Protein AF-0000000068148811 (afdb_homodimer)

Secondary structure (DSSP, 8-state):
-------HHHHHHHHTS-HHHHHHHTSTT----HHHHHHHHHHHHHHT----HHHHHTTSSS-SEEEEEES-TTSHHHHHHHHHHHHHHHHTT-EEEEEE-TTTTT--HHHHHHHHHTT-SEEEEPSS---HHHHHHHHHTT-EEEEES---S-SSSEEEEE-HHHHHHHHHHHHHHTT-SEEEEEE-TT--HHHHHHHHHHHHHHHHTT-EEEEEE-SSSSHHHHHHHHHHHTTSTT--EEEESSHHHHHHHHHIIIIIS---TTTT-EEEEEE--GGGGSTTT--EEEEE-HHHHHHHHHHHHH---GGGTEEEE-EEEE--SS--/-------HHHHHHHHTS-HHHHHHHTSTT----HHHHHHHHHHHHHHT----HHHHHTTSSS-SEEEEEES-TTSHHHHHHHHHHHHHHHHTT-EEEEEE-TTTTT--HHHHHHHHHTT-SEEEEPSS---HHHHHHHHHTT-EEEEES---S-SSSEEEEE-HHHHHHHHHHHHHHTT-SEEEEEE-TT--HHHHHHHHHHHHHHHHTT-EEEEEE-SSSSHHHHHHHHHHHTTSTT--EEEESSHHHHHHHHHIIIIIS---TTTT-EEEEEE--GGGGSTTT--EEEEE-HHHHHHHHHHHHH---GGGTEEEE-EEEE--SS--

Organism: Rhizobium meliloti (strain 1021) (NCBI:txid266834)

Sequence (656 aa):
MARTFVTAEEVAKRAGVSRSAVSRTFTPGASVSKTVRRKVLKAARELGYRVNRLAQVLNNDRSNLIGVVGANLSSPFISKQLDLLSIGLLRQGKQCLLLNAADARQDIAPLIELLFEFRAQAIVVLSGEPPASIVDECIANGVRLILINQRLDRTDTNMVLSDDSHGADLAALRLIESRCKKVAVVTSGSQTPAQLRRAKAFTQRMQAEGVDVVAWSGGPTSYESGVQAGRELLVDKAIDGAFCVTDLLALGFLDAARLEMNRRVPQDVSIVGFDDIPQAGWKSYGLTTVAQSFQALTEKVLSALDSDEPETRMQVVPVTLVERQTARMARTFVTAEEVAKRAGVSRSAVSRTFTPGASVSKTVRRKVLKAARELGYRVNRLAQVLNNDRSNLIGVVGANLSSPFISKQLDLLSIGLLRQGKQCLLLNAADARQDIAPLIELLFEFRAQAIVVLSGEPPASIVDECIANGVRLILINQRLDRTDTNMVLSDDSHGADLAALRLIESRCKKVAVVTSGSQTPAQLRRAKAFTQRMQAEGVDVVAWSGGPTSYESGVQAGRELLVDKAIDGAFCVTDLLALGFLDAARLEMNRRVPQDVSIVGFDDIPQAGWKSYGLTTVAQSFQALTEKVLSALDSDEPETRMQVVPVTLVERQTAR

InterPro domains:
  IPR000843 LacI-type HTH domain [PF00356] (9-52)
  IPR000843 LacI-type HTH domain [PS50932] (6-60)
  IPR000843 LacI-type HTH domain [SM00354] (5-75)
  IPR000843 LacI-type HTH domain [cd01392] (10-58)
  IPR010982 Lambda repressor-like, DNA-binding domain superfamily [G3DSA:1.10.260.40] (5-62)
  IPR010982 Lambda repressor-like, DNA-binding domain superfamily [SSF47413] (5-64)
  IPR028082 Periplasmic binding protein-like I [SSF53822] (65-327)
  IPR046335 Transcriptional regulator LacI/GalR-like, sensor domain [PF13377] (174-326)

Solvent-accessible surface area (backbone atoms only — not comparable to full-atom values): 33026 Å² total; per-residue (Å²): 129,83,82,68,77,44,40,58,59,51,28,9,62,67,39,72,45,52,49,64,54,40,50,26,54,73,34,91,87,44,84,58,56,71,69,56,40,50,36,37,51,49,27,16,60,74,58,58,34,57,70,49,40,44,60,50,35,66,70,44,94,54,36,57,31,30,33,36,35,37,46,64,38,44,40,62,62,48,12,40,49,49,36,53,37,42,45,51,34,45,76,71,68,29,39,38,35,48,41,61,41,71,61,31,87,75,56,52,60,65,60,53,49,48,44,52,31,60,36,35,53,28,35,38,35,47,59,67,82,66,58,70,63,56,58,54,52,33,54,74,67,69,41,45,44,36,28,32,47,46,88,65,100,53,84,89,40,28,24,42,27,63,40,39,46,61,38,20,40,54,50,38,50,51,42,50,73,44,64,41,56,24,29,36,38,41,46,34,55,66,61,36,68,48,45,47,45,21,47,50,36,23,49,52,54,32,48,74,72,72,29,46,75,44,81,46,71,38,53,58,87,31,40,66,33,12,25,51,48,25,59,65,55,58,71,44,76,71,48,26,25,34,42,18,59,31,37,46,28,28,53,18,21,50,38,22,30,48,73,68,64,70,37,50,68,21,84,52,31,21,40,31,25,23,46,58,41,77,69,35,66,36,80,88,56,23,43,15,21,24,29,51,48,62,65,58,52,39,50,52,51,55,50,34,73,76,37,90,51,73,80,42,22,65,39,74,38,74,52,47,80,43,85,54,52,17,50,92,129,81,82,69,77,42,40,59,58,52,29,8,60,68,38,71,47,52,49,65,54,40,50,26,54,74,34,90,88,44,86,58,56,72,70,55,39,51,37,34,53,49,28,16,61,76,58,60,35,56,71,48,40,44,60,48,36,66,71,44,94,55,35,58,30,31,33,36,36,38,48,64,38,45,40,61,62,48,13,40,50,49,35,54,38,42,45,54,35,46,76,71,69,30,41,37,35,49,41,61,40,70,62,30,86,77,57,51,60,66,59,53,50,47,46,53,30,58,38,36,52,29,36,38,34,46,58,68,81,67,57,69,63,57,56,53,52,33,53,74,67,67,40,44,45,36,29,32,48,48,88,65,101,53,85,89,38,30,24,43,27,62,40,40,47,60,37,20,40,53,51,38,52,51,43,50,74,45,65,41,57,23,29,35,38,40,42,36,55,67,60,35,70,49,46,46,43,21,49,49,36,24,49,52,54,33,47,73,71,71,30,47,75,45,80,45,69,38,54,57,87,30,40,66,33,11,26,51,48,25,58,66,56,57,72,44,76,71,47,26,26,35,41,17,59,31,36,46,28,29,52,18,21,51,38,22,28,50,74,70,63,71,37,52,66,21,83,52,29,21,40,30,25,23,46,57,41,75,69,35,65,37,79,87,56,23,43,14,21,26,30,52,50,63,64,58,49,38,50,50,52,54,50,37,74,75,38,90,50,73,80,42,23,64,38,74,38,75,53,46,79,43,85,55,53,17,50,92

Radius of gyration: 27.22 Å; Cα contacts (8 Å, |Δi|>4): 1423; chains: 2; bounding box: 84×70×64 Å

pLDDT: mean 85.52, std 15.94, range [26.05, 98.94]

Foldseek 3Di:
DPLDACDLCNLCVQLVHDSVQLVQLPDPPRDHDPSSNVSSVVSCVVSVHDPPVLVVVVVVQADLEEEEEEEPCVPLLNVLLCVLLQVLSVVVVHHYDYDYCNVVVPPCVVVLVVCVVSRHQAYEYTDADDPPVNVVSCVVVVHAYEYEQADDPDLQHAYEHAPLLVQLLVQLVLQVVLVQAEEEEEEEQRPGVSSVNSSVSNVVNCVVVVHHYDYYYYHDQALCSLLVCLQVPVVPQSHLEYEYAAVRSQNSNVCNCVPPVPHDFNVSHAYEYEAPRVVCCPPVHFHWYKHDPSVVSSVLSSVVSVDSDSVSRYHYGYIDIDHTGRGD/DPQDACDLCNLCVQLVHDSVLLVQLVDPPRDHDPSSNVSSVVSCVVSVHDPPVLVVVVVVQADLEEEEEEEPCVPLLNVLLCVLLQVLSVVVVHHYDYDYCNCVVPPCVVVLVVCVVRRHQAYEYTDADDPPVNVVSCVVVPHAYEYEQADDPDLQHAYEHAPLLVQLLVQLVLQVVLVQAEEEEEEEQRPGVSSVNSSVSNVVNCVVVNHHYHYYYYHDQALCSLLVCLQVPCVPQSHLEYEYAAVRSQNSNQCNCVPPVPHDFNVSHAYEYEAPRVVCCPPVHFHWYKHDPSNVSSVLRSVVSVDSDSVSRYHYGYIDIDHTGRGD

Structure (mmCIF, N/CA/C/O backbone):
data_AF-0000000068148811-model_v1
#
loop_
_entity.id
_entity.type
_entity.pdbx_description
1 polymer 'Probable transcriptional regulator'
#
loop_
_atom_site.group_PDB
_atom_site.id
_atom_site.type_symbol
_atom_site.label_atom_id
_atom_site.label_alt_id
_atom_site.label_comp_id
_atom_site.label_asym_id
_atom_site.label_entity_id
_atom_site.label_seq_id
_atom_site.pdbx_PDB_ins_code
_atom_site.Cartn_x
_atom_site.Cartn_y
_atom_site.Cartn_z
_atom_site.occupancy
_atom_site.B_iso_or_equiv
_atom_site.auth_seq_id
_atom_site.auth_comp_id
_atom_site.auth_asym_id
_atom_site.auth_atom_id
_atom_site.pdbx_PDB_model_num
ATOM 1 N N . MET A 1 1 ? 44.031 7.016 -17.328 1 26.05 1 MET A N 1
ATOM 2 C CA . MET A 1 1 ? 43.969 5.559 -17.25 1 26.05 1 MET A CA 1
ATOM 3 C C . MET A 1 1 ? 42.719 5.113 -16.469 1 26.05 1 MET A C 1
ATOM 5 O O . MET A 1 1 ? 42.469 5.609 -15.375 1 26.05 1 MET A O 1
ATOM 9 N N . ALA A 1 2 ? 41.688 4.699 -17.094 1 33.38 2 ALA A N 1
ATOM 10 C CA . ALA A 1 2 ? 40.375 4.375 -16.547 1 33.38 2 ALA A CA 1
ATOM 11 C C . ALA A 1 2 ? 40.5 3.438 -15.352 1 33.38 2 ALA A C 1
ATOM 13 O O . ALA A 1 2 ? 41.219 2.439 -15.398 1 33.38 2 ALA A O 1
ATOM 14 N N . ARG A 1 3 ? 40.344 3.807 -14.156 1 38.91 3 ARG A N 1
ATOM 15 C CA . ARG A 1 3 ? 40.688 3.1 -12.922 1 38.91 3 ARG A CA 1
ATOM 16 C C . ARG A 1 3 ? 40.031 1.71 -12.906 1 38.91 3 ARG A C 1
ATOM 18 O O . ARG A 1 3 ? 38.844 1.568 -13.086 1 38.91 3 ARG A O 1
ATOM 25 N N . THR A 1 4 ? 40.75 0.743 -13.312 1 41.41 4 THR A N 1
ATOM 26 C CA . THR A 1 4 ? 40.531 -0.7 -13.297 1 41.41 4 THR A CA 1
ATOM 27 C C . THR A 1 4 ? 40 -1.149 -11.938 1 41.41 4 THR A C 1
ATOM 29 O O . THR A 1 4 ? 40.312 -0.561 -10.906 1 41.41 4 THR A O 1
ATOM 32 N N . PHE A 1 5 ? 38.812 -1.744 -11.859 1 47.91 5 PHE A N 1
ATOM 33 C CA . PHE A 1 5 ? 38.281 -2.318 -10.625 1 47.91 5 PHE A CA 1
ATOM 34 C C . PHE A 1 5 ? 39.375 -3.102 -9.898 1 47.91 5 PHE A C 1
ATOM 36 O O . PHE A 1 5 ? 40.188 -3.758 -10.523 1 47.91 5 PHE A O 1
ATOM 43 N N . VAL A 1 6 ? 39.562 -2.723 -8.695 1 62.66 6 VAL A N 1
ATOM 44 C CA . VAL A 1 6 ? 40.5 -3.441 -7.824 1 62.66 6 VAL A CA 1
ATOM 45 C C . VAL A 1 6 ? 40.125 -4.922 -7.785 1 62.66 6 VAL A C 1
ATOM 47 O O . VAL A 1 6 ? 38.969 -5.273 -7.598 1 62.66 6 VAL A O 1
ATOM 50 N N . THR A 1 7 ? 40.875 -5.766 -8.367 1 65.94 7 THR A N 1
ATOM 51 C CA . THR A 1 7 ? 40.656 -7.203 -8.414 1 65.94 7 THR A CA 1
ATOM 52 C C . THR A 1 7 ? 40.969 -7.844 -7.066 1 65.94 7 THR A C 1
ATOM 54 O O . THR A 1 7 ? 41.656 -7.242 -6.23 1 65.94 7 THR A O 1
ATOM 57 N N . ALA A 1 8 ? 40.281 -9.062 -7.012 1 75.5 8 ALA A N 1
ATOM 58 C CA . ALA A 1 8 ? 40.594 -9.82 -5.812 1 75.5 8 ALA A CA 1
ATOM 59 C C . ALA A 1 8 ? 42.094 -10.055 -5.707 1 75.5 8 ALA A C 1
ATOM 61 O O . ALA A 1 8 ? 42.656 -10.109 -4.605 1 75.5 8 ALA A O 1
ATOM 62 N N . GLU A 1 9 ? 42.75 -10.086 -6.863 1 79.94 9 GLU A N 1
ATOM 63 C CA . GLU A 1 9 ? 44.188 -10.281 -6.891 1 79.94 9 GLU A CA 1
ATOM 64 C C . GLU A 1 9 ? 44.906 -9.055 -6.344 1 79.94 9 GLU A C 1
ATOM 66 O O . GLU A 1 9 ? 45.906 -9.195 -5.609 1 79.94 9 GLU A O 1
ATOM 71 N N . GLU A 1 10 ? 44.375 -7.957 -6.652 1 79.62 10 GLU A N 1
ATOM 72 C CA . GLU A 1 10 ? 45 -6.727 -6.164 1 79.62 10 GLU A CA 1
ATOM 73 C C . GLU A 1 10 ? 44.812 -6.566 -4.66 1 79.62 10 GLU A C 1
ATOM 75 O O . GLU A 1 10 ? 45.688 -6.121 -3.949 1 79.62 10 GLU A O 1
ATOM 80 N N . VAL A 1 11 ? 43.656 -6.961 -4.281 1 81.94 11 VAL A N 1
ATOM 81 C CA . VAL A 1 11 ? 43.375 -6.941 -2.852 1 81.94 11 VAL A CA 1
ATOM 82 C C . VAL A 1 11 ? 44.281 -7.926 -2.129 1 81.94 11 VAL A C 1
ATOM 84 O O . VAL A 1 11 ? 44.844 -7.609 -1.074 1 81.94 11 VAL A O 1
ATOM 87 N N . ALA A 1 12 ? 44.438 -9.023 -2.715 1 86.81 12 ALA A N 1
ATOM 88 C CA . ALA A 1 12 ? 45.312 -10.047 -2.146 1 86.81 12 ALA A CA 1
ATOM 89 C C . ALA A 1 12 ? 46.75 -9.539 -2.02 1 86.81 12 ALA A C 1
ATOM 91 O O . ALA A 1 12 ? 47.375 -9.727 -0.98 1 86.81 12 ALA A O 1
ATOM 92 N N . LYS A 1 13 ? 47.156 -8.883 -3.01 1 88 13 LYS A N 1
ATOM 93 C CA . LYS A 1 13 ? 48.5 -8.336 -3.021 1 88 13 LYS A CA 1
ATOM 94 C C . LYS A 1 13 ? 48.656 -7.27 -1.942 1 88 13 LYS A C 1
ATOM 96 O O . LYS A 1 13 ? 49.656 -7.27 -1.213 1 88 13 LYS A O 1
ATOM 101 N N . ARG A 1 14 ? 47.688 -6.508 -1.868 1 86.69 14 ARG A N 1
ATOM 102 C CA . ARG A 1 14 ? 47.75 -5.418 -0.903 1 86.69 14 ARG A CA 1
ATOM 103 C C . ARG A 1 14 ? 47.656 -5.941 0.526 1 86.69 14 ARG A C 1
ATOM 105 O O . ARG A 1 14 ? 48.344 -5.422 1.428 1 86.69 14 ARG A O 1
ATOM 112 N N . ALA A 1 15 ? 46.844 -6.906 0.74 1 87.06 15 ALA A N 1
ATOM 113 C CA . ALA A 1 15 ? 46.594 -7.473 2.064 1 87.06 15 ALA A CA 1
ATOM 114 C C . ALA A 1 15 ? 47.688 -8.484 2.432 1 87.06 15 ALA A C 1
ATOM 116 O O . ALA A 1 15 ? 47.812 -8.867 3.596 1 87.06 15 ALA A O 1
ATOM 117 N N . GLY A 1 16 ? 48.438 -8.875 1.456 1 90.31 16 GLY A N 1
ATOM 118 C CA . GLY A 1 16 ? 49.469 -9.875 1.683 1 90.31 16 GLY A CA 1
ATOM 119 C C . GLY A 1 16 ? 48.906 -11.266 1.904 1 90.31 16 GLY A C 1
ATOM 120 O O . GLY A 1 16 ? 49.438 -12.023 2.74 1 90.31 16 GLY A O 1
ATOM 121 N N . VAL A 1 17 ? 47.812 -11.469 1.332 1 87.88 17 VAL A N 1
ATOM 122 C CA . VAL A 1 17 ? 47.156 -12.773 1.473 1 87.88 17 VAL A CA 1
ATOM 123 C C . VAL A 1 17 ? 46.938 -13.383 0.093 1 87.88 17 VAL A C 1
ATOM 125 O O . VAL A 1 17 ? 47.219 -12.758 -0.928 1 87.88 17 VAL A O 1
ATOM 128 N N . SER A 1 18 ? 46.594 -14.656 0.082 1 83.88 18 SER A N 1
ATOM 129 C CA . SER A 1 18 ? 46.281 -15.32 -1.178 1 83.88 18 SER A CA 1
ATOM 130 C C . SER A 1 18 ? 44.938 -14.82 -1.754 1 83.88 18 SER A C 1
ATOM 132 O O . SER A 1 18 ? 44.125 -14.273 -1.028 1 83.88 18 SER A O 1
ATOM 134 N N . ARG A 1 19 ? 44.719 -14.984 -3.047 1 81.06 19 ARG A N 1
ATOM 135 C CA . ARG A 1 19 ? 43.469 -14.664 -3.688 1 81.06 19 ARG A CA 1
ATOM 136 C C . ARG A 1 19 ? 42.312 -15.453 -3.066 1 81.06 19 ARG A C 1
ATOM 138 O O . ARG A 1 19 ? 41.219 -14.93 -2.902 1 81.06 19 ARG A O 1
ATOM 145 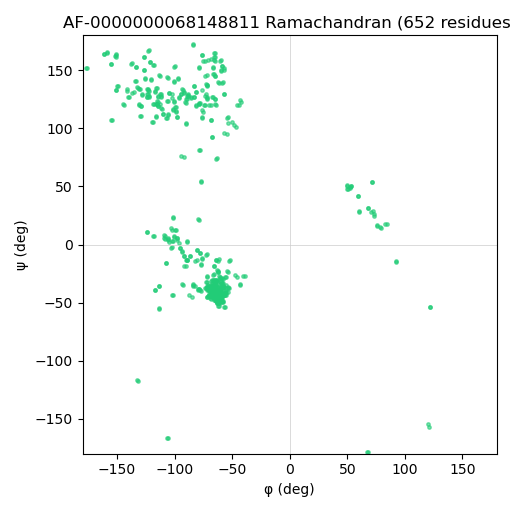N N . SER A 1 20 ? 42.656 -16.656 -2.646 1 78.75 20 SER A N 1
ATOM 146 C CA . SER A 1 20 ? 41.656 -17.531 -2.008 1 78.75 20 SER A CA 1
ATOM 147 C C . SER A 1 20 ? 41.219 -16.969 -0.658 1 78.75 20 SER A C 1
ATOM 149 O O . SER A 1 20 ? 40.062 -17.031 -0.301 1 78.75 20 SER A O 1
ATOM 151 N N . ALA A 1 21 ? 42.156 -16.406 -0.023 1 80.94 21 ALA A N 1
ATOM 152 C CA . ALA A 1 21 ? 41.844 -15.82 1.274 1 80.94 21 ALA A CA 1
ATOM 153 C C . ALA A 1 21 ? 40.938 -14.602 1.114 1 80.94 21 ALA A C 1
ATOM 155 O O . ALA A 1 21 ? 40.031 -14.383 1.922 1 80.94 21 ALA A O 1
ATOM 156 N N . VAL A 1 22 ? 41.188 -13.859 0.042 1 78.94 22 VAL A N 1
ATOM 157 C CA . VAL A 1 22 ? 40.312 -12.711 -0.248 1 78.94 22 VAL A CA 1
ATOM 158 C C . VAL A 1 22 ? 38.906 -13.18 -0.567 1 78.94 22 VAL A C 1
ATOM 160 O O . VAL A 1 22 ? 37.938 -12.656 -0.026 1 78.94 22 VAL A O 1
ATOM 163 N N . SER A 1 23 ? 38.844 -14.211 -1.311 1 72.88 23 SER A N 1
ATOM 164 C CA . SER A 1 23 ? 37.562 -14.758 -1.672 1 72.88 23 SER A CA 1
ATOM 165 C C . SER A 1 23 ? 36.812 -15.273 -0.443 1 72.88 23 SER A C 1
ATOM 167 O O . SER A 1 23 ? 35.625 -14.977 -0.253 1 72.88 23 SER A O 1
ATOM 169 N N . ARG A 1 24 ? 37.562 -15.93 0.355 1 73.12 24 ARG A N 1
ATOM 170 C CA . ARG A 1 24 ? 36.938 -16.516 1.549 1 73.12 24 ARG A CA 1
ATOM 171 C C . ARG A 1 24 ? 36.5 -15.422 2.516 1 73.12 24 ARG A C 1
ATOM 173 O O . ARG A 1 24 ? 35.469 -15.594 3.213 1 73.12 24 ARG A O 1
ATOM 180 N N . THR A 1 25 ? 37.188 -14.367 2.535 1 72.75 25 THR A N 1
ATOM 181 C CA . THR A 1 25 ? 36.844 -13.258 3.42 1 72.75 25 THR A CA 1
ATOM 182 C C . THR A 1 25 ? 35.469 -12.68 3.035 1 72.75 25 THR A C 1
ATOM 184 O O . THR A 1 25 ? 34.719 -12.266 3.902 1 72.75 25 THR A O 1
ATOM 187 N N . PHE A 1 26 ? 35.219 -12.773 1.808 1 66.19 26 PHE A N 1
ATOM 188 C CA . PHE A 1 26 ? 34 -12.133 1.334 1 66.19 26 PHE A CA 1
ATOM 189 C C . PHE A 1 26 ? 32.938 -13.172 1.023 1 66.19 26 PHE A C 1
ATOM 191 O O . PHE A 1 26 ? 31.875 -12.836 0.479 1 66.19 26 PHE A O 1
ATOM 198 N N . THR A 1 27 ? 33.219 -14.445 1.311 1 59.31 27 THR A N 1
ATOM 199 C CA . THR A 1 27 ? 32.25 -15.539 1.179 1 59.31 27 THR A CA 1
ATOM 200 C C . THR A 1 27 ? 31.625 -15.883 2.529 1 59.31 27 THR A C 1
ATOM 202 O O . THR A 1 27 ? 32.344 -16.266 3.463 1 59.31 27 THR A O 1
ATOM 205 N N . PRO A 1 28 ? 30.281 -15.641 2.641 1 51.56 28 PRO A N 1
ATOM 206 C CA . PRO A 1 28 ? 29.656 -15.977 3.926 1 51.56 28 PRO A CA 1
ATOM 207 C C . PRO A 1 28 ? 29.859 -17.438 4.316 1 51.56 28 PRO A C 1
ATOM 209 O O . PRO A 1 28 ? 29.656 -18.328 3.49 1 51.56 28 PRO A O 1
ATOM 212 N N . GLY A 1 29 ? 30.312 -17.594 5.531 1 53.81 29 GLY A N 1
ATOM 213 C CA . GLY A 1 29 ? 30.484 -18.938 6.047 1 53.81 29 GLY A CA 1
ATOM 214 C C . GLY A 1 29 ? 31.875 -19.5 5.816 1 53.81 29 GLY A C 1
ATOM 215 O O . GLY A 1 29 ? 32.188 -20.578 6.32 1 53.81 29 GLY A O 1
ATOM 216 N N . ALA A 1 30 ? 32.562 -18.844 4.961 1 62.31 30 ALA A N 1
ATOM 217 C CA . ALA A 1 30 ? 33.906 -19.359 4.688 1 62.31 30 ALA A CA 1
ATOM 218 C C . ALA A 1 30 ? 34.844 -19.109 5.863 1 62.31 30 ALA A C 1
ATOM 220 O O . ALA A 1 30 ? 34.719 -18.109 6.566 1 62.31 30 ALA A O 1
ATOM 221 N N . SER A 1 31 ? 35.594 -20.047 6.172 1 73.12 31 SER A N 1
ATOM 222 C CA . SER A 1 31 ? 36.531 -19.938 7.281 1 73.12 31 SER A CA 1
ATOM 223 C C . SER A 1 31 ? 37.75 -19.094 6.902 1 73.12 31 SER A C 1
ATOM 225 O O . SER A 1 31 ? 38.438 -19.406 5.938 1 73.12 31 SER A O 1
ATOM 227 N N . VAL A 1 32 ? 37.875 -17.922 7.621 1 75.44 32 VAL A N 1
ATOM 228 C CA . VAL A 1 32 ? 39.062 -17.062 7.516 1 75.44 32 VAL A CA 1
ATOM 229 C C . VAL A 1 32 ? 39.406 -16.516 8.891 1 75.44 32 VAL A C 1
ATOM 231 O O . VAL A 1 32 ? 38.531 -16.234 9.703 1 75.44 32 VAL A O 1
ATOM 234 N N . SER A 1 33 ? 40.719 -16.594 9.234 1 79.44 33 SER A N 1
ATOM 235 C CA . SER A 1 33 ? 41.125 -16.078 10.539 1 79.44 33 SER A CA 1
ATOM 236 C C . SER A 1 33 ? 40.75 -14.617 10.703 1 79.44 33 SER A C 1
ATOM 238 O O . SER A 1 33 ? 40.594 -13.891 9.719 1 79.44 33 SER A O 1
ATOM 240 N N . LYS A 1 34 ? 40.5 -14.219 11.898 1 76.62 34 LYS A N 1
ATOM 241 C CA . LYS A 1 34 ? 40.156 -12.836 12.211 1 76.62 34 LYS A CA 1
ATOM 242 C C . LYS A 1 34 ? 41.188 -11.859 11.664 1 76.62 34 LYS A C 1
ATOM 244 O O . LYS A 1 34 ? 40.844 -10.789 11.164 1 76.62 34 LYS A O 1
ATOM 249 N N . THR A 1 35 ? 42.438 -12.273 11.812 1 79.56 35 THR A N 1
ATOM 250 C CA . THR A 1 35 ? 43.531 -11.43 11.367 1 79.56 35 THR A CA 1
ATOM 251 C C . THR A 1 35 ? 43.5 -11.227 9.852 1 79.56 35 THR A C 1
ATOM 253 O O . THR A 1 35 ? 43.656 -10.109 9.367 1 79.56 35 THR A O 1
ATOM 256 N N . VAL A 1 36 ? 43.25 -12.258 9.133 1 82.12 36 VAL A N 1
ATOM 257 C CA . VAL A 1 36 ? 43.219 -12.211 7.676 1 82.12 36 VAL A CA 1
ATOM 258 C C . VAL A 1 36 ? 42 -11.406 7.223 1 82.12 36 VAL A C 1
ATOM 260 O O . VAL A 1 36 ? 42.094 -10.578 6.316 1 82.12 36 VAL A O 1
ATOM 263 N N . ARG A 1 37 ? 40.844 -11.602 7.789 1 79.88 37 ARG A N 1
ATOM 264 C CA . ARG A 1 37 ? 39.625 -10.875 7.465 1 79.88 37 ARG A CA 1
ATOM 265 C C . ARG A 1 37 ? 39.812 -9.367 7.602 1 79.88 37 ARG A C 1
ATOM 267 O O . ARG A 1 37 ? 39.438 -8.602 6.723 1 79.88 37 ARG A O 1
ATOM 274 N N . ARG A 1 38 ? 40.5 -9.008 8.672 1 79.19 38 ARG A N 1
ATOM 275 C CA . ARG A 1 38 ? 40.75 -7.598 8.914 1 79.19 38 ARG A CA 1
ATOM 276 C C . ARG A 1 38 ? 41.656 -7.016 7.844 1 79.19 38 ARG A C 1
ATOM 278 O O . ARG A 1 38 ? 41.469 -5.895 7.379 1 79.19 38 ARG A O 1
ATOM 285 N N . LYS A 1 39 ? 42.781 -7.703 7.527 1 81.56 39 LYS A N 1
ATOM 286 C CA . LYS A 1 39 ? 43.719 -7.246 6.516 1 81.56 39 LYS A CA 1
ATOM 287 C C . LYS A 1 39 ? 43.031 -7.07 5.164 1 81.56 39 LYS A C 1
ATOM 289 O O . LYS A 1 39 ? 43.25 -6.07 4.477 1 81.56 39 LYS A O 1
ATOM 294 N N . VAL A 1 40 ? 42.188 -8.07 4.895 1 81.12 40 VAL A N 1
ATOM 295 C CA . VAL A 1 40 ? 41.531 -8.07 3.598 1 81.12 40 VAL A CA 1
ATOM 296 C C . VAL A 1 40 ? 40.531 -6.93 3.539 1 81.12 40 VAL A C 1
ATOM 298 O O . VAL A 1 40 ? 40.469 -6.188 2.553 1 81.12 40 VAL A O 1
ATOM 301 N N . LEU A 1 41 ? 39.781 -6.785 4.523 1 75.75 41 LEU A N 1
ATOM 302 C CA . LEU A 1 41 ? 38.781 -5.73 4.555 1 75.75 41 LEU A CA 1
ATOM 303 C C . LEU A 1 41 ? 39.406 -4.352 4.492 1 75.75 41 LEU A C 1
ATOM 305 O O . LEU A 1 41 ? 38.906 -3.453 3.816 1 75.75 41 LEU A O 1
ATOM 309 N N . LYS A 1 42 ? 40.531 -4.199 5.215 1 76.38 42 LYS A N 1
ATOM 310 C CA . LYS A 1 42 ? 41.281 -2.949 5.172 1 76.38 42 LYS A CA 1
ATOM 311 C C . LYS A 1 42 ? 41.812 -2.672 3.766 1 76.38 42 LYS A C 1
ATOM 313 O O . LYS A 1 42 ? 41.656 -1.564 3.246 1 76.38 42 LYS A O 1
ATOM 318 N N . ALA A 1 43 ? 42.5 -3.645 3.213 1 80.12 43 ALA A N 1
ATOM 319 C CA . ALA A 1 43 ? 43.031 -3.498 1.859 1 80.12 43 ALA A CA 1
ATOM 320 C C . ALA A 1 43 ? 41.906 -3.207 0.861 1 80.12 43 ALA A C 1
ATOM 322 O O . ALA A 1 43 ? 42.062 -2.367 -0.028 1 80.12 43 ALA A O 1
ATOM 323 N N . ALA A 1 44 ? 40.812 -3.967 1.046 1 73.94 44 ALA A N 1
ATOM 324 C CA . ALA A 1 44 ? 39.656 -3.785 0.16 1 73.94 44 ALA A CA 1
ATOM 325 C C . ALA A 1 44 ? 39.125 -2.359 0.244 1 73.94 44 ALA A C 1
ATOM 327 O O . ALA A 1 44 ? 38.812 -1.741 -0.78 1 73.94 44 ALA A O 1
ATOM 328 N N . ARG A 1 45 ? 39.094 -1.929 1.408 1 69.81 45 ARG A N 1
ATOM 329 C CA . ARG A 1 45 ? 38.625 -0.56 1.645 1 69.81 45 ARG A CA 1
ATOM 330 C C . ARG A 1 45 ? 39.594 0.446 1.021 1 69.81 45 ARG A C 1
ATOM 332 O O . ARG A 1 45 ? 39.156 1.424 0.404 1 69.81 45 ARG A O 1
ATOM 339 N N . GLU A 1 46 ? 40.875 0.205 1.206 1 71.56 46 GLU A N 1
ATOM 340 C CA . GLU A 1 46 ? 41.906 1.117 0.72 1 71.56 46 GLU A CA 1
ATOM 341 C C . GLU A 1 46 ? 41.969 1.133 -0.806 1 71.56 46 GLU A C 1
ATOM 343 O O . GLU A 1 46 ? 42.219 2.174 -1.413 1 71.56 46 GLU A O 1
ATOM 348 N N . LEU A 1 47 ? 41.719 -0.047 -1.322 1 68.56 47 LEU A N 1
ATOM 349 C CA . LEU A 1 47 ? 41.812 -0.175 -2.771 1 68.56 47 LEU A CA 1
ATOM 350 C C . LEU A 1 47 ? 40.469 0.078 -3.441 1 68.56 47 LEU A C 1
ATOM 352 O O . LEU A 1 47 ? 40.375 0.193 -4.664 1 68.56 47 LEU A O 1
ATOM 356 N N . GLY A 1 48 ? 39.594 0.131 -2.537 1 61.41 48 GLY A N 1
ATOM 357 C CA . GLY A 1 48 ? 38.25 0.278 -3.057 1 61.41 48 GLY A CA 1
ATOM 358 C C . GLY A 1 48 ? 37.719 -0.992 -3.689 1 61.41 48 GLY A C 1
ATOM 359 O O . GLY A 1 48 ? 36.969 -0.937 -4.684 1 61.41 48 GLY A O 1
ATOM 360 N N . TYR A 1 49 ? 38.375 -2.115 -3.105 1 59.12 49 TYR A N 1
ATOM 361 C CA . TYR A 1 49 ? 37.969 -3.422 -3.609 1 59.12 49 TYR A CA 1
ATOM 362 C C . TYR A 1 49 ? 36.562 -3.764 -3.17 1 59.12 49 TYR A C 1
ATOM 364 O O . TYR A 1 49 ? 36.219 -3.602 -1.999 1 59.12 49 TYR A O 1
ATOM 372 N N . ARG A 1 50 ? 35.844 -3.928 -4.027 1 51.25 50 ARG A N 1
ATOM 373 C CA . ARG A 1 50 ? 34.469 -4.344 -3.717 1 51.25 50 ARG A CA 1
ATOM 374 C C . ARG A 1 50 ? 34.188 -5.727 -4.289 1 51.25 50 ARG A C 1
ATOM 376 O O . ARG A 1 50 ? 34.469 -5.996 -5.457 1 51.25 50 ARG A O 1
ATOM 383 N N . VAL A 1 51 ? 34.031 -6.762 -3.365 1 48.16 51 VAL A N 1
ATOM 384 C CA . VAL A 1 51 ? 33.719 -8.109 -3.832 1 48.16 51 VAL A CA 1
ATOM 385 C C . VAL A 1 51 ? 32.562 -8.039 -4.84 1 48.16 51 VAL A C 1
ATOM 387 O O . VAL A 1 51 ? 31.547 -7.398 -4.586 1 48.16 51 VAL A O 1
ATOM 390 N N . ASN A 1 52 ? 33 -8.148 -5.977 1 46.91 52 ASN A N 1
ATOM 391 C CA . ASN A 1 52 ? 31.922 -8.258 -6.945 1 46.91 52 ASN A CA 1
ATOM 392 C C . ASN A 1 52 ? 31.109 -9.531 -6.738 1 46.91 52 ASN A C 1
ATOM 394 O O . ASN A 1 52 ? 31.547 -10.617 -7.113 1 46.91 52 ASN A O 1
ATOM 398 N N . ARG A 1 53 ? 30.328 -9.578 -5.762 1 44.94 53 ARG A N 1
ATOM 399 C CA . ARG A 1 53 ? 29.516 -10.766 -5.492 1 44.94 53 ARG A CA 1
ATOM 400 C C . ARG A 1 53 ? 28.844 -11.281 -6.762 1 44.94 53 ARG A C 1
ATOM 402 O O . ARG A 1 53 ? 28.562 -12.469 -6.879 1 44.94 53 ARG A O 1
ATOM 409 N N . LEU A 1 54 ? 28.625 -10.336 -7.648 1 45.22 54 LEU A N 1
ATOM 410 C CA . LEU A 1 54 ? 28.125 -10.844 -8.922 1 45.22 54 LEU A CA 1
ATOM 411 C C . LEU A 1 54 ? 29.141 -11.797 -9.555 1 45.22 54 LEU A C 1
ATOM 413 O O . LEU A 1 54 ? 28.75 -12.812 -10.141 1 45.22 54 LEU A O 1
ATOM 417 N N . ALA A 1 55 ? 30.359 -11.539 -9.359 1 44.47 55 ALA A N 1
ATOM 418 C CA . ALA A 1 55 ? 31.422 -12.438 -9.805 1 44.47 55 ALA A CA 1
ATOM 419 C C . ALA A 1 55 ? 31.484 -13.695 -8.938 1 44.47 55 ALA A C 1
ATOM 421 O O . ALA A 1 55 ? 31.812 -14.773 -9.422 1 44.47 55 ALA A O 1
ATOM 422 N N . GLN A 1 56 ? 31.25 -13.5 -7.703 1 42.09 56 GLN A N 1
ATOM 423 C CA . GLN A 1 56 ? 31.188 -14.68 -6.852 1 42.09 56 GLN A CA 1
ATOM 424 C C . GLN A 1 56 ? 29.938 -15.5 -7.129 1 42.09 56 GLN A C 1
ATOM 426 O O . GLN A 1 56 ? 29.938 -16.719 -6.969 1 42.09 56 GLN A O 1
ATOM 431 N N . VAL A 1 57 ? 28.812 -14.82 -7.363 1 42.41 57 VAL A N 1
ATOM 432 C CA . VAL A 1 57 ? 27.625 -15.531 -7.816 1 42.41 57 VAL A CA 1
ATOM 433 C C . VAL A 1 57 ? 27.938 -16.344 -9.07 1 42.41 57 VAL A C 1
ATOM 435 O O . VAL A 1 57 ? 27.359 -17.391 -9.305 1 42.41 57 VAL A O 1
ATOM 438 N N . LEU A 1 58 ? 28.938 -15.938 -9.75 1 40 58 LEU A N 1
ATOM 439 C CA . LEU A 1 58 ? 29.344 -16.703 -10.922 1 40 58 LEU A CA 1
ATOM 440 C C . LEU A 1 58 ? 29.812 -18.094 -10.531 1 40 58 LEU A C 1
ATOM 442 O O . LEU A 1 58 ? 29.672 -19.047 -11.305 1 40 58 LEU A O 1
ATOM 446 N N . ASN A 1 59 ? 30.406 -18.125 -9.422 1 39.12 59 ASN A N 1
ATOM 447 C CA . ASN A 1 59 ? 30.828 -19.484 -9.086 1 39.12 59 ASN A CA 1
ATOM 448 C C . ASN A 1 59 ? 29.734 -20.25 -8.359 1 39.12 59 ASN A C 1
ATOM 450 O O . ASN A 1 59 ? 29.719 -21.484 -8.367 1 39.12 59 ASN A O 1
ATOM 454 N N . ASN A 1 60 ? 29.031 -19.641 -7.371 1 43.19 60 ASN A N 1
ATOM 455 C CA . ASN A 1 60 ? 27.906 -20.328 -6.746 1 43.19 60 ASN A CA 1
ATOM 456 C C . ASN A 1 60 ? 26.641 -20.219 -7.586 1 43.19 60 ASN A C 1
ATOM 458 O O . ASN A 1 60 ? 26.406 -19.188 -8.219 1 43.19 60 ASN A O 1
ATOM 462 N N . ASP A 1 61 ? 26.016 -21.328 -8.086 1 50.78 61 ASP A N 1
ATOM 463 C CA . ASP A 1 61 ? 24.984 -21.625 -9.07 1 50.78 61 ASP A CA 1
ATOM 464 C C . ASP A 1 61 ? 23.812 -20.656 -8.961 1 50.78 61 ASP A C 1
ATOM 466 O O . ASP A 1 61 ? 23.156 -20.375 -9.953 1 50.78 61 ASP A O 1
ATOM 470 N N . ARG A 1 62 ? 23.422 -20.156 -7.805 1 58.25 62 ARG A N 1
ATOM 471 C CA . ARG A 1 62 ? 22.25 -19.312 -7.746 1 58.25 62 ARG A CA 1
ATOM 472 C C . ARG A 1 62 ? 22.484 -18.094 -6.848 1 58.25 62 ARG A C 1
ATOM 474 O O . ARG A 1 62 ? 23.219 -18.188 -5.863 1 58.25 62 ARG A O 1
ATOM 481 N N . SER A 1 63 ? 22.156 -16.859 -7.332 1 70.62 63 SER A N 1
ATOM 482 C CA . SER A 1 63 ? 22.219 -15.633 -6.539 1 70.62 63 SER A CA 1
ATOM 483 C C . SER A 1 63 ? 21.203 -15.656 -5.398 1 70.62 63 SER A C 1
ATOM 485 O O . SER A 1 63 ? 20.344 -16.547 -5.348 1 70.62 63 SER A O 1
ATOM 487 N N . ASN A 1 64 ? 21.359 -14.914 -4.383 1 80.69 64 ASN A N 1
ATOM 488 C CA . ASN A 1 64 ? 20.391 -14.773 -3.293 1 80.69 64 ASN A CA 1
ATOM 489 C C . ASN A 1 64 ? 19.25 -13.828 -3.668 1 80.69 64 ASN A C 1
ATOM 491 O O . ASN A 1 64 ? 18.531 -13.344 -2.797 1 80.69 64 ASN A O 1
ATOM 495 N N . LEU A 1 65 ? 19.094 -13.688 -4.977 1 85.25 65 LEU A N 1
ATOM 496 C CA . LEU A 1 65 ? 18.047 -12.812 -5.484 1 85.25 65 LEU A CA 1
ATOM 497 C C . LEU A 1 65 ? 16.734 -13.586 -5.645 1 85.25 65 LEU A C 1
ATOM 499 O O . LEU A 1 65 ? 16.719 -14.703 -6.168 1 85.25 65 LEU A O 1
ATOM 503 N N . ILE A 1 66 ? 15.734 -13.008 -5.094 1 91.5 66 ILE A N 1
ATOM 504 C CA . ILE A 1 66 ? 14.383 -13.492 -5.309 1 91.5 66 ILE A CA 1
ATOM 505 C C . ILE A 1 66 ? 13.594 -12.477 -6.133 1 91.5 66 ILE A C 1
ATOM 507 O O . ILE A 1 66 ? 13.461 -11.32 -5.742 1 91.5 66 ILE A O 1
ATOM 511 N N . GLY A 1 67 ? 13.172 -12.898 -7.297 1 91.06 67 GLY A N 1
ATOM 512 C CA . GLY A 1 67 ? 12.258 -12.062 -8.062 1 91.06 67 GLY A CA 1
ATOM 513 C C . GLY A 1 67 ? 10.859 -12.008 -7.469 1 91.06 67 GLY A C 1
ATOM 514 O O . GLY A 1 67 ? 10.266 -13.047 -7.172 1 91.06 67 GLY A O 1
ATOM 515 N N . VAL A 1 68 ? 10.398 -10.805 -7.227 1 92.81 68 VAL A N 1
ATOM 516 C CA . VAL A 1 68 ? 9.023 -10.609 -6.773 1 92.81 68 VAL A CA 1
ATOM 517 C C . VAL A 1 68 ? 8.234 -9.852 -7.832 1 92.81 68 VAL A C 1
ATOM 519 O O . VAL A 1 68 ? 8.57 -8.711 -8.164 1 92.81 68 VAL A O 1
ATOM 522 N N . VAL A 1 69 ? 7.188 -10.523 -8.312 1 89.88 69 VAL A N 1
ATOM 523 C CA . VAL A 1 69 ? 6.41 -9.969 -9.414 1 89.88 69 VAL A CA 1
ATOM 524 C C . VAL A 1 69 ? 5.012 -9.594 -8.93 1 89.88 69 VAL A C 1
ATOM 526 O O . VAL A 1 69 ? 4.34 -10.398 -8.281 1 89.88 69 VAL A O 1
ATOM 529 N N . GLY A 1 70 ? 4.637 -8.398 -9.234 1 89.38 70 GLY A N 1
ATOM 530 C CA . GLY A 1 70 ? 3.295 -7.957 -8.891 1 89.38 70 GLY A CA 1
ATOM 531 C C . GLY A 1 70 ? 2.848 -6.742 -9.68 1 89.38 70 GLY A C 1
ATOM 532 O O . GLY A 1 70 ? 3.66 -6.086 -10.336 1 89.38 70 GLY A O 1
ATOM 533 N N . ALA A 1 71 ? 1.562 -6.547 -9.633 1 88.44 71 ALA A N 1
ATOM 534 C CA . ALA A 1 71 ? 0.956 -5.352 -10.219 1 88.44 71 ALA A CA 1
ATOM 535 C C . ALA A 1 71 ? 0.09 -4.625 -9.195 1 88.44 71 ALA A C 1
ATOM 537 O O . ALA A 1 71 ? -0.251 -5.184 -8.148 1 88.44 71 ALA A O 1
ATOM 538 N N . ASN A 1 72 ? -0.171 -3.352 -9.516 1 90.38 72 ASN A N 1
ATOM 539 C CA . ASN A 1 72 ? -0.969 -2.541 -8.594 1 90.38 72 ASN A CA 1
ATOM 540 C C . ASN A 1 72 ? -0.392 -2.559 -7.184 1 90.38 72 ASN A C 1
ATOM 542 O O . ASN A 1 72 ? -1.102 -2.859 -6.223 1 90.38 72 ASN A O 1
ATOM 546 N N . LEU A 1 73 ? 0.853 -2.291 -7.102 1 93.75 73 LEU A N 1
ATOM 547 C CA . LEU A 1 73 ? 1.592 -2.438 -5.852 1 93.75 73 LEU A CA 1
ATOM 548 C C . LEU A 1 73 ? 1.071 -1.467 -4.797 1 93.75 73 LEU A C 1
ATOM 550 O O . LEU A 1 73 ? 1.357 -1.625 -3.607 1 93.75 73 LEU A O 1
ATOM 554 N N . SER A 1 74 ? 0.277 -0.493 -5.23 1 94.5 74 SER A N 1
ATOM 555 C CA . SER A 1 74 ? -0.233 0.488 -4.277 1 94.5 74 SER A CA 1
ATOM 556 C C . SER A 1 74 ? -1.521 0.004 -3.623 1 94.5 74 SER A C 1
ATOM 558 O O . SER A 1 74 ? -2.006 0.615 -2.668 1 94.5 74 SER A O 1
ATOM 560 N N . SER A 1 75 ? -2.078 -1.095 -4.156 1 94.81 75 SER A N 1
ATOM 561 C CA . SER A 1 75 ? -3.252 -1.652 -3.494 1 94.81 75 SER A CA 1
ATOM 562 C C . SER A 1 75 ? -2.92 -2.117 -2.08 1 94.81 75 SER A C 1
ATOM 564 O O . SER A 1 75 ? -1.869 -2.719 -1.85 1 94.81 75 SER A O 1
ATOM 566 N N . PRO A 1 76 ? -3.848 -1.865 -1.159 1 96.69 76 PRO A N 1
ATOM 567 C CA . PRO A 1 76 ? -3.537 -2.146 0.245 1 96.69 76 PRO A CA 1
ATOM 568 C C . PRO A 1 76 ? -3.164 -3.607 0.485 1 96.69 76 PRO A C 1
ATOM 570 O O . PRO A 1 76 ? -2.268 -3.896 1.28 1 96.69 76 PRO A O 1
ATOM 573 N N . PHE A 1 77 ? -3.768 -4.527 -0.198 1 95.44 77 PHE A N 1
ATOM 574 C CA . PHE A 1 77 ? -3.479 -5.941 0.011 1 95.44 77 PHE A CA 1
ATOM 575 C C . PHE A 1 77 ? -2.1 -6.301 -0.529 1 95.44 77 PHE A C 1
ATOM 577 O O . PHE A 1 77 ? -1.307 -6.945 0.158 1 95.44 77 PHE A O 1
ATOM 584 N N . ILE A 1 78 ? -1.801 -5.84 -1.703 1 94.88 78 ILE A N 1
ATOM 585 C CA . ILE A 1 78 ? -0.548 -6.18 -2.369 1 94.88 78 ILE A CA 1
ATOM 586 C C . ILE A 1 78 ? 0.619 -5.512 -1.645 1 94.88 78 ILE A C 1
ATOM 588 O O . ILE A 1 78 ? 1.668 -6.129 -1.443 1 94.88 78 ILE A O 1
ATOM 592 N N . SER A 1 79 ? 0.43 -4.289 -1.285 1 96.69 79 SER A N 1
ATOM 593 C CA . SER A 1 79 ? 1.504 -3.566 -0.612 1 96.69 79 SER A CA 1
ATOM 594 C C . SER A 1 79 ? 1.832 -4.195 0.738 1 96.69 79 SER A C 1
ATOM 596 O O . SER A 1 79 ? 2.996 -4.246 1.138 1 96.69 79 SER A O 1
ATOM 598 N N . LYS A 1 80 ? 0.785 -4.594 1.461 1 96.62 80 LYS A N 1
ATOM 599 C CA . LYS A 1 80 ? 1.02 -5.266 2.736 1 96.62 80 LYS A CA 1
ATOM 600 C C . LYS A 1 80 ? 1.755 -6.586 2.537 1 96.62 80 LYS A C 1
ATOM 602 O O . LYS A 1 80 ? 2.686 -6.906 3.281 1 96.62 80 LYS A O 1
ATOM 607 N N . GLN A 1 81 ? 1.353 -7.34 1.554 1 95.75 81 GLN A N 1
ATOM 608 C CA . GLN A 1 81 ? 2.033 -8.586 1.213 1 95.75 81 GLN A CA 1
ATOM 609 C C . GLN A 1 81 ? 3.504 -8.336 0.889 1 95.75 81 GLN A C 1
ATOM 611 O O . GLN A 1 81 ? 4.383 -9.031 1.397 1 95.75 81 GLN A O 1
ATOM 616 N N . LEU A 1 82 ? 3.74 -7.355 0.037 1 96.62 82 LEU A N 1
ATOM 617 C CA . LEU A 1 82 ? 5.098 -7.023 -0.382 1 96.62 82 LEU A CA 1
ATOM 618 C C . LEU A 1 82 ? 5.938 -6.574 0.808 1 96.62 82 LEU A C 1
ATOM 620 O O . LEU A 1 82 ? 7.105 -6.957 0.927 1 96.62 82 LEU A O 1
ATOM 624 N N . ASP A 1 83 ? 5.371 -5.777 1.634 1 96.5 83 ASP A N 1
ATOM 625 C CA . ASP A 1 83 ? 6.059 -5.273 2.82 1 96.5 83 ASP A CA 1
ATOM 626 C C . ASP A 1 83 ? 6.555 -6.422 3.695 1 96.5 83 ASP A C 1
ATOM 628 O O . ASP A 1 83 ? 7.758 -6.551 3.938 1 96.5 83 ASP A O 1
ATOM 632 N N . LEU A 1 84 ? 5.695 -7.309 4.059 1 96.44 84 LEU A N 1
ATOM 633 C CA . LEU A 1 84 ? 6.039 -8.406 4.957 1 96.44 84 LEU A CA 1
ATOM 634 C C . LEU A 1 84 ? 6.977 -9.398 4.273 1 96.44 84 LEU A C 1
ATOM 636 O O . LEU A 1 84 ? 7.914 -9.898 4.895 1 96.44 84 LEU A O 1
ATOM 640 N N . LEU A 1 85 ? 6.703 -9.648 3.01 1 96.88 85 LEU A N 1
ATOM 641 C CA . LEU A 1 85 ? 7.559 -10.578 2.275 1 96.88 85 LEU A CA 1
ATOM 642 C C . LEU A 1 85 ? 8.984 -10.031 2.17 1 96.88 85 LEU A C 1
ATOM 644 O O . LEU A 1 85 ? 9.945 -10.773 2.375 1 96.88 85 LEU A O 1
ATOM 648 N N . SER A 1 86 ? 9.094 -8.758 1.813 1 95.56 86 SER A N 1
ATOM 649 C CA . SER A 1 86 ? 10.414 -8.164 1.647 1 95.56 86 SER A CA 1
ATOM 650 C C . SER A 1 86 ? 11.195 -8.164 2.961 1 95.56 86 SER A C 1
ATOM 652 O O . SER A 1 86 ? 12.414 -8.367 2.969 1 95.56 86 SER A O 1
ATOM 654 N N . ILE A 1 87 ? 10.531 -7.953 4.09 1 93.25 87 ILE A N 1
ATOM 655 C CA . ILE A 1 87 ? 11.156 -8.039 5.402 1 93.25 87 ILE A CA 1
ATOM 656 C C . ILE A 1 87 ? 11.633 -9.469 5.664 1 93.25 87 ILE A C 1
ATOM 658 O O . ILE A 1 87 ? 12.766 -9.688 6.094 1 93.25 87 ILE A O 1
ATOM 662 N N . GLY A 1 88 ? 10.758 -10.406 5.41 1 94.19 88 GLY A N 1
ATOM 663 C CA . GLY A 1 88 ? 11.094 -11.805 5.605 1 94.19 88 GLY A CA 1
ATOM 664 C C . GLY A 1 88 ? 12.273 -12.258 4.766 1 94.19 88 GLY A C 1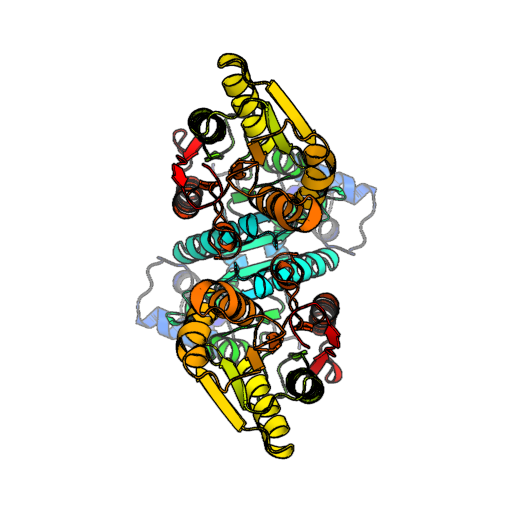
ATOM 665 O O . GLY A 1 88 ? 13.133 -12.992 5.242 1 94.19 88 GLY A O 1
ATOM 666 N N . LEU A 1 89 ? 12.273 -11.844 3.482 1 93.25 89 LEU A N 1
ATOM 667 C CA . LEU A 1 89 ? 13.391 -12.172 2.6 1 93.25 89 LEU A CA 1
ATOM 668 C C . LEU A 1 89 ? 14.695 -11.617 3.145 1 93.25 89 LEU A C 1
ATOM 670 O O . LEU A 1 89 ? 15.703 -12.336 3.215 1 93.25 89 LEU A O 1
ATOM 674 N N . LEU A 1 90 ? 14.656 -10.414 3.52 1 87.56 90 LEU A N 1
ATOM 675 C CA . LEU A 1 90 ? 15.859 -9.766 4.051 1 87.56 90 LEU A CA 1
ATOM 676 C C . LEU A 1 90 ? 16.359 -10.5 5.289 1 87.56 90 LEU A C 1
ATOM 678 O O . LEU A 1 90 ? 17.562 -10.719 5.434 1 87.56 90 LEU A O 1
ATOM 682 N N . ARG A 1 91 ? 15.492 -10.859 6.148 1 87.81 91 ARG A N 1
ATOM 683 C CA . ARG A 1 91 ? 15.836 -11.547 7.387 1 87.81 91 ARG A CA 1
ATOM 684 C C . ARG A 1 91 ? 16.484 -12.906 7.098 1 87.81 91 ARG A C 1
ATOM 686 O O . ARG A 1 91 ? 17.219 -13.438 7.926 1 87.81 91 ARG A O 1
ATOM 693 N N . GLN A 1 92 ? 16.219 -13.43 5.918 1 88.75 92 GLN A N 1
ATOM 694 C CA . GLN A 1 92 ? 16.797 -14.711 5.512 1 88.75 92 GLN A CA 1
ATOM 695 C C . GLN A 1 92 ? 18.031 -14.508 4.641 1 88.75 92 GLN A C 1
ATOM 697 O O . GLN A 1 92 ? 18.531 -15.461 4.043 1 88.75 92 GLN A O 1
ATOM 702 N N . GLY A 1 93 ? 18.406 -13.211 4.527 1 83.06 93 GLY A N 1
ATOM 703 C CA . GLY A 1 93 ? 19.594 -12.906 3.736 1 83.06 93 GLY A CA 1
ATOM 704 C C . GLY A 1 93 ? 19.328 -12.914 2.242 1 83.06 93 GLY A C 1
ATOM 705 O O . GLY A 1 93 ? 20.266 -13.039 1.445 1 83.06 93 GLY A O 1
ATOM 706 N N . LYS A 1 94 ? 18.109 -12.898 1.853 1 88.25 94 LYS A N 1
ATOM 707 C CA . LYS A 1 94 ? 17.719 -12.844 0.448 1 88.25 94 LYS A CA 1
ATOM 708 C C . LYS A 1 94 ? 17.344 -11.43 0.034 1 88.25 94 LYS A C 1
ATOM 710 O O . LYS A 1 94 ? 16.938 -10.617 0.873 1 88.25 94 LYS A O 1
ATOM 715 N N . GLN A 1 95 ? 17.516 -11.211 -1.252 1 87.25 95 GLN A N 1
ATOM 716 C CA . GLN A 1 95 ? 17.234 -9.875 -1.764 1 87.25 95 GLN A CA 1
ATOM 717 C C . GLN A 1 95 ? 16.031 -9.883 -2.701 1 87.25 95 GLN A C 1
ATOM 719 O O . GLN A 1 95 ? 15.867 -10.82 -3.486 1 87.25 95 GLN A O 1
ATOM 724 N N . CYS A 1 96 ? 15.32 -8.789 -2.617 1 92.62 96 CYS A N 1
ATOM 725 C CA . CYS A 1 96 ? 14.094 -8.688 -3.4 1 92.62 96 CYS A CA 1
ATOM 726 C C . CYS A 1 96 ? 14.336 -7.91 -4.691 1 92.62 96 CYS A C 1
ATOM 728 O O . CYS A 1 96 ? 14.641 -6.715 -4.652 1 92.62 96 CYS A O 1
ATOM 730 N N . LEU A 1 97 ? 14.305 -8.578 -5.734 1 91.25 97 LEU A N 1
ATOM 731 C CA . LEU A 1 97 ? 14.25 -7.953 -7.051 1 91.25 97 LEU A CA 1
ATOM 732 C C . LEU A 1 97 ? 12.805 -7.738 -7.488 1 91.25 97 LEU A C 1
ATOM 734 O O . LEU A 1 97 ? 12.125 -8.68 -7.902 1 91.25 97 LEU A O 1
ATOM 738 N N . LEU A 1 98 ? 12.359 -6.496 -7.402 1 93.38 98 LEU A N 1
ATOM 739 C CA . LEU A 1 98 ? 10.953 -6.188 -7.645 1 93.38 98 LEU A CA 1
ATOM 740 C C . LEU A 1 98 ? 10.688 -5.98 -9.133 1 93.38 98 LEU A C 1
ATOM 742 O O . LEU A 1 98 ? 11.359 -5.172 -9.781 1 93.38 98 LEU A O 1
ATOM 746 N N . LEU A 1 99 ? 9.758 -6.684 -9.617 1 88.25 99 LEU A N 1
ATOM 747 C CA . LEU A 1 99 ? 9.32 -6.566 -11 1 88.25 99 LEU A CA 1
ATOM 748 C C . LEU A 1 99 ? 7.855 -6.156 -11.086 1 88.25 99 LEU A C 1
ATOM 750 O O . LEU A 1 99 ? 6.965 -6.969 -10.828 1 88.25 99 LEU A O 1
ATOM 754 N N . ASN A 1 100 ? 7.66 -4.902 -11.445 1 89.94 100 ASN A N 1
ATOM 755 C CA . ASN A 1 100 ? 6.297 -4.406 -11.594 1 89.94 100 ASN A CA 1
ATOM 756 C C . ASN A 1 100 ? 5.68 -4.848 -12.914 1 89.94 100 ASN A C 1
ATOM 758 O O . ASN A 1 100 ? 6.176 -4.5 -13.984 1 89.94 100 ASN A O 1
ATOM 762 N N . ALA A 1 101 ? 4.57 -5.555 -12.836 1 83.25 101 ALA A N 1
ATOM 763 C CA . ALA A 1 101 ? 3.979 -6.176 -14.016 1 83.25 101 ALA A CA 1
ATOM 764 C C . ALA A 1 101 ? 2.84 -5.328 -14.578 1 83.25 101 ALA A C 1
ATOM 766 O O . ALA A 1 101 ? 2.025 -5.812 -15.367 1 83.25 101 ALA A O 1
ATOM 767 N N . ALA A 1 102 ? 2.711 -4.105 -14.125 1 79.5 102 ALA A N 1
ATOM 768 C CA . ALA A 1 102 ? 1.614 -3.248 -14.57 1 79.5 102 ALA A CA 1
ATOM 769 C C . ALA A 1 102 ? 1.564 -3.168 -16.094 1 79.5 102 ALA A C 1
ATOM 771 O O . ALA A 1 102 ? 0.483 -3.154 -16.688 1 79.5 102 ALA A O 1
ATOM 772 N N . ASP A 1 103 ? 2.691 -3.154 -16.719 1 66.12 103 ASP A N 1
ATOM 773 C CA . ASP A 1 103 ? 2.746 -3.027 -18.172 1 66.12 103 ASP A CA 1
ATOM 774 C C . ASP A 1 103 ? 2.852 -4.398 -18.844 1 66.12 103 ASP A C 1
ATOM 776 O O . ASP A 1 103 ? 3.02 -4.488 -20.062 1 66.12 103 ASP A O 1
ATOM 780 N N . ALA A 1 104 ? 2.932 -5.398 -18.062 1 60.53 104 ALA A N 1
ATOM 781 C CA . ALA A 1 104 ? 3.244 -6.73 -18.562 1 60.53 104 ALA A CA 1
ATOM 782 C C . ALA A 1 104 ? 2.121 -7.254 -19.453 1 60.53 104 ALA A C 1
ATOM 784 O O . ALA A 1 104 ? 2.352 -8.094 -20.328 1 60.53 104 ALA A O 1
ATOM 785 N N . ARG A 1 105 ? 0.967 -6.84 -19.172 1 57.78 105 ARG A N 1
ATOM 786 C CA . ARG A 1 105 ? -0.061 -7.293 -20.094 1 57.78 105 ARG A CA 1
ATOM 787 C C . ARG A 1 105 ? 0.329 -6.977 -21.531 1 57.78 105 ARG A C 1
ATOM 789 O O . ARG A 1 105 ? -0.13 -7.641 -22.469 1 57.78 105 ARG A O 1
ATOM 796 N N . GLN A 1 106 ? 1.305 -6.141 -21.625 1 53.91 106 GLN A N 1
ATOM 797 C CA . GLN A 1 106 ? 1.696 -5.73 -22.969 1 53.91 106 GLN A CA 1
ATOM 798 C C . GLN A 1 106 ? 2.949 -6.469 -23.422 1 53.91 106 GLN A C 1
ATOM 800 O O . GLN A 1 106 ? 3.025 -6.93 -24.562 1 53.91 106 GLN A O 1
ATOM 805 N N . ASP A 1 107 ? 3.996 -6.621 -22.531 1 57.03 107 ASP A N 1
ATOM 806 C CA . ASP A 1 107 ? 5.246 -7.285 -22.891 1 57.03 107 ASP A CA 1
ATOM 807 C C . ASP A 1 107 ? 5.941 -7.852 -21.656 1 57.03 107 ASP A C 1
ATOM 809 O O . ASP A 1 107 ? 6.367 -7.098 -20.781 1 57.03 107 ASP A O 1
ATOM 813 N N . ILE A 1 108 ? 5.926 -9.219 -21.484 1 61.03 108 ILE A N 1
ATOM 814 C CA . ILE A 1 108 ? 6.48 -9.898 -20.328 1 61.03 108 ILE A CA 1
ATOM 815 C C . ILE A 1 108 ? 7.957 -10.219 -20.562 1 61.03 108 ILE A C 1
ATOM 817 O O . ILE A 1 108 ? 8.695 -10.508 -19.625 1 61.03 108 ILE A O 1
ATOM 821 N N . ALA A 1 109 ? 8.328 -10.094 -21.734 1 61.59 109 ALA A N 1
ATOM 822 C CA . ALA A 1 109 ? 9.664 -10.523 -22.141 1 61.59 109 ALA A CA 1
ATOM 823 C C . ALA A 1 109 ? 10.75 -9.812 -21.344 1 61.59 109 ALA A C 1
ATOM 825 O O . ALA A 1 109 ? 11.672 -10.445 -20.844 1 61.59 109 ALA A O 1
ATOM 826 N N . PRO A 1 110 ? 10.516 -8.57 -21.172 1 63.28 110 PRO A N 1
ATOM 827 C CA . PRO A 1 110 ? 11.57 -7.891 -20.406 1 63.28 110 PRO A CA 1
ATOM 828 C C . PRO A 1 110 ? 11.688 -8.391 -18.969 1 63.28 110 PRO A C 1
ATOM 830 O O . PRO A 1 110 ? 12.797 -8.469 -18.438 1 63.28 110 PRO A O 1
ATOM 833 N N . LEU A 1 111 ? 10.602 -8.789 -18.422 1 65.81 111 LEU A N 1
ATOM 834 C CA . LEU A 1 111 ? 10.602 -9.25 -17.031 1 65.81 111 LEU A CA 1
ATOM 835 C C . LEU A 1 111 ? 11.297 -10.602 -16.906 1 65.81 111 LEU A C 1
ATOM 837 O O . LEU A 1 111 ? 12.07 -10.828 -15.977 1 65.81 111 LEU A O 1
ATOM 841 N N . ILE A 1 112 ? 11.07 -11.32 -17.875 1 61.75 112 ILE A N 1
ATOM 842 C CA . ILE A 1 112 ? 11.641 -12.664 -17.906 1 61.75 112 ILE A CA 1
ATOM 843 C C . ILE A 1 112 ? 13.148 -12.578 -18.125 1 61.75 112 ILE A C 1
ATOM 845 O O . ILE A 1 112 ? 13.914 -13.289 -17.469 1 61.75 112 ILE A O 1
ATOM 849 N N . GLU A 1 113 ? 13.43 -11.758 -19.016 1 64 113 GLU A N 1
ATOM 850 C CA . GLU A 1 113 ? 14.844 -11.578 -19.312 1 64 113 GLU A CA 1
ATOM 851 C C . GLU A 1 113 ? 15.625 -11.109 -18.094 1 64 113 GLU A C 1
ATOM 853 O O . GLU A 1 113 ? 16.734 -11.578 -17.844 1 64 113 GLU A O 1
ATOM 858 N N . LEU A 1 114 ? 15.008 -10.32 -17.391 1 64.94 114 LEU A N 1
ATOM 859 C CA . LEU A 1 114 ? 15.648 -9.75 -16.219 1 64.94 114 LEU A CA 1
ATOM 860 C C . LEU A 1 114 ? 15.867 -10.82 -15.148 1 64.94 114 LEU A C 1
ATOM 862 O O . LEU A 1 114 ? 16.906 -10.844 -14.484 1 64.94 114 LEU A O 1
ATOM 866 N N . LEU A 1 115 ? 14.914 -11.625 -15.062 1 63.88 115 LEU A N 1
ATOM 867 C CA . LEU A 1 115 ? 14.992 -12.688 -14.07 1 63.88 115 LEU A CA 1
ATOM 868 C C . LEU A 1 115 ? 16.141 -13.633 -14.375 1 63.88 115 LEU A C 1
ATOM 870 O O . LEU A 1 115 ? 16.844 -14.086 -13.461 1 63.88 115 LEU A O 1
ATOM 874 N N . PHE A 1 116 ? 16.375 -13.734 -15.602 1 61.34 116 PHE A N 1
ATOM 875 C CA . PHE A 1 116 ? 17.438 -14.633 -16.031 1 61.34 116 PHE A CA 1
ATOM 876 C C . PHE A 1 116 ? 18.797 -13.938 -15.953 1 61.34 116 PHE A C 1
ATOM 878 O O . PHE A 1 116 ? 19.781 -14.547 -15.555 1 61.34 116 PHE A O 1
ATOM 885 N N . GLU A 1 117 ? 18.641 -12.719 -16.234 1 65.31 117 GLU A N 1
ATOM 886 C CA . GLU A 1 117 ? 19.859 -11.922 -16.234 1 65.31 117 GLU A CA 1
ATOM 887 C C . GLU A 1 117 ? 20.469 -11.875 -14.828 1 65.31 117 GLU A C 1
ATOM 889 O O . GLU A 1 117 ? 21.688 -11.953 -14.68 1 65.31 117 GLU A O 1
ATOM 894 N N . PHE A 1 118 ? 19.656 -11.945 -13.883 1 70.62 118 PHE A N 1
ATOM 895 C CA . PHE A 1 118 ? 20.172 -11.781 -12.523 1 70.62 118 PHE A CA 1
ATOM 896 C C . PHE A 1 118 ? 20.219 -13.125 -11.805 1 70.62 118 PHE A C 1
ATOM 898 O O . PHE A 1 118 ? 20.594 -13.188 -10.625 1 70.62 118 PHE A O 1
ATOM 905 N N . ARG A 1 119 ? 19.891 -14.164 -12.477 1 72.38 119 ARG A N 1
ATOM 906 C CA . ARG A 1 119 ? 19.938 -15.531 -11.961 1 72.38 119 ARG A CA 1
ATOM 907 C C . ARG A 1 119 ? 19.188 -15.641 -10.633 1 72.38 119 ARG A C 1
ATOM 909 O O . ARG A 1 119 ? 19.734 -16.172 -9.656 1 72.38 119 ARG A O 1
ATOM 916 N N . ALA A 1 120 ? 18.016 -15.141 -10.633 1 80.31 120 ALA A N 1
ATOM 917 C CA . ALA A 1 120 ? 17.203 -15.219 -9.414 1 80.31 120 ALA A CA 1
ATOM 918 C C . ALA A 1 120 ? 16.984 -16.672 -8.992 1 80.31 120 ALA A C 1
ATOM 920 O O . ALA A 1 120 ? 16.781 -17.547 -9.836 1 80.31 120 ALA A O 1
ATOM 921 N N . GLN A 1 121 ? 17.062 -16.891 -7.699 1 81.06 121 GLN A N 1
ATOM 922 C CA . GLN A 1 121 ? 16.859 -18.219 -7.145 1 81.06 121 GLN A CA 1
ATOM 923 C C . GLN A 1 121 ? 15.43 -18.688 -7.367 1 81.06 121 GLN A C 1
ATOM 925 O O . GLN A 1 121 ? 15.18 -19.891 -7.559 1 81.06 121 GLN A O 1
ATOM 930 N N . ALA A 1 122 ? 14.594 -17.844 -7.25 1 87.75 122 ALA A N 1
ATOM 931 C CA . ALA A 1 122 ? 13.172 -18.141 -7.387 1 87.75 122 ALA A CA 1
ATOM 932 C C . ALA A 1 122 ? 12.383 -16.875 -7.723 1 87.75 122 ALA A C 1
ATOM 934 O O . ALA A 1 122 ? 12.914 -15.758 -7.629 1 87.75 122 ALA A O 1
ATOM 935 N N . ILE A 1 123 ? 11.188 -17.109 -8.148 1 87.88 123 ILE A N 1
ATOM 936 C CA . ILE A 1 123 ? 10.258 -16.016 -8.406 1 87.88 123 ILE A CA 1
ATOM 937 C C . ILE A 1 123 ? 9 -16.203 -7.57 1 87.88 123 ILE A C 1
ATOM 939 O O . ILE A 1 123 ? 8.422 -17.297 -7.535 1 87.88 123 ILE A O 1
ATOM 943 N N . VAL A 1 124 ? 8.688 -15.164 -6.875 1 91.56 124 VAL A N 1
ATOM 944 C CA . VAL A 1 124 ? 7.418 -15.117 -6.152 1 91.56 124 VAL A CA 1
ATOM 945 C C . VAL A 1 124 ? 6.445 -14.188 -6.871 1 91.56 124 VAL A C 1
ATOM 947 O O . VAL A 1 124 ? 6.762 -13.023 -7.125 1 91.56 124 VAL A O 1
ATOM 950 N N . VAL A 1 125 ? 5.336 -14.734 -7.195 1 89.5 125 VAL A N 1
ATOM 951 C CA . VAL A 1 125 ? 4.301 -13.922 -7.828 1 89.5 125 VAL A CA 1
ATOM 952 C C . VAL A 1 125 ? 3.236 -13.547 -6.797 1 89.5 125 VAL A C 1
ATOM 954 O O . VAL A 1 125 ? 2.564 -14.422 -6.246 1 89.5 125 VAL A O 1
ATOM 957 N N . LEU A 1 126 ? 3.152 -12.242 -6.566 1 91.12 126 LEU A N 1
ATOM 958 C CA . LEU A 1 126 ? 2.152 -11.75 -5.621 1 91.12 126 LEU A CA 1
ATOM 959 C C . LEU A 1 126 ? 0.743 -12.023 -6.137 1 91.12 126 LEU A C 1
ATOM 961 O O . LEU A 1 126 ? 0.556 -12.328 -7.316 1 91.12 126 LEU A O 1
ATOM 965 N N . SER A 1 127 ? -0.197 -11.891 -5.199 1 82.44 127 SER A N 1
ATOM 966 C CA . SER A 1 127 ? -1.594 -12.117 -5.555 1 82.44 127 SER A CA 1
ATOM 967 C C . SER A 1 127 ? -2.041 -11.172 -6.664 1 82.44 127 SER A C 1
ATOM 969 O O . SER A 1 127 ? -1.436 -10.125 -6.875 1 82.44 127 SER A O 1
ATOM 971 N N . GLY A 1 128 ? -2.979 -11.578 -7.371 1 76.06 128 GLY A N 1
ATOM 972 C CA . GLY A 1 128 ? -3.516 -10.75 -8.445 1 76.06 128 GLY A CA 1
ATOM 973 C C . GLY A 1 128 ? -3.402 -11.398 -9.812 1 76.06 128 GLY A C 1
ATOM 974 O O . GLY A 1 128 ? -3.504 -12.617 -9.938 1 76.06 128 GLY A O 1
ATOM 975 N N . GLU A 1 129 ? -3.357 -10.578 -10.836 1 63.88 129 GLU A N 1
ATOM 976 C CA . GLU A 1 129 ? -3.385 -11.078 -12.211 1 63.88 129 GLU A CA 1
ATOM 977 C C . GLU A 1 129 ? -1.974 -11.242 -12.766 1 63.88 129 GLU A C 1
ATOM 979 O O . GLU A 1 129 ? -1.387 -10.289 -13.273 1 63.88 129 GLU A O 1
ATOM 984 N N . PRO A 1 130 ? -1.298 -12.367 -12.297 1 62.84 130 PRO A N 1
ATOM 985 C CA . PRO A 1 130 ? -0.08 -12.43 -13.102 1 62.84 130 PRO A CA 1
ATOM 986 C C . PRO A 1 130 ? -0.365 -12.734 -14.57 1 62.84 130 PRO A C 1
ATOM 988 O O . PRO A 1 130 ? -1.344 -13.422 -14.883 1 62.84 130 PRO A O 1
ATOM 991 N N . PRO A 1 131 ? 0.437 -12.18 -15.406 1 61.44 131 PRO A N 1
ATOM 992 C CA . PRO A 1 131 ? 0.27 -12.648 -16.781 1 61.44 131 PRO A CA 1
ATOM 993 C C . PRO A 1 131 ? 0.617 -14.125 -16.953 1 61.44 131 PRO A C 1
ATOM 995 O O . PRO A 1 131 ? 1.607 -14.602 -16.391 1 61.44 131 PRO A O 1
ATOM 998 N N . ALA A 1 132 ? -0.294 -14.93 -17.391 1 62.81 132 ALA A N 1
ATOM 999 C CA . ALA A 1 132 ? -0.097 -16.359 -17.641 1 62.81 132 ALA A CA 1
ATOM 1000 C C . ALA A 1 132 ? 1.262 -16.625 -18.281 1 62.81 132 ALA A C 1
ATOM 1002 O O . ALA A 1 132 ? 1.905 -17.625 -17.984 1 62.81 132 ALA A O 1
ATOM 1003 N N . SER A 1 133 ? 1.701 -15.688 -18.922 1 66.88 133 SER A N 1
ATOM 1004 C CA . SER A 1 133 ? 2.932 -15.844 -19.688 1 66.88 133 SER A CA 1
ATOM 1005 C C . SER A 1 133 ? 4.148 -15.93 -18.781 1 66.88 133 SER A C 1
ATOM 1007 O O . SER A 1 133 ? 5.102 -16.656 -19.062 1 66.88 133 SER A O 1
ATOM 1009 N N . ILE A 1 134 ? 4.059 -15.336 -17.625 1 69.12 134 ILE A N 1
ATOM 1010 C CA . ILE A 1 134 ? 5.211 -15.352 -16.734 1 69.12 134 ILE A CA 1
ATOM 1011 C C . ILE A 1 134 ? 5.395 -16.75 -16.156 1 69.12 134 ILE A C 1
ATOM 1013 O O . ILE A 1 134 ? 6.52 -17.25 -16.062 1 69.12 134 ILE A O 1
ATOM 1017 N N . VAL A 1 135 ? 4.332 -17.391 -15.906 1 71.75 135 VAL A N 1
ATOM 1018 C CA . VAL A 1 135 ? 4.355 -18.719 -15.305 1 71.75 135 VAL A CA 1
ATOM 1019 C C . VAL A 1 135 ? 4.977 -19.703 -16.281 1 71.75 135 VAL A C 1
ATOM 1021 O O . VAL A 1 135 ? 5.883 -20.453 -15.914 1 71.75 135 VAL A O 1
ATOM 1024 N N . ASP A 1 136 ? 4.543 -19.609 -17.469 1 70.62 136 ASP A N 1
ATOM 1025 C CA . ASP A 1 136 ? 5.008 -20.547 -18.484 1 70.62 136 ASP A CA 1
ATOM 1026 C C . ASP A 1 136 ? 6.5 -20.359 -18.766 1 70.62 136 ASP A C 1
ATOM 1028 O O . ASP A 1 136 ? 7.238 -21.344 -18.891 1 70.62 136 ASP A O 1
ATOM 1032 N N . GLU A 1 137 ? 6.844 -19.203 -18.844 1 67.75 137 GLU A N 1
ATOM 1033 C CA . GLU A 1 137 ? 8.234 -18.891 -19.156 1 67.75 137 GLU A CA 1
ATOM 1034 C C . GLU A 1 137 ? 9.156 -19.297 -18 1 67.75 137 GLU A C 1
ATOM 1036 O O . GLU A 1 137 ? 10.258 -19.797 -18.234 1 67.75 137 GLU A O 1
ATOM 1041 N N . CYS A 1 138 ? 8.711 -19.062 -16.844 1 70.12 138 CYS A N 1
ATOM 1042 C CA . CYS A 1 138 ? 9.516 -19.438 -15.68 1 70.12 138 CYS A CA 1
ATOM 1043 C C . CYS A 1 138 ? 9.703 -20.938 -15.609 1 70.12 138 CYS A C 1
ATOM 1045 O O . CYS A 1 138 ? 10.805 -21.422 -15.367 1 70.12 138 CYS A O 1
ATOM 1047 N N . ILE A 1 139 ? 8.711 -21.609 -15.898 1 67.88 139 ILE A N 1
ATOM 1048 C CA . ILE A 1 139 ? 8.742 -23.062 -15.859 1 67.88 139 ILE A CA 1
ATOM 1049 C C . ILE A 1 139 ? 9.656 -23.594 -16.969 1 67.88 139 ILE A C 1
ATOM 1051 O O . ILE A 1 139 ? 10.484 -24.469 -16.734 1 67.88 139 ILE A O 1
ATOM 1055 N N . ALA A 1 140 ? 9.477 -23 -18.062 1 66.5 140 ALA A N 1
ATOM 1056 C CA . ALA A 1 140 ? 10.234 -23.422 -19.234 1 66.5 140 ALA A CA 1
ATOM 1057 C C . ALA A 1 140 ? 11.734 -23.234 -19.016 1 66.5 140 ALA A C 1
ATOM 1059 O O . ALA A 1 140 ? 12.547 -23.969 -19.562 1 66.5 140 ALA A O 1
ATOM 1060 N N . ASN A 1 141 ? 12.031 -22.359 -18.141 1 65 141 ASN A N 1
ATOM 1061 C CA . ASN A 1 141 ? 13.438 -22.031 -17.953 1 65 141 ASN A CA 1
ATOM 1062 C C . ASN A 1 141 ? 13.961 -22.547 -16.625 1 65 141 ASN A C 1
ATOM 1064 O O . ASN A 1 141 ? 15.062 -22.188 -16.203 1 65 141 ASN A O 1
ATOM 1068 N N . GLY A 1 142 ? 13.148 -23.312 -15.984 1 69 142 GLY A N 1
ATOM 1069 C CA . GLY A 1 142 ? 13.594 -24 -14.789 1 69 142 GLY A CA 1
ATOM 1070 C C . GLY A 1 142 ? 13.695 -23.094 -13.578 1 69 142 GLY A C 1
ATOM 1071 O O . GLY A 1 142 ? 14.43 -23.391 -12.633 1 69 142 GLY A O 1
ATOM 1072 N N . VAL A 1 143 ? 13.094 -22.031 -13.703 1 72.5 143 VAL A N 1
ATOM 1073 C CA . VAL A 1 143 ? 13.086 -21.125 -12.547 1 72.5 143 VAL A CA 1
ATOM 1074 C C . VAL A 1 143 ? 12.008 -21.562 -11.562 1 72.5 143 VAL A C 1
ATOM 1076 O O . VAL A 1 143 ? 10.883 -21.859 -11.961 1 72.5 143 VAL A O 1
ATOM 1079 N N . ARG A 1 144 ? 12.375 -21.656 -10.367 1 83.12 144 ARG A N 1
ATOM 1080 C CA . ARG A 1 144 ? 11.422 -22.016 -9.32 1 83.12 144 ARG A CA 1
ATOM 1081 C C . ARG A 1 144 ? 10.383 -20.922 -9.117 1 83.12 144 ARG A C 1
ATOM 1083 O O . ARG A 1 144 ? 10.742 -19.75 -8.914 1 83.12 144 ARG A O 1
ATOM 1090 N N . LEU A 1 145 ? 9.188 -21.344 -9.188 1 85.88 145 LEU A N 1
ATOM 1091 C CA . LEU A 1 145 ? 8.078 -20.391 -9.109 1 85.88 145 LEU A CA 1
ATOM 1092 C C . LEU A 1 145 ? 7.223 -20.656 -7.875 1 85.88 145 LEU A C 1
ATOM 1094 O O . LEU A 1 145 ? 6.898 -21.812 -7.574 1 85.88 145 LEU A O 1
ATOM 1098 N N . ILE A 1 146 ? 6.938 -19.609 -7.148 1 90 146 ILE A N 1
ATOM 1099 C CA . ILE A 1 146 ? 5.98 -19.656 -6.047 1 90 146 ILE A CA 1
ATOM 1100 C C . ILE A 1 146 ? 4.82 -18.703 -6.332 1 90 146 ILE A C 1
ATOM 1102 O O . ILE A 1 146 ? 5.023 -17.5 -6.508 1 90 146 ILE A O 1
ATOM 1106 N N . LEU A 1 147 ? 3.648 -19.219 -6.387 1 89.38 147 LEU A N 1
ATOM 1107 C CA . LEU A 1 147 ? 2.443 -18.453 -6.672 1 89.38 147 LEU A CA 1
ATOM 1108 C C . LEU A 1 147 ? 1.624 -18.234 -5.406 1 89.38 147 LEU A C 1
ATOM 1110 O O . LEU A 1 147 ? 1.349 -19.188 -4.668 1 89.38 147 LEU A O 1
ATOM 1114 N N . ILE A 1 148 ? 1.254 -16.969 -5.191 1 90.62 148 ILE A N 1
ATOM 1115 C CA . ILE A 1 148 ? 0.393 -16.656 -4.055 1 90.62 148 ILE A CA 1
ATOM 1116 C C . ILE A 1 148 ? -1.047 -16.484 -4.535 1 90.62 148 ILE A C 1
ATOM 1118 O O . ILE A 1 148 ? -1.324 -15.641 -5.395 1 90.62 148 ILE A O 1
ATOM 1122 N N . ASN A 1 149 ? -1.979 -17.203 -4.035 1 88.81 149 ASN A N 1
ATOM 1123 C CA . ASN A 1 149 ? -3.418 -17.156 -4.266 1 88.81 149 ASN A CA 1
ATOM 1124 C C . ASN A 1 149 ? -3.756 -17.406 -5.734 1 88.81 149 ASN A C 1
ATOM 1126 O O . ASN A 1 149 ? -4.719 -16.844 -6.262 1 88.81 149 ASN A O 1
ATOM 1130 N N . GLN A 1 150 ? -2.941 -18.109 -6.367 1 82.75 150 GLN A N 1
ATOM 1131 C CA . GLN A 1 150 ? -3.168 -18.547 -7.738 1 82.75 150 GLN A CA 1
ATOM 1132 C C . GLN A 1 150 ? -2.965 -20.062 -7.871 1 82.75 150 GLN A C 1
ATOM 1134 O O . GLN A 1 150 ? -1.875 -20.578 -7.605 1 82.75 150 GLN A O 1
ATOM 1139 N N . ARG A 1 151 ? -3.99 -20.609 -8.242 1 77 151 ARG A N 1
ATOM 1140 C CA . ARG A 1 151 ? -3.92 -22.062 -8.406 1 77 151 ARG A CA 1
ATOM 1141 C C . ARG A 1 151 ? -3.715 -22.438 -9.867 1 77 151 ARG A C 1
ATOM 1143 O O . ARG A 1 151 ? -4.41 -21.938 -10.75 1 77 151 ARG A O 1
ATOM 1150 N N . LEU A 1 152 ? -2.641 -23.062 -10.117 1 73.44 152 LEU A N 1
ATOM 1151 C CA . LEU A 1 152 ? -2.381 -23.641 -11.43 1 73.44 152 LEU A CA 1
ATOM 1152 C C . LEU A 1 152 ? -2.525 -25.156 -11.398 1 73.44 152 LEU A C 1
ATOM 1154 O O . LEU A 1 152 ? -2.34 -25.781 -10.344 1 73.44 152 LEU A O 1
ATOM 1158 N N . ASP A 1 153 ? -3.027 -25.609 -12.43 1 71.44 153 ASP A N 1
ATOM 1159 C CA . ASP A 1 153 ? -3.107 -27.062 -12.531 1 71.44 153 ASP A CA 1
ATOM 1160 C C . ASP A 1 153 ? -1.746 -27.672 -12.875 1 71.44 153 ASP A C 1
ATOM 1162 O O . ASP A 1 153 ? -1.565 -28.234 -13.953 1 71.44 153 ASP A O 1
ATOM 1166 N N . ARG A 1 154 ? -0.804 -27.328 -12.062 1 69.75 154 ARG A N 1
ATOM 1167 C CA . ARG A 1 154 ? 0.538 -27.875 -12.266 1 69.75 154 ARG A CA 1
ATOM 1168 C C . ARG A 1 154 ? 1.131 -28.375 -10.953 1 69.75 154 ARG A C 1
ATOM 1170 O O . ARG A 1 154 ? 0.894 -27.781 -9.898 1 69.75 154 ARG A O 1
ATOM 1177 N N . THR A 1 155 ? 1.814 -29.484 -11.055 1 63.88 155 THR A N 1
ATOM 1178 C CA . THR A 1 155 ? 2.363 -30.125 -9.867 1 63.88 155 THR A CA 1
ATOM 1179 C C . THR A 1 155 ? 3.768 -29.594 -9.57 1 63.88 155 THR A C 1
ATOM 1181 O O . THR A 1 155 ? 4.293 -29.797 -8.477 1 63.88 155 THR A O 1
ATOM 1184 N N . ASP A 1 156 ? 4.367 -28.922 -10.43 1 70.31 156 ASP A N 1
ATOM 1185 C CA . ASP A 1 156 ? 5.777 -28.578 -10.258 1 70.31 156 ASP A CA 1
ATOM 1186 C C . ASP A 1 156 ? 5.949 -27.141 -9.805 1 70.31 156 ASP A C 1
ATOM 1188 O O . ASP A 1 156 ? 7.062 -26.609 -9.797 1 70.31 156 ASP A O 1
ATOM 1192 N N . THR A 1 157 ? 4.859 -26.531 -9.391 1 79.69 157 THR A N 1
ATOM 1193 C CA . THR A 1 157 ? 4.914 -25.125 -8.961 1 79.69 157 THR A CA 1
ATOM 1194 C C . THR A 1 157 ? 4.422 -24.984 -7.523 1 79.69 157 THR A C 1
ATOM 1196 O O . THR A 1 157 ? 3.443 -25.625 -7.129 1 79.69 157 THR A O 1
ATOM 1199 N N . ASN A 1 158 ? 5.16 -24.297 -6.734 1 87.56 158 ASN A N 1
ATOM 1200 C CA . ASN A 1 158 ? 4.727 -24.031 -5.371 1 87.56 158 ASN A CA 1
ATOM 1201 C C . ASN A 1 158 ? 3.584 -23.016 -5.336 1 87.56 158 ASN A C 1
ATOM 1203 O O . ASN A 1 158 ? 3.643 -21.984 -6.008 1 87.56 158 ASN A O 1
ATOM 1207 N N . MET A 1 159 ? 2.594 -23.422 -4.688 1 89.19 159 MET A N 1
ATOM 1208 C CA . MET A 1 159 ? 1.429 -22.547 -4.551 1 89.19 159 MET A CA 1
ATOM 1209 C C . MET A 1 159 ? 1.079 -22.328 -3.082 1 89.19 159 MET A C 1
ATOM 1211 O O . MET A 1 159 ? 1.023 -23.281 -2.307 1 89.19 159 MET A O 1
ATOM 1215 N N . VAL A 1 160 ? 0.98 -21.125 -2.705 1 91.88 160 VAL A N 1
ATOM 1216 C CA . VAL A 1 160 ? 0.492 -20.734 -1.389 1 91.88 160 VAL A CA 1
ATOM 1217 C C . VAL A 1 160 ? -0.879 -20.062 -1.522 1 91.88 160 VAL A C 1
ATOM 1219 O O . VAL A 1 160 ? -0.996 -18.969 -2.072 1 91.88 160 VAL A O 1
ATOM 1222 N N . LEU A 1 161 ? -1.883 -20.734 -1.011 1 91.31 161 LEU A N 1
ATOM 1223 C CA . LEU A 1 161 ? -3.26 -20.312 -1.254 1 91.31 161 LEU A CA 1
ATOM 1224 C C . LEU A 1 161 ? -3.969 -20 0.057 1 91.31 161 LEU A C 1
ATOM 1226 O O . LEU A 1 161 ? -3.697 -20.609 1.086 1 91.31 161 LEU A O 1
ATOM 1230 N N . SER A 1 162 ? -4.781 -18.984 0.001 1 92.81 162 SER A N 1
ATOM 1231 C CA . SER A 1 162 ? -5.793 -18.859 1.043 1 92.81 162 SER A CA 1
ATOM 1232 C C . SER A 1 162 ? -6.973 -19.781 0.784 1 92.81 162 SER A C 1
ATOM 1234 O O . SER A 1 162 ? -7.238 -20.156 -0.361 1 92.81 162 SER A O 1
ATOM 1236 N N . ASP A 1 163 ? -7.621 -20.188 1.8 1 93.94 163 ASP A N 1
ATOM 1237 C CA . ASP A 1 163 ? -8.789 -21.047 1.629 1 93.94 163 ASP A CA 1
ATOM 1238 C C . ASP A 1 163 ? -10.008 -20.234 1.191 1 93.94 163 ASP A C 1
ATOM 1240 O O . ASP A 1 163 ? -10.906 -19.969 1.995 1 93.94 163 ASP A O 1
ATOM 1244 N N . ASP A 1 164 ? -10.07 -19.969 -0.045 1 94.19 164 ASP A N 1
ATOM 1245 C CA . ASP A 1 164 ? -11.094 -19.109 -0.631 1 94.19 164 ASP A CA 1
ATOM 1246 C C . ASP A 1 164 ? -12.484 -19.688 -0.427 1 94.19 164 ASP A C 1
ATOM 1248 O O . ASP A 1 164 ? -13.422 -18.969 -0.071 1 94.19 164 ASP A O 1
ATOM 1252 N N . SER A 1 165 ? -12.617 -20.953 -0.667 1 95.38 165 SER A N 1
ATOM 1253 C CA . SER A 1 165 ? -13.922 -21.594 -0.566 1 95.38 165 SER A CA 1
ATOM 1254 C C . SER A 1 165 ? -14.445 -21.578 0.867 1 95.38 165 SER A C 1
ATOM 1256 O O . SER A 1 165 ? -15.594 -21.203 1.106 1 95.38 165 SER A O 1
ATOM 1258 N N . HIS A 1 166 ? -13.555 -21.906 1.747 1 96.81 166 HIS A N 1
ATOM 1259 C CA . HIS A 1 166 ? -13.961 -21.859 3.148 1 96.81 166 HIS A CA 1
ATOM 1260 C C . HIS A 1 166 ? -14.281 -20.422 3.576 1 96.81 166 HIS A C 1
ATOM 1262 O O . HIS A 1 166 ? -15.25 -20.188 4.309 1 96.81 166 HIS A O 1
ATOM 1268 N N . GLY A 1 167 ? -13.438 -19.516 3.174 1 98.25 167 GLY A N 1
ATOM 1269 C CA . GLY A 1 167 ? -13.695 -18.109 3.486 1 98.25 167 GLY A CA 1
ATOM 1270 C C . GLY A 1 167 ? -15.031 -17.625 2.955 1 98.25 167 GLY A C 1
ATOM 1271 O O . GLY A 1 167 ? -15.758 -16.906 3.648 1 98.25 167 GLY A O 1
ATOM 1272 N N . ALA A 1 168 ? -15.32 -18 1.751 1 98.31 168 ALA A N 1
ATOM 1273 C CA . ALA A 1 168 ? -16.594 -17.625 1.155 1 98.31 168 ALA A CA 1
ATOM 1274 C C . ALA A 1 168 ? -17.766 -18.266 1.918 1 98.31 168 ALA A C 1
ATOM 1276 O O . ALA A 1 168 ? -18.812 -17.641 2.074 1 98.31 168 ALA A O 1
ATOM 1277 N N . ASP A 1 169 ? -17.547 -19.453 2.348 1 98.12 169 ASP A N 1
ATOM 1278 C CA . ASP A 1 169 ? -18.562 -20.125 3.16 1 98.12 169 ASP A CA 1
ATOM 1279 C C . ASP A 1 169 ? -18.812 -19.375 4.461 1 98.12 169 ASP A C 1
ATOM 1281 O O . ASP A 1 169 ? -19.953 -19.234 4.891 1 98.12 169 ASP A O 1
ATOM 1285 N N . LEU A 1 170 ? -17.734 -18.938 5.109 1 98.56 170 LEU A N 1
ATOM 1286 C CA . LEU A 1 170 ? -17.859 -18.141 6.328 1 98.56 170 LEU A CA 1
ATOM 1287 C C . LEU A 1 170 ? -18.688 -16.875 6.078 1 98.56 170 LEU A C 1
ATOM 1289 O O . LEU A 1 170 ? -19.531 -16.516 6.891 1 98.56 170 LEU A O 1
ATOM 1293 N N . ALA A 1 171 ? -18.406 -16.234 4.945 1 98.81 171 ALA A N 1
ATOM 1294 C CA . ALA A 1 171 ? -19.156 -15.031 4.582 1 98.81 171 ALA A CA 1
ATOM 1295 C C . ALA A 1 171 ? -20.625 -15.344 4.379 1 98.81 171 ALA A C 1
ATOM 1297 O O . ALA A 1 171 ? -21.5 -14.602 4.852 1 98.81 171 ALA A O 1
ATOM 1298 N N . ALA A 1 172 ? -20.891 -16.422 3.697 1 98.81 172 ALA A N 1
ATOM 1299 C CA . ALA A 1 172 ? -22.266 -16.859 3.447 1 98.81 172 ALA A CA 1
ATOM 1300 C C . ALA A 1 172 ? -23 -17.141 4.754 1 98.81 172 ALA A C 1
ATOM 1302 O O . ALA A 1 172 ? -24.109 -16.672 4.973 1 98.81 172 ALA A O 1
ATOM 1303 N N . LEU A 1 173 ? -22.359 -17.922 5.578 1 98.44 173 LEU A N 1
ATOM 1304 C CA . LEU A 1 173 ? -22.953 -18.281 6.855 1 98.44 173 LEU A CA 1
ATOM 1305 C C . LEU A 1 173 ? -23.266 -17.047 7.688 1 98.44 173 LEU A C 1
ATOM 1307 O O . LEU A 1 173 ? -24.312 -16.984 8.352 1 98.44 173 LEU A O 1
ATOM 1311 N N . ARG A 1 174 ? -22.375 -16.062 7.602 1 98.62 174 ARG A N 1
ATOM 1312 C CA . ARG A 1 174 ? -22.594 -14.836 8.367 1 98.62 174 ARG A CA 1
ATOM 1313 C C . ARG A 1 174 ? -23.828 -14.086 7.871 1 98.62 174 ARG A C 1
ATOM 1315 O O . ARG A 1 174 ? -24.578 -13.516 8.664 1 98.62 174 ARG A O 1
ATOM 1322 N N . LEU A 1 175 ? -24.016 -14.039 6.586 1 98.75 175 LEU A N 1
ATOM 1323 C CA . LEU A 1 175 ? -25.172 -13.352 6.016 1 98.75 175 LEU A CA 1
ATOM 1324 C C . LEU A 1 175 ? -26.453 -14.141 6.27 1 98.75 175 LEU A C 1
ATOM 1326 O O . LEU A 1 175 ? -27.516 -13.547 6.453 1 98.75 175 LEU A O 1
ATOM 1330 N N . ILE A 1 176 ? -26.375 -15.469 6.312 1 98.44 176 ILE A N 1
ATOM 1331 C CA . ILE A 1 176 ? -27.5 -16.312 6.652 1 98.44 176 ILE A CA 1
ATOM 1332 C C . ILE A 1 176 ? -27.922 -16.062 8.094 1 98.44 176 ILE A C 1
ATOM 1334 O O . ILE A 1 176 ? -29.125 -15.938 8.391 1 98.44 176 ILE A O 1
ATOM 1338 N N . GLU A 1 177 ? -26.859 -16.016 8.93 1 98.12 177 GLU A N 1
ATOM 1339 C CA . GLU A 1 177 ? -27.125 -15.695 10.328 1 98.12 177 GLU A CA 1
ATOM 1340 C C . GLU A 1 177 ? -27.828 -14.344 10.469 1 98.12 177 GLU A C 1
ATOM 1342 O O . GLU A 1 177 ? -28.609 -14.141 11.398 1 98.12 177 GLU A O 1
ATOM 1347 N N . SER A 1 178 ? -27.547 -13.453 9.523 1 98.19 178 SER A N 1
ATOM 1348 C CA . SER A 1 178 ? -28.172 -12.133 9.492 1 98.19 178 SER A CA 1
ATOM 1349 C C . SER A 1 178 ? -29.562 -12.195 8.883 1 98.19 178 SER A C 1
ATOM 1351 O O . SER A 1 178 ? -30.234 -11.164 8.75 1 98.19 178 SER A O 1
ATOM 1353 N N . ARG A 1 179 ? -30 -13.414 8.367 1 98 179 ARG A N 1
ATOM 1354 C CA . ARG A 1 179 ? -31.312 -13.688 7.82 1 98 179 ARG A CA 1
ATOM 1355 C C . ARG A 1 179 ? -31.531 -12.938 6.508 1 98 179 ARG A C 1
ATOM 1357 O O . ARG A 1 179 ? -32.625 -12.445 6.246 1 98 179 ARG A O 1
ATOM 1364 N N . CYS A 1 180 ? -30.469 -12.742 5.773 1 98.44 180 CYS A N 1
ATOM 1365 C CA . CYS A 1 180 ? -30.594 -12.141 4.453 1 98.44 180 CYS A CA 1
ATOM 1366 C C . CYS A 1 180 ? -31.375 -13.047 3.508 1 98.44 180 CYS A C 1
ATOM 1368 O O . CYS A 1 180 ? -31.234 -14.273 3.553 1 98.44 180 CYS A O 1
ATOM 1370 N N . LYS A 1 181 ? -32.125 -12.445 2.645 1 98.19 181 LYS A N 1
ATOM 1371 C CA . LYS A 1 181 ? -33 -13.211 1.755 1 98.19 181 LYS A CA 1
ATOM 1372 C C . LYS A 1 181 ? -32.562 -13.078 0.302 1 98.19 181 LYS A C 1
ATOM 1374 O O . LYS A 1 181 ? -32.75 -13.984 -0.505 1 98.19 181 LYS A O 1
ATOM 1379 N N . LYS A 1 182 ? -32.094 -11.93 -0.028 1 98.75 182 LYS A N 1
ATOM 1380 C CA . LYS A 1 182 ? -31.516 -11.633 -1.343 1 98.75 182 LYS A CA 1
ATOM 1381 C C . LYS A 1 182 ? -30.172 -10.945 -1.218 1 98.75 182 LYS A C 1
ATOM 1383 O O . LYS A 1 182 ? -30.078 -9.844 -0.674 1 98.75 182 LYS A O 1
ATOM 1388 N N . VAL A 1 183 ? -29.203 -11.586 -1.77 1 98.88 183 VAL A N 1
ATOM 1389 C CA . VAL A 1 183 ? -27.859 -11.086 -1.504 1 98.88 183 VAL A CA 1
ATOM 1390 C C . VAL A 1 183 ? -27.125 -10.844 -2.822 1 98.88 183 VAL A C 1
ATOM 1392 O O . VAL A 1 183 ? -27.406 -11.508 -3.822 1 98.88 183 VAL A O 1
ATOM 1395 N N . ALA A 1 184 ? -26.234 -9.883 -2.801 1 98.94 184 ALA A N 1
ATOM 1396 C CA . ALA A 1 184 ? -25.344 -9.609 -3.932 1 98.94 184 ALA A CA 1
ATOM 1397 C C . ALA A 1 184 ? -23.984 -10.266 -3.725 1 98.94 184 ALA A C 1
ATOM 1399 O O . ALA A 1 184 ? -23.5 -10.344 -2.598 1 98.94 184 ALA A O 1
ATOM 1400 N N . VAL A 1 185 ? -23.422 -10.758 -4.746 1 98.94 185 VAL A N 1
ATOM 1401 C CA . VAL A 1 185 ? -22.016 -11.117 -4.789 1 98.94 185 VAL A CA 1
ATOM 1402 C C . VAL A 1 185 ? -21.281 -10.227 -5.793 1 98.94 185 VAL A C 1
ATOM 1404 O O . VAL A 1 185 ? -21.672 -10.148 -6.961 1 98.94 185 VAL A O 1
ATOM 1407 N N . VAL A 1 186 ? -20.25 -9.523 -5.34 1 98.88 186 VAL A N 1
ATOM 1408 C CA . VAL A 1 186 ? -19.609 -8.477 -6.125 1 98.88 186 VAL A CA 1
ATOM 1409 C C . VAL A 1 186 ? -18.172 -8.875 -6.441 1 98.88 186 VAL A C 1
ATOM 1411 O O . VAL A 1 186 ? -17.359 -9.117 -5.531 1 98.88 186 VAL A O 1
ATOM 1414 N N . THR A 1 187 ? -17.812 -8.961 -7.672 1 98.38 187 THR A N 1
ATOM 1415 C CA . THR A 1 187 ? -16.453 -9.203 -8.164 1 98.38 187 THR A CA 1
ATOM 1416 C C . THR A 1 187 ? -15.992 -8.062 -9.07 1 98.38 187 THR A C 1
ATOM 1418 O O . THR A 1 187 ? -16.812 -7.293 -9.57 1 98.38 187 THR A O 1
ATOM 1421 N N . SER A 1 188 ? -14.672 -7.949 -9.172 1 96.31 188 SER A N 1
ATOM 1422 C CA . SER A 1 188 ? -14.164 -6.996 -10.156 1 96.31 188 SER A CA 1
ATOM 1423 C C . SER A 1 188 ? -14.102 -7.609 -11.547 1 96.31 188 SER A C 1
ATOM 1425 O O . SER A 1 188 ? -14.312 -8.812 -11.711 1 96.31 188 SER A O 1
ATOM 1427 N N . GLY A 1 189 ? -13.812 -6.738 -12.523 1 93.31 189 GLY A N 1
ATOM 1428 C CA . GLY A 1 189 ? -13.656 -7.195 -13.898 1 93.31 189 GLY A CA 1
ATOM 1429 C C . GLY A 1 189 ? -12.375 -7.977 -14.125 1 93.31 189 GLY A C 1
ATOM 1430 O O . GLY A 1 189 ? -12.219 -8.633 -15.156 1 93.31 189 GLY A O 1
ATOM 1431 N N . SER A 1 190 ? -11.516 -8.008 -13.156 1 84.69 190 SER A N 1
ATOM 1432 C CA . SER A 1 190 ? -10.273 -8.758 -13.297 1 84.69 190 SER A CA 1
ATOM 1433 C C . SER A 1 190 ? -10.531 -10.258 -13.273 1 84.69 190 SER A C 1
ATOM 1435 O O . SER A 1 190 ? -9.773 -11.031 -13.867 1 84.69 190 SER A O 1
ATOM 1437 N N . GLN A 1 191 ? -11.492 -10.609 -12.484 1 85.75 191 GLN A N 1
ATOM 1438 C CA . GLN A 1 191 ? -11.938 -12 -12.383 1 85.75 191 GLN A CA 1
ATOM 1439 C C . GLN A 1 191 ? -10.758 -12.938 -12.156 1 85.75 191 GLN A C 1
ATOM 1441 O O . GLN A 1 191 ? -10.617 -13.938 -12.867 1 85.75 191 GLN A O 1
ATOM 1446 N N . THR A 1 192 ? -9.961 -12.531 -11.227 1 85.12 192 THR A N 1
ATOM 1447 C CA . THR A 1 192 ? -8.859 -13.422 -10.883 1 85.12 192 THR A CA 1
ATOM 1448 C C . THR A 1 192 ? -9.383 -14.766 -10.391 1 85.12 192 THR A C 1
ATOM 1450 O O . THR A 1 192 ? -10.516 -14.859 -9.914 1 85.12 192 THR A O 1
ATOM 1453 N N . PRO A 1 193 ? -8.586 -15.797 -10.461 1 84.56 193 PRO A N 1
ATOM 1454 C CA . PRO A 1 193 ? -9.031 -17.109 -9.992 1 84.56 193 PRO A CA 1
ATOM 1455 C C . PRO A 1 193 ? -9.516 -17.078 -8.539 1 84.56 193 PRO A C 1
ATOM 1457 O O . PRO A 1 193 ? -10.516 -17.719 -8.211 1 84.56 193 PRO A O 1
ATOM 1460 N N . ALA A 1 194 ? -8.875 -16.375 -7.73 1 89.88 194 ALA A N 1
ATOM 1461 C CA . ALA A 1 194 ? -9.273 -16.281 -6.328 1 89.88 194 ALA A CA 1
ATOM 1462 C C . ALA A 1 194 ? -10.656 -15.656 -6.188 1 89.88 194 ALA A C 1
ATOM 1464 O O . ALA A 1 194 ? -11.508 -16.172 -5.457 1 89.88 194 ALA A O 1
ATOM 1465 N N . GLN A 1 195 ? -10.891 -14.555 -6.914 1 93.69 195 GLN A N 1
ATOM 1466 C CA . GLN A 1 195 ? -12.18 -13.883 -6.848 1 93.69 195 GLN A CA 1
ATOM 1467 C C . GLN A 1 195 ? -13.305 -14.797 -7.336 1 93.69 195 GLN A C 1
ATOM 1469 O O . GLN A 1 195 ? -14.375 -14.844 -6.734 1 93.69 195 GLN A O 1
ATOM 1474 N N . LEU A 1 196 ? -13.031 -15.523 -8.375 1 93.25 196 LEU A N 1
ATOM 1475 C CA . LEU A 1 196 ? -14.031 -16.406 -8.953 1 93.25 196 LEU A CA 1
ATOM 1476 C C . LEU A 1 196 ? -14.352 -17.562 -8.008 1 93.25 196 LEU A C 1
ATOM 1478 O O . LEU A 1 196 ? -15.516 -17.938 -7.852 1 93.25 196 LEU A O 1
ATOM 1482 N N . ARG A 1 197 ? -13.336 -18.109 -7.398 1 94.12 197 ARG A N 1
ATOM 1483 C CA . ARG A 1 197 ? -13.547 -19.188 -6.438 1 94.12 197 ARG A CA 1
ATOM 1484 C C . ARG A 1 197 ? -14.383 -18.703 -5.254 1 94.12 197 ARG A C 1
ATOM 1486 O O . ARG A 1 197 ? -15.297 -19.406 -4.812 1 94.12 197 ARG A O 1
ATOM 1493 N N . ARG A 1 198 ? -14.078 -17.547 -4.738 1 97.44 198 ARG A N 1
ATOM 1494 C CA . ARG A 1 198 ? -14.828 -16.984 -3.631 1 97.44 198 ARG A CA 1
ATOM 1495 C C . ARG A 1 198 ? -16.297 -16.766 -4.008 1 97.44 198 ARG A C 1
ATOM 1497 O O . ARG A 1 198 ? -17.188 -17.188 -3.283 1 97.44 198 ARG A O 1
ATOM 1504 N N . ALA A 1 199 ? -16.469 -16.172 -5.188 1 98.5 199 ALA A N 1
ATOM 1505 C CA . ALA A 1 199 ? -17.828 -15.875 -5.637 1 98.5 199 ALA A CA 1
ATOM 1506 C C . ALA A 1 199 ? -18.625 -17.156 -5.848 1 98.5 199 ALA A C 1
ATOM 1508 O O . ALA A 1 199 ? -19.797 -17.234 -5.453 1 98.5 199 ALA A O 1
ATOM 1509 N N . LYS A 1 200 ? -18 -18.125 -6.477 1 98.06 200 LYS A N 1
ATOM 1510 C CA . LYS A 1 200 ? -18.656 -19.391 -6.773 1 98.06 200 LYS A CA 1
ATOM 1511 C C . LYS A 1 200 ? -19.047 -20.125 -5.492 1 98.06 200 LYS A C 1
ATOM 1513 O O . LYS A 1 200 ? -20.188 -20.578 -5.352 1 98.06 200 LYS A O 1
ATOM 1518 N N . ALA A 1 201 ? -18.094 -20.25 -4.613 1 98.38 201 ALA A N 1
ATOM 1519 C CA . ALA A 1 201 ? -18.359 -20.953 -3.355 1 98.38 201 ALA A CA 1
ATOM 1520 C C . ALA A 1 201 ? -19.469 -20.25 -2.562 1 98.38 201 ALA A C 1
ATOM 1522 O O . ALA A 1 201 ? -20.344 -20.922 -2 1 98.38 201 ALA A O 1
ATOM 1523 N N . PHE A 1 202 ? -19.469 -18.938 -2.543 1 98.81 202 PHE A N 1
ATOM 1524 C CA . PHE A 1 202 ? -20.5 -18.156 -1.862 1 98.81 202 PHE A CA 1
ATOM 1525 C C . PHE A 1 202 ? -21.859 -18.406 -2.473 1 98.81 202 PHE A C 1
ATOM 1527 O O . PHE A 1 202 ? -22.828 -18.688 -1.753 1 98.81 202 PHE A O 1
ATOM 1534 N N . THR A 1 203 ? -21.906 -18.297 -3.76 1 98.75 203 THR A N 1
ATOM 1535 C CA . THR A 1 203 ? -23.172 -18.469 -4.48 1 98.75 203 THR A CA 1
ATOM 1536 C C . THR A 1 203 ? -23.75 -19.859 -4.23 1 98.75 203 THR A C 1
ATOM 1538 O O . THR A 1 203 ? -24.938 -20 -3.961 1 98.75 203 THR A O 1
ATOM 1541 N N . GLN A 1 204 ? -22.922 -20.844 -4.293 1 98.31 204 GLN A N 1
ATOM 1542 C CA . GLN A 1 204 ? -23.359 -22.219 -4.086 1 98.31 204 GLN A CA 1
ATOM 1543 C C . GLN A 1 204 ? -23.953 -22.406 -2.691 1 98.31 204 GLN A C 1
ATOM 1545 O O . GLN A 1 204 ? -25.016 -23.031 -2.539 1 98.31 204 GLN A O 1
ATOM 1550 N N . ARG A 1 205 ? -23.266 -21.859 -1.712 1 98.25 205 ARG A N 1
ATOM 1551 C CA . ARG A 1 205 ? -23.75 -21.969 -0.336 1 98.25 205 ARG A CA 1
ATOM 1552 C C . ARG A 1 205 ? -25.078 -21.266 -0.15 1 98.25 205 ARG A C 1
ATOM 1554 O O . ARG A 1 205 ? -26 -21.797 0.468 1 98.25 205 ARG A O 1
ATOM 1561 N N . MET A 1 206 ? -25.203 -20.094 -0.7 1 98.56 206 MET A N 1
ATOM 1562 C CA . MET A 1 206 ? -26.438 -19.312 -0.572 1 98.56 206 MET A CA 1
ATOM 1563 C C . MET A 1 206 ? -27.609 -20.031 -1.245 1 98.56 206 MET A C 1
ATOM 1565 O O . MET A 1 206 ? -28.688 -20.141 -0.665 1 98.56 206 MET A O 1
ATOM 1569 N N . GLN A 1 207 ? -27.344 -20.516 -2.387 1 97.5 207 GLN A N 1
ATOM 1570 C CA . GLN A 1 207 ? -28.391 -21.203 -3.141 1 97.5 207 GLN A CA 1
ATOM 1571 C C . GLN A 1 207 ? -28.828 -22.469 -2.426 1 97.5 207 GLN A C 1
ATOM 1573 O O . GLN A 1 207 ? -30.016 -22.797 -2.418 1 97.5 207 GLN A O 1
ATOM 1578 N N . ALA A 1 208 ? -27.906 -23.125 -1.867 1 97.56 208 ALA A N 1
ATOM 1579 C CA . ALA A 1 208 ? -28.219 -24.328 -1.112 1 97.56 208 ALA A CA 1
ATOM 1580 C C . ALA A 1 208 ? -29.156 -24.031 0.058 1 97.56 208 ALA A C 1
ATOM 1582 O O . ALA A 1 208 ? -29.938 -24.891 0.484 1 97.56 208 ALA A O 1
ATOM 1583 N N . GLU A 1 209 ? -29.094 -22.844 0.56 1 97.31 209 GLU A N 1
ATOM 1584 C CA . GLU A 1 209 ? -29.922 -22.438 1.698 1 97.31 209 GLU A CA 1
ATOM 1585 C C . GLU A 1 209 ? -31.188 -21.719 1.24 1 97.31 209 GLU A C 1
ATOM 1587 O O . GLU A 1 209 ? -31.938 -21.203 2.062 1 97.31 209 GLU A O 1
ATOM 1592 N N . GLY A 1 210 ? -31.359 -21.594 -0.07 1 97.62 210 GLY A N 1
ATOM 1593 C CA . GLY A 1 210 ? -32.594 -21.016 -0.629 1 97.62 210 GLY A CA 1
ATOM 1594 C C . GLY A 1 210 ? -32.562 -19.5 -0.691 1 97.62 210 GLY A C 1
ATOM 1595 O O . GLY A 1 210 ? -33.594 -18.859 -0.775 1 97.62 210 GLY A O 1
ATOM 1596 N N . VAL A 1 211 ? -31.375 -18.938 -0.598 1 98.5 211 VAL A N 1
ATOM 1597 C CA . VAL A 1 211 ? -31.234 -17.484 -0.657 1 98.5 211 VAL A CA 1
ATOM 1598 C C . VAL A 1 211 ? -30.953 -17.047 -2.096 1 98.5 211 VAL A C 1
ATOM 1600 O O . VAL A 1 211 ? -30.141 -17.656 -2.789 1 98.5 211 VAL A O 1
ATOM 1603 N N . ASP A 1 212 ? -31.625 -16.047 -2.578 1 98.25 212 ASP A N 1
ATOM 1604 C CA . ASP A 1 212 ? -31.438 -15.516 -3.922 1 98.25 212 ASP A CA 1
ATOM 1605 C C . ASP A 1 212 ? -30.109 -14.758 -4.031 1 98.25 212 ASP A C 1
ATOM 1607 O O . ASP A 1 212 ? -29.781 -13.953 -3.158 1 98.25 212 ASP A O 1
ATOM 1611 N N . VAL A 1 213 ? -29.406 -15.008 -5.133 1 98.81 213 VAL A N 1
ATOM 1612 C CA . VAL A 1 213 ? -28.109 -14.359 -5.312 1 98.81 213 VAL A CA 1
ATOM 1613 C C . VAL A 1 213 ? -28.094 -13.57 -6.617 1 98.81 213 VAL A C 1
ATOM 1615 O O . VAL A 1 213 ? -28.469 -14.086 -7.668 1 98.81 213 VAL A O 1
ATOM 1618 N N . VAL A 1 214 ? -27.688 -12.352 -6.523 1 98.75 214 VAL A N 1
ATOM 1619 C CA . VAL A 1 214 ? -27.484 -11.492 -7.688 1 98.75 214 VAL A CA 1
ATOM 1620 C C . VAL A 1 214 ? -25.984 -11.211 -7.855 1 98.75 214 VAL A C 1
ATOM 1622 O O . VAL A 1 214 ? -25.344 -10.711 -6.934 1 98.75 214 VAL A O 1
ATOM 1625 N N . ALA A 1 215 ? -25.5 -11.469 -9.016 1 98.62 215 ALA A N 1
ATOM 1626 C CA . ALA A 1 215 ? -24.062 -11.297 -9.258 1 98.62 215 ALA A CA 1
ATOM 1627 C C . ALA A 1 215 ? -23.781 -9.984 -9.984 1 98.62 215 ALA A C 1
ATOM 1629 O O . ALA A 1 215 ? -24.562 -9.57 -10.852 1 98.62 215 ALA A O 1
ATOM 1630 N N . TRP A 1 216 ? -22.719 -9.312 -9.594 1 98.69 216 TRP A N 1
ATOM 1631 C CA . TRP A 1 216 ? -22.203 -8.117 -10.258 1 98.69 216 TRP A CA 1
ATOM 1632 C C . TRP A 1 216 ? -20.703 -8.242 -10.523 1 98.69 216 TRP A C 1
ATOM 1634 O O . TRP A 1 216 ? -19.953 -8.711 -9.672 1 98.69 216 TRP A O 1
ATOM 1644 N N . SER A 1 217 ? -20.266 -7.902 -11.711 1 98.31 217 SER A N 1
ATOM 1645 C CA . SER A 1 217 ? -18.844 -7.887 -12.094 1 98.31 217 SER A CA 1
ATOM 1646 C C . SER A 1 217 ? -18.531 -6.68 -12.969 1 98.31 217 SER A C 1
ATOM 1648 O O . SER A 1 217 ? -19.219 -6.414 -13.953 1 98.31 217 SER A O 1
ATOM 1650 N N . GLY A 1 218 ? -17.516 -5.953 -12.531 1 97.31 218 GLY A N 1
ATOM 1651 C CA . GLY A 1 218 ? -17.172 -4.809 -13.359 1 97.31 218 GLY A CA 1
ATOM 1652 C C . GLY A 1 218 ? -15.945 -4.055 -12.859 1 97.31 218 GLY A C 1
ATOM 1653 O O . GLY A 1 218 ? -15.625 -4.105 -11.672 1 97.31 218 GLY A O 1
ATOM 1654 N N . GLY A 1 219 ? -15.227 -3.4 -13.82 1 96 219 GLY A N 1
ATOM 1655 C CA . GLY A 1 219 ? -14.125 -2.508 -13.5 1 96 219 GLY A CA 1
ATOM 1656 C C . GLY A 1 219 ? -12.93 -3.229 -12.914 1 96 219 GLY A C 1
ATOM 1657 O O . GLY A 1 219 ? -12.953 -4.445 -12.734 1 96 219 GLY A O 1
ATOM 1658 N N . PRO A 1 220 ? -11.867 -2.469 -12.555 1 93.44 220 PRO A N 1
ATOM 1659 C CA . PRO A 1 220 ? -10.711 -3.031 -11.859 1 93.44 220 PRO A CA 1
ATOM 1660 C C . PRO A 1 220 ? -10.992 -3.303 -10.383 1 93.44 220 PRO A C 1
ATOM 1662 O O . PRO A 1 220 ? -12.031 -2.887 -9.859 1 93.44 220 PRO A O 1
ATOM 1665 N N . THR A 1 221 ? -10.148 -4.105 -9.766 1 94.5 221 THR A N 1
ATOM 1666 C CA . THR A 1 221 ? -10.273 -4.293 -8.32 1 94.5 221 THR A CA 1
ATOM 1667 C C . THR A 1 221 ? -9.938 -3.004 -7.578 1 94.5 221 THR A C 1
ATOM 1669 O O . THR A 1 221 ? -8.766 -2.73 -7.293 1 94.5 221 THR A O 1
ATOM 1672 N N . SER A 1 222 ? -10.977 -2.232 -7.324 1 96.62 222 SER A N 1
ATOM 1673 C CA . SER A 1 222 ? -10.758 -0.906 -6.754 1 96.62 222 SER A CA 1
ATOM 1674 C C . SER A 1 222 ? -11.953 -0.473 -5.902 1 96.62 222 SER A C 1
ATOM 1676 O O . SER A 1 222 ? -13.016 -1.084 -5.961 1 96.62 222 SER A O 1
ATOM 1678 N N . TYR A 1 223 ? -11.672 0.511 -5.125 1 98.31 223 TYR A N 1
ATOM 1679 C CA . TYR A 1 223 ? -12.719 1.176 -4.359 1 98.31 223 TYR A CA 1
ATOM 1680 C C . TYR A 1 223 ? -13.812 1.708 -5.277 1 98.31 223 TYR A C 1
ATOM 1682 O O . TYR A 1 223 ? -15 1.522 -5.008 1 98.31 223 TYR A O 1
ATOM 1690 N N . GLU A 1 224 ? -13.484 2.309 -6.367 1 98.5 224 GLU A N 1
ATOM 1691 C CA . GLU A 1 224 ? -14.422 2.916 -7.305 1 98.5 224 GLU A CA 1
ATOM 1692 C C . GLU A 1 224 ? -15.352 1.87 -7.906 1 98.5 224 GLU A C 1
ATOM 1694 O O . GLU A 1 224 ? -16.547 2.131 -8.102 1 98.5 224 GLU A O 1
ATOM 1699 N N . SER A 1 225 ? -14.82 0.741 -8.211 1 98.56 225 SER A N 1
ATOM 1700 C CA . SER A 1 225 ? -15.656 -0.342 -8.719 1 98.56 225 SER A CA 1
ATOM 1701 C C . SER A 1 225 ? -16.688 -0.777 -7.68 1 98.56 225 SER A C 1
ATOM 1703 O O . SER A 1 225 ? -17.812 -1.119 -8.031 1 98.56 225 SER A O 1
ATOM 1705 N N . GLY A 1 226 ? -16.281 -0.813 -6.41 1 98.88 226 GLY A N 1
ATOM 1706 C CA . GLY A 1 226 ? -17.219 -1.111 -5.336 1 98.88 226 GLY A CA 1
ATOM 1707 C C . GLY A 1 226 ? -18.359 -0.108 -5.234 1 98.88 226 GLY A C 1
ATOM 1708 O O . GLY A 1 226 ? -19.516 -0.487 -5.035 1 98.88 226 GLY A O 1
ATOM 1709 N N . VAL A 1 227 ? -17.969 1.136 -5.426 1 98.88 227 VAL A N 1
ATOM 1710 C CA . VAL A 1 227 ? -18.969 2.193 -5.406 1 98.88 227 VAL A CA 1
ATOM 1711 C C . VAL A 1 227 ? -19.969 1.979 -6.543 1 98.88 227 VAL A C 1
ATOM 1713 O O . VAL A 1 227 ? -21.188 2.053 -6.332 1 98.88 227 VAL A O 1
ATOM 1716 N N . GLN A 1 228 ? -19.453 1.707 -7.68 1 98.88 228 GLN A N 1
ATOM 1717 C CA . GLN A 1 228 ? -20.297 1.48 -8.844 1 98.88 228 GLN A CA 1
ATOM 1718 C C . GLN A 1 228 ? -21.234 0.301 -8.617 1 98.88 228 GLN A C 1
ATOM 1720 O O . GLN A 1 228 ? -22.422 0.373 -8.953 1 98.88 228 GLN A O 1
ATOM 1725 N N . ALA A 1 229 ? -20.734 -0.733 -8.078 1 98.94 229 ALA A N 1
ATOM 1726 C CA . ALA A 1 229 ? -21.562 -1.907 -7.781 1 98.94 229 ALA A CA 1
ATOM 1727 C C . ALA A 1 229 ? -22.703 -1.556 -6.832 1 98.94 229 ALA A C 1
ATOM 1729 O O . ALA A 1 229 ? -23.844 -1.938 -7.062 1 98.94 229 ALA A O 1
ATOM 1730 N N . GLY A 1 230 ? -22.391 -0.872 -5.758 1 98.88 230 GLY A N 1
ATOM 1731 C CA . GLY A 1 230 ? -23.422 -0.457 -4.809 1 98.88 230 GLY A CA 1
ATOM 1732 C C . GLY A 1 230 ? -24.516 0.377 -5.441 1 98.88 230 GLY A C 1
ATOM 1733 O O . GLY A 1 230 ? -25.703 0.137 -5.203 1 98.88 230 GLY A O 1
ATOM 1734 N N . ARG A 1 231 ? -24.062 1.304 -6.305 1 98.62 231 ARG A N 1
ATOM 1735 C CA . ARG A 1 231 ? -24.984 2.201 -6.984 1 98.62 231 ARG A CA 1
ATOM 1736 C C . ARG A 1 231 ? -25.953 1.422 -7.875 1 98.62 231 ARG A C 1
ATOM 1738 O O . ARG A 1 231 ? -27.141 1.722 -7.918 1 98.62 231 ARG A O 1
ATOM 1745 N N . GLU A 1 232 ? -25.438 0.47 -8.539 1 98.81 232 GLU A N 1
ATOM 1746 C CA . GLU A 1 232 ? -26.219 -0.271 -9.516 1 98.81 232 GLU A CA 1
ATOM 1747 C C . GLU A 1 232 ? -27.109 -1.314 -8.828 1 98.81 232 GLU A C 1
ATOM 1749 O O . GLU A 1 232 ? -28.266 -1.495 -9.203 1 98.81 232 GLU A O 1
ATOM 1754 N N . LEU A 1 233 ? -26.625 -1.975 -7.82 1 98.88 233 LEU A N 1
ATOM 1755 C CA . LEU A 1 233 ? -27.312 -3.113 -7.219 1 98.88 233 LEU A CA 1
ATOM 1756 C C . LEU A 1 233 ? -28.375 -2.646 -6.223 1 98.88 233 LEU A C 1
ATOM 1758 O O . LEU A 1 233 ? -29.438 -3.248 -6.117 1 98.88 233 LEU A O 1
ATOM 1762 N N . LEU A 1 234 ? -28.141 -1.604 -5.527 1 98.69 234 LEU A N 1
ATOM 1763 C CA . LEU A 1 234 ? -28.953 -1.271 -4.371 1 98.69 234 LEU A CA 1
ATOM 1764 C C . LEU A 1 234 ? -30.141 -0.409 -4.777 1 98.69 234 LEU A C 1
ATOM 1766 O O . LEU A 1 234 ? -30.922 0.04 -3.926 1 98.69 234 LEU A O 1
ATOM 1770 N N . VAL A 1 235 ? -30.234 -0.184 -6.109 1 98.38 235 VAL A N 1
ATOM 1771 C CA . VAL A 1 235 ? -31.516 0.302 -6.621 1 98.38 235 VAL A CA 1
ATOM 1772 C C . VAL A 1 235 ? -32.625 -0.694 -6.285 1 98.38 235 VAL A C 1
ATOM 1774 O O . VAL A 1 235 ? -33.75 -0.301 -6.023 1 98.38 235 VAL A O 1
ATOM 1777 N N . ASP A 1 236 ? -32.25 -1.964 -6.285 1 98.38 236 ASP A N 1
ATOM 1778 C CA . ASP A 1 236 ? -33.125 -3.021 -5.824 1 98.38 236 ASP A CA 1
ATOM 1779 C C . ASP A 1 236 ? -33.219 -3.053 -4.297 1 98.38 236 ASP A C 1
ATOM 1781 O O . ASP A 1 236 ? -32.281 -3.549 -3.639 1 98.38 236 ASP A O 1
ATOM 1785 N N . LYS A 1 237 ? -34.281 -2.699 -3.752 1 97.69 237 LYS A N 1
ATOM 1786 C CA . LYS A 1 237 ? -34.438 -2.549 -2.311 1 97.69 237 LYS A CA 1
ATOM 1787 C C . LYS A 1 237 ? -34.562 -3.908 -1.627 1 97.69 237 LYS A C 1
ATOM 1789 O O . LYS A 1 237 ? -34.469 -4.004 -0.402 1 97.69 237 LYS A O 1
ATOM 1794 N N . ALA A 1 238 ? -34.75 -4.922 -2.389 1 98.44 238 ALA A N 1
ATOM 1795 C CA . ALA A 1 238 ? -34.906 -6.262 -1.824 1 98.44 238 ALA A CA 1
ATOM 1796 C C . ALA A 1 238 ? -33.562 -6.84 -1.41 1 98.44 238 ALA A C 1
ATOM 1798 O O . ALA A 1 238 ? -33.5 -7.797 -0.634 1 98.44 238 ALA A O 1
ATOM 1799 N N . ILE A 1 239 ? -32.469 -6.246 -1.918 1 98.88 239 ILE A N 1
ATOM 1800 C CA . ILE A 1 239 ? -31.141 -6.738 -1.553 1 98.88 239 ILE A CA 1
ATOM 1801 C C . ILE A 1 239 ? -30.812 -6.324 -0.12 1 98.88 239 ILE A C 1
ATOM 1803 O O . ILE A 1 239 ? -30.734 -5.133 0.185 1 98.88 239 ILE A O 1
ATOM 1807 N N . ASP A 1 240 ? -30.594 -7.281 0.689 1 98.88 240 ASP A N 1
ATOM 1808 C CA . ASP A 1 240 ? -30.375 -6.977 2.1 1 98.88 240 ASP A CA 1
ATOM 1809 C C . ASP A 1 240 ? -29.047 -7.551 2.59 1 98.88 240 ASP A C 1
ATOM 1811 O O . ASP A 1 240 ? -28.766 -7.535 3.789 1 98.88 240 ASP A O 1
ATOM 1815 N N . GLY A 1 241 ? -28.203 -8.031 1.683 1 98.88 241 GLY A N 1
ATOM 1816 C CA . GLY A 1 241 ? -26.859 -8.516 1.977 1 98.88 241 GLY A CA 1
ATOM 1817 C C . GLY A 1 241 ? -25.938 -8.438 0.784 1 98.88 241 GLY A C 1
ATOM 1818 O O . GLY A 1 241 ? -26.375 -8.422 -0.364 1 98.88 241 GLY A O 1
ATOM 1819 N N . ALA A 1 242 ? -24.719 -8.367 1.062 1 98.94 242 ALA A N 1
ATOM 1820 C CA . ALA A 1 242 ? -23.719 -8.367 -0.006 1 98.94 242 ALA A CA 1
ATOM 1821 C C . ALA A 1 242 ? -22.406 -8.984 0.467 1 98.94 242 ALA A C 1
ATOM 1823 O O . ALA A 1 242 ? -21.969 -8.742 1.591 1 98.94 242 ALA A O 1
ATOM 1824 N N . PHE A 1 243 ? -21.891 -9.852 -0.346 1 98.94 243 PHE A N 1
ATOM 1825 C CA . PHE A 1 243 ? -20.516 -10.328 -0.231 1 98.94 243 PHE A CA 1
ATOM 1826 C C . PHE A 1 243 ? -19.656 -9.734 -1.337 1 98.94 243 PHE A C 1
ATOM 1828 O O . PHE A 1 243 ? -19.828 -10.062 -2.514 1 98.94 243 PHE A O 1
ATOM 1835 N N . CYS A 1 244 ? -18.766 -8.812 -0.966 1 98.94 244 CYS A N 1
ATOM 1836 C CA . CYS A 1 244 ? -17.734 -8.336 -1.888 1 98.94 244 CYS A CA 1
ATOM 1837 C C . CYS A 1 244 ? -16.469 -9.156 -1.741 1 98.94 244 CYS A C 1
ATOM 1839 O O . CYS A 1 244 ? -15.891 -9.227 -0.653 1 98.94 244 CYS A O 1
ATOM 1841 N N . VAL A 1 245 ? -15.945 -9.594 -2.777 1 98.44 245 VAL A N 1
ATOM 1842 C CA . VAL A 1 245 ? -14.93 -10.648 -2.73 1 98.44 245 VAL A CA 1
ATOM 1843 C C . VAL A 1 245 ? -13.586 -10.055 -2.324 1 98.44 245 VAL A C 1
ATOM 1845 O O . VAL A 1 245 ? -12.609 -10.781 -2.133 1 98.44 245 VAL A O 1
ATOM 1848 N N . THR A 1 246 ? -13.43 -8.742 -2.219 1 97.88 246 THR A N 1
ATOM 1849 C CA . THR A 1 246 ? -12.289 -8.055 -1.614 1 97.88 246 THR A CA 1
ATOM 1850 C C . THR A 1 246 ? -12.758 -6.891 -0.748 1 97.88 246 THR A C 1
ATOM 1852 O O . THR A 1 246 ? -13.828 -6.32 -0.988 1 97.88 246 THR A O 1
ATOM 1855 N N . ASP A 1 247 ? -11.969 -6.539 0.155 1 98.69 247 ASP A N 1
ATOM 1856 C CA . ASP A 1 247 ? -12.297 -5.434 1.048 1 98.69 247 ASP A CA 1
ATOM 1857 C C . ASP A 1 247 ? -12.438 -4.125 0.274 1 98.69 247 ASP A C 1
ATOM 1859 O O . ASP A 1 247 ? -13.281 -3.287 0.602 1 98.69 247 ASP A O 1
ATOM 1863 N N . LEU A 1 248 ? -11.617 -3.879 -0.714 1 98.31 248 LEU A N 1
ATOM 1864 C CA . LEU A 1 248 ? -11.68 -2.633 -1.471 1 98.31 248 LEU A CA 1
ATOM 1865 C C . LEU A 1 248 ? -13.047 -2.463 -2.123 1 98.31 248 LEU A C 1
ATOM 1867 O O . LEU A 1 248 ? -13.648 -1.39 -2.045 1 98.31 248 LEU A O 1
ATOM 1871 N N . LEU A 1 249 ? -13.5 -3.52 -2.742 1 98.81 249 LEU A N 1
ATOM 1872 C CA . LEU A 1 249 ? -14.844 -3.494 -3.305 1 98.81 249 LEU A CA 1
ATOM 1873 C C . LEU A 1 249 ? -15.883 -3.254 -2.215 1 98.81 249 LEU A C 1
ATOM 1875 O O . LEU A 1 249 ? -16.812 -2.471 -2.404 1 98.81 249 LEU A O 1
ATOM 1879 N N . ALA A 1 250 ? -15.68 -3.926 -1.078 1 98.94 250 ALA A N 1
ATOM 1880 C CA . ALA A 1 250 ? -16.641 -3.828 0.019 1 98.94 250 ALA A CA 1
ATOM 1881 C C . ALA A 1 250 ? -16.688 -2.406 0.573 1 98.94 250 ALA A C 1
ATOM 1883 O O . ALA A 1 250 ? -17.766 -1.903 0.898 1 98.94 250 ALA A O 1
ATOM 1884 N N . LEU A 1 251 ? -15.516 -1.779 0.699 1 98.94 251 LEU A N 1
ATOM 1885 C CA . LEU A 1 251 ? -15.469 -0.424 1.236 1 98.94 251 LEU A CA 1
ATOM 1886 C C . LEU A 1 251 ? -16.172 0.557 0.303 1 98.94 251 LEU A C 1
ATOM 1888 O O . LEU A 1 251 ? -16.922 1.425 0.758 1 98.94 251 LEU A O 1
ATOM 1892 N N . GLY A 1 252 ? -15.914 0.403 -1.014 1 98.94 252 GLY A N 1
ATOM 1893 C CA . GLY A 1 252 ? -16.641 1.21 -1.977 1 98.94 252 GLY A CA 1
ATOM 1894 C C . GLY A 1 252 ? -18.141 0.96 -1.948 1 98.94 252 GLY A C 1
ATOM 1895 O O . GLY A 1 252 ? -18.938 1.904 -1.975 1 98.94 252 GLY A O 1
ATOM 1896 N N . PHE A 1 253 ? -18.531 -0.295 -1.879 1 98.94 253 PHE A N 1
ATOM 1897 C CA . PHE A 1 253 ? -19.938 -0.691 -1.815 1 98.94 253 PHE A CA 1
ATOM 1898 C C . PHE A 1 253 ? -20.609 -0.108 -0.579 1 98.94 253 PHE A C 1
ATOM 1900 O O . PHE A 1 253 ? -21.734 0.403 -0.657 1 98.94 253 PHE A O 1
ATOM 1907 N N . LEU A 1 254 ? -19.953 -0.19 0.544 1 98.94 254 LEU A N 1
ATOM 1908 C CA . LEU A 1 254 ? -20.438 0.319 1.823 1 98.94 254 LEU A CA 1
ATOM 1909 C C . LEU A 1 254 ? -20.703 1.817 1.745 1 98.94 254 LEU A C 1
ATOM 1911 O O . LEU A 1 254 ? -21.75 2.287 2.189 1 98.94 254 LEU A O 1
ATOM 1915 N N . ASP A 1 255 ? -19.75 2.523 1.168 1 98.88 255 ASP A N 1
ATOM 1916 C CA . ASP A 1 255 ? -19.906 3.971 1.043 1 98.88 255 ASP A CA 1
ATOM 1917 C C . ASP A 1 255 ? -21.062 4.316 0.115 1 98.88 255 ASP A C 1
ATOM 1919 O O . ASP A 1 255 ? -21.828 5.238 0.394 1 98.88 255 ASP A O 1
ATOM 1923 N N . ALA A 1 256 ? -21.172 3.602 -1.003 1 98.88 256 ALA A N 1
ATOM 1924 C CA . ALA A 1 256 ? -22.297 3.814 -1.897 1 98.88 256 ALA A CA 1
ATOM 1925 C C . ALA A 1 256 ? -23.625 3.561 -1.176 1 98.88 256 ALA A C 1
ATOM 1927 O O . ALA A 1 256 ? -24.578 4.336 -1.316 1 98.88 256 ALA A O 1
ATOM 1928 N N . ALA A 1 257 ? -23.672 2.488 -0.418 1 98.88 257 ALA A N 1
ATOM 1929 C CA . ALA A 1 257 ? -24.891 2.146 0.322 1 98.88 257 ALA A CA 1
ATOM 1930 C C . ALA A 1 257 ? -25.281 3.268 1.277 1 98.88 257 ALA A C 1
ATOM 1932 O O . ALA A 1 257 ? -26.406 3.764 1.23 1 98.88 257 ALA A O 1
ATOM 1933 N N . ARG A 1 258 ? -24.266 3.707 2.045 1 98.38 258 ARG A N 1
ATOM 1934 C CA . ARG A 1 258 ? -24.531 4.645 3.133 1 98.38 258 ARG A CA 1
ATOM 1935 C C . ARG A 1 258 ? -24.734 6.059 2.6 1 98.38 258 ARG A C 1
ATOM 1937 O O . ARG A 1 258 ? -25.609 6.785 3.055 1 98.38 258 ARG A O 1
ATOM 1944 N N . LEU A 1 259 ? -23.922 6.391 1.616 1 97.81 259 LEU A N 1
ATOM 1945 C CA . LEU A 1 259 ? -23.766 7.812 1.335 1 97.81 259 LEU A CA 1
ATOM 1946 C C . LEU A 1 259 ? -24.469 8.188 0.03 1 97.81 259 LEU A C 1
ATOM 1948 O O . LEU A 1 259 ? -24.703 9.367 -0.238 1 97.81 259 LEU A O 1
ATOM 1952 N N . GLU A 1 260 ? -24.797 7.203 -0.757 1 98.06 260 GLU A N 1
ATOM 1953 C CA . GLU A 1 260 ? -25.453 7.508 -2.023 1 98.06 260 GLU A CA 1
ATOM 1954 C C . GLU A 1 260 ? -26.859 6.914 -2.074 1 98.06 260 GLU A C 1
ATOM 1956 O O . GLU A 1 260 ? -27.797 7.551 -2.562 1 98.06 260 GLU A O 1
ATOM 1961 N N . MET A 1 261 ? -27.016 5.719 -1.545 1 98.38 261 MET A N 1
ATOM 1962 C CA . MET A 1 261 ? -28.25 4.984 -1.74 1 98.38 261 MET A CA 1
ATOM 1963 C C . MET A 1 261 ? -29.125 5.047 -0.49 1 98.38 261 MET A C 1
ATOM 1965 O O . MET A 1 261 ? -30.219 4.473 -0.458 1 98.38 261 MET A O 1
ATOM 1969 N N . ASN A 1 262 ? -28.656 5.664 0.554 1 97.88 262 ASN A N 1
ATOM 1970 C CA . ASN A 1 262 ? -29.391 5.887 1.801 1 97.88 262 ASN A CA 1
ATOM 1971 C C . ASN A 1 262 ? -29.828 4.574 2.438 1 97.88 262 ASN A C 1
ATOM 1973 O O . ASN A 1 262 ? -30.984 4.426 2.832 1 97.88 262 ASN A O 1
ATOM 1977 N N . ARG A 1 263 ? -28.984 3.637 2.432 1 98.38 263 ARG A N 1
ATOM 1978 C CA . ARG A 1 263 ? -29.203 2.365 3.113 1 98.38 263 ARG A CA 1
ATOM 1979 C C . ARG A 1 263 ? -28.422 2.307 4.422 1 98.38 263 ARG A C 1
ATOM 1981 O O . ARG A 1 263 ? -27.234 2.629 4.457 1 98.38 263 ARG A O 1
ATOM 1988 N N . ARG A 1 264 ? -29.188 1.938 5.473 1 98.25 264 ARG A N 1
ATOM 1989 C CA . ARG A 1 264 ? -28.5 1.753 6.742 1 98.25 264 ARG A CA 1
ATOM 1990 C C . ARG A 1 264 ? -27.734 0.43 6.766 1 98.25 264 ARG A C 1
ATOM 1992 O O . ARG A 1 264 ? -28.281 -0.608 6.379 1 98.25 264 ARG A O 1
ATOM 1999 N N . VAL A 1 265 ? -26.516 0.502 7.195 1 98.69 265 VAL A N 1
ATOM 2000 C CA . VAL A 1 265 ? -25.688 -0.689 7.375 1 98.69 265 VAL A CA 1
ATOM 2001 C C . VAL A 1 265 ? -25.344 -0.86 8.852 1 98.69 265 VAL A C 1
ATOM 2003 O O . VAL A 1 265 ? -24.781 0.049 9.477 1 98.69 265 VAL A O 1
ATOM 2006 N N . PRO A 1 266 ? -25.719 -1.948 9.406 1 98.25 266 PRO A N 1
ATOM 2007 C CA . PRO A 1 266 ? -26.109 -3.215 8.781 1 98.25 266 PRO A CA 1
ATOM 2008 C C . PRO A 1 266 ? -27.625 -3.414 8.734 1 98.25 266 PRO A C 1
ATOM 2010 O O . PRO A 1 266 ? -28.094 -4.457 8.281 1 98.25 266 PRO A O 1
ATOM 2013 N N . GLN A 1 267 ? -28.375 -2.467 9.164 1 98.19 267 GLN A N 1
ATOM 2014 C CA . GLN A 1 267 ? -29.797 -2.66 9.43 1 98.19 267 GLN A CA 1
ATOM 2015 C C . GLN A 1 267 ? -30.547 -3.016 8.156 1 98.19 267 GLN A C 1
ATOM 2017 O O . GLN A 1 267 ? -31.391 -3.912 8.156 1 98.19 267 GLN A O 1
ATOM 2022 N N . ASP A 1 268 ? -30.281 -2.309 7.059 1 98.38 268 ASP A N 1
ATOM 2023 C CA . ASP A 1 268 ? -30.969 -2.539 5.793 1 98.38 268 ASP A CA 1
ATOM 2024 C C . ASP A 1 268 ? -30.188 -3.52 4.918 1 98.38 268 ASP A C 1
ATOM 2026 O O . ASP A 1 268 ? -30.781 -4.277 4.148 1 98.38 268 ASP A O 1
ATOM 2030 N N . VAL A 1 269 ? -28.906 -3.436 5.016 1 98.75 269 VAL A N 1
ATOM 2031 C CA . VAL A 1 269 ? -28.062 -4.297 4.188 1 98.75 269 VAL A CA 1
ATOM 2032 C C . VAL A 1 269 ? -26.812 -4.711 4.969 1 98.75 269 VAL A C 1
ATOM 2034 O O . VAL A 1 269 ? -26.062 -3.855 5.449 1 98.75 269 VAL A O 1
ATOM 2037 N N . SER A 1 270 ? -26.609 -5.988 5.16 1 98.88 270 SER A N 1
ATOM 2038 C CA . SER A 1 270 ? -25.375 -6.527 5.734 1 98.88 270 SER A CA 1
ATOM 2039 C C . SER A 1 270 ? -24.297 -6.68 4.672 1 98.88 270 SER A C 1
ATOM 2041 O O . SER A 1 270 ? -24.578 -7.105 3.549 1 98.88 270 SER A O 1
ATOM 2043 N N . ILE A 1 271 ? -23.078 -6.281 5 1 98.94 271 ILE A N 1
ATOM 2044 C CA . ILE A 1 271 ? -21.984 -6.312 4.027 1 98.94 271 ILE A CA 1
ATOM 2045 C C . ILE A 1 271 ? -20.781 -7.051 4.617 1 98.94 271 ILE A C 1
ATOM 2047 O O . ILE A 1 271 ? -20.359 -6.758 5.738 1 98.94 271 ILE A O 1
ATOM 2051 N N . VAL A 1 272 ? -20.219 -8.016 3.918 1 98.94 272 VAL A N 1
ATOM 2052 C CA . VAL A 1 272 ? -19.031 -8.781 4.305 1 98.94 272 VAL A CA 1
ATOM 2053 C C . VAL A 1 272 ? -17.969 -8.672 3.219 1 98.94 272 VAL A C 1
ATOM 2055 O O . VAL A 1 272 ? -18.281 -8.766 2.027 1 98.94 272 VAL A O 1
ATOM 2058 N N . GLY A 1 273 ? -16.781 -8.414 3.631 1 98.88 273 GLY A N 1
ATOM 2059 C CA . GLY A 1 273 ? -15.656 -8.359 2.705 1 98.88 273 GLY A CA 1
ATOM 2060 C C . GLY A 1 273 ? -14.734 -9.555 2.803 1 98.88 273 GLY A C 1
ATOM 2061 O O . GLY A 1 273 ? -15.117 -10.594 3.344 1 98.88 273 GLY A O 1
ATOM 2062 N N . PHE A 1 274 ? -13.555 -9.445 2.191 1 98.62 274 PHE A N 1
ATOM 2063 C CA . PHE A 1 274 ? -12.516 -10.469 2.184 1 98.62 274 PHE A CA 1
ATOM 2064 C C . PHE A 1 274 ? -11.133 -9.844 2.096 1 98.62 274 PHE A C 1
ATOM 2066 O O . PHE A 1 274 ? -10.906 -8.945 1.288 1 98.62 274 PHE A O 1
ATOM 2073 N N . ASP A 1 275 ? -10.148 -10.32 2.875 1 97.31 275 ASP A N 1
ATOM 2074 C CA . ASP A 1 275 ? -8.75 -9.93 2.928 1 97.31 275 ASP A CA 1
ATOM 2075 C C . ASP A 1 275 ? -8.359 -9.469 4.332 1 97.31 275 ASP A C 1
ATOM 2077 O O . ASP A 1 275 ? -7.387 -9.969 4.906 1 97.31 275 ASP A O 1
ATOM 2081 N N . ASP A 1 276 ? -9.148 -8.492 4.844 1 98.19 276 ASP A N 1
ATOM 2082 C CA . ASP A 1 276 ? -8.922 -7.766 6.09 1 98.19 276 ASP A CA 1
ATOM 2083 C C . ASP A 1 276 ? -7.738 -6.809 5.965 1 98.19 276 ASP A C 1
ATOM 2085 O O . ASP A 1 276 ? -6.805 -6.855 6.77 1 98.19 276 ASP A O 1
ATOM 2089 N N . ILE A 1 277 ? -7.785 -5.977 4.969 1 97.88 277 ILE A N 1
ATOM 2090 C CA . ILE A 1 277 ? -6.793 -4.914 4.828 1 97.88 277 ILE A CA 1
ATOM 2091 C C . ILE A 1 277 ? -6.918 -3.932 5.988 1 97.88 277 ILE A C 1
ATOM 2093 O O . ILE A 1 277 ? -7.969 -3.855 6.637 1 97.88 277 ILE A O 1
ATOM 2097 N N . PRO A 1 278 ? -5.914 -3.139 6.242 1 96.88 278 PRO A N 1
ATOM 2098 C CA . PRO A 1 278 ? -5.953 -2.242 7.402 1 96.88 278 PRO A CA 1
ATOM 2099 C C . PRO A 1 278 ? -7.156 -1.303 7.379 1 96.88 278 PRO A C 1
ATOM 2101 O O . PRO A 1 278 ? -7.777 -1.062 8.414 1 96.88 278 PRO A O 1
ATOM 2104 N N . GLN A 1 279 ? -7.559 -0.833 6.258 1 98.25 279 GLN A N 1
ATOM 2105 C CA . GLN A 1 279 ? -8.641 0.131 6.098 1 98.25 279 GLN A CA 1
ATOM 2106 C C . GLN A 1 279 ? -9.984 -0.471 6.512 1 98.25 279 GLN A C 1
ATOM 2108 O O . GLN A 1 279 ? -10.922 0.257 6.848 1 98.25 279 GLN A O 1
ATOM 2113 N N . ALA A 1 280 ? -10.094 -1.809 6.434 1 98.62 280 ALA A N 1
ATOM 2114 C CA . ALA A 1 280 ? -11.328 -2.484 6.82 1 98.62 280 ALA A CA 1
ATOM 2115 C C . ALA A 1 280 ? -11.664 -2.217 8.281 1 98.62 280 ALA A C 1
ATOM 2117 O O . ALA A 1 280 ? -12.836 -2.162 8.656 1 98.62 280 ALA A O 1
ATOM 2118 N N . GLY A 1 281 ? -10.578 -1.992 9.094 1 98.38 281 GLY A N 1
ATOM 2119 C CA . GLY A 1 281 ? -10.758 -1.797 10.523 1 98.38 281 GLY A CA 1
ATOM 2120 C C . GLY A 1 281 ? -10.875 -0.337 10.914 1 98.38 281 GLY A C 1
ATOM 2121 O O . GLY A 1 281 ? -11.102 -0.02 12.086 1 98.38 281 GLY A O 1
ATOM 2122 N N . TRP A 1 282 ? -10.688 0.598 9.977 1 98.69 282 TRP A N 1
ATOM 2123 C CA . TRP A 1 282 ? -10.844 2.012 10.305 1 98.69 282 TRP A CA 1
ATOM 2124 C C . TRP A 1 282 ? -12.258 2.301 10.797 1 98.69 282 TRP A C 1
ATOM 2126 O O . TRP A 1 282 ? -13.219 1.695 10.328 1 98.69 282 TRP A O 1
ATOM 2136 N N . LYS A 1 283 ? -12.438 3.219 11.625 1 98.25 283 LYS A N 1
ATOM 2137 C CA . LYS A 1 283 ? -13.68 3.438 12.359 1 98.25 283 LYS A CA 1
ATOM 2138 C C . LYS A 1 283 ? -14.82 3.809 11.422 1 98.25 283 LYS A C 1
ATOM 2140 O O . LYS A 1 283 ? -15.977 3.432 11.656 1 98.25 283 LYS A O 1
ATOM 2145 N N . SER A 1 284 ? -14.578 4.512 10.367 1 97.88 284 SER A N 1
ATOM 2146 C CA . SER A 1 284 ? -15.609 4.906 9.422 1 97.88 284 SER A CA 1
ATOM 2147 C C . SER A 1 284 ? -16.188 3.693 8.703 1 97.88 284 SER A C 1
ATOM 2149 O O . SER A 1 284 ? -17.281 3.766 8.125 1 97.88 284 SER A O 1
ATOM 2151 N N . TYR A 1 285 ? -15.477 2.588 8.727 1 98.69 285 TYR A N 1
ATOM 2152 C CA . TYR A 1 285 ? -15.938 1.43 7.965 1 98.69 285 TYR A CA 1
ATOM 2153 C C . TYR A 1 285 ? -16.328 0.29 8.891 1 98.69 285 TYR A C 1
ATOM 2155 O O . TYR A 1 285 ? -17.5 -0.129 8.914 1 98.69 285 TYR A O 1
ATOM 2163 N N . GLY A 1 286 ? -15.336 -0.131 9.82 1 98.56 286 GLY A N 1
ATOM 2164 C CA . GLY A 1 286 ? -15.648 -1.257 10.688 1 98.56 286 GLY A CA 1
ATOM 2165 C C . GLY A 1 286 ? -16.203 -2.451 9.938 1 98.56 286 GLY A C 1
ATOM 2166 O O . GLY A 1 286 ? -17.25 -3 10.32 1 98.56 286 GLY A O 1
ATOM 2167 N N . LEU A 1 287 ? -15.539 -2.848 8.922 1 98.88 287 LEU A N 1
ATOM 2168 C CA . LEU A 1 287 ? -16.031 -3.828 7.957 1 98.88 287 LEU A CA 1
ATOM 2169 C C . LEU A 1 287 ? -15.898 -5.242 8.508 1 98.88 287 LEU A C 1
ATOM 2171 O O . LEU A 1 287 ? -14.805 -5.656 8.914 1 98.88 287 LEU A O 1
ATOM 2175 N N . THR A 1 288 ? -16.984 -5.973 8.625 1 98.94 288 THR A N 1
ATOM 2176 C CA . THR A 1 288 ? -16.938 -7.418 8.805 1 98.94 288 THR A CA 1
ATOM 2177 C C . THR A 1 288 ? -16.344 -8.094 7.574 1 98.94 288 THR A C 1
ATOM 2179 O O . THR A 1 288 ? -16.766 -7.832 6.449 1 98.94 288 THR A O 1
ATOM 2182 N N . THR A 1 289 ? -15.336 -8.875 7.758 1 98.88 289 THR A N 1
ATOM 2183 C CA . THR A 1 289 ? -14.617 -9.398 6.609 1 98.88 289 THR A CA 1
ATOM 2184 C C . THR A 1 289 ? -13.977 -10.75 6.941 1 98.88 289 THR A C 1
ATOM 2186 O O . THR A 1 289 ? -13.961 -11.156 8.102 1 98.88 289 THR A O 1
ATOM 2189 N N . VAL A 1 290 ? -13.625 -11.477 5.934 1 98.81 290 VAL A N 1
ATOM 2190 C CA . VAL A 1 290 ? -12.82 -12.688 6.078 1 98.81 290 VAL A CA 1
ATOM 2191 C C . VAL A 1 290 ? -11.336 -12.344 5.973 1 98.81 290 VAL A C 1
ATOM 2193 O O . VAL A 1 290 ? -10.906 -11.734 4.996 1 98.81 290 VAL A O 1
ATOM 2196 N N . ALA A 1 291 ? -10.617 -12.719 6.953 1 98.38 291 ALA A N 1
ATOM 2197 C CA . ALA A 1 291 ? -9.203 -12.344 7.035 1 98.38 291 ALA A CA 1
ATOM 2198 C C . ALA A 1 291 ? -8.312 -13.43 6.445 1 98.38 291 ALA A C 1
ATOM 2200 O O . ALA A 1 291 ? -8.469 -14.609 6.758 1 98.38 291 ALA A O 1
ATOM 2201 N N . GLN A 1 292 ? -7.453 -12.938 5.562 1 95.62 292 GLN A N 1
ATOM 2202 C CA . GLN A 1 292 ? -6.293 -13.734 5.176 1 95.62 292 GLN A CA 1
ATOM 2203 C C . GLN A 1 292 ? -5.098 -13.445 6.074 1 95.62 292 GLN A C 1
ATOM 2205 O O . GLN A 1 292 ? -4.758 -12.281 6.309 1 95.62 292 GLN A O 1
ATOM 2210 N N . SER A 1 293 ? -4.555 -14.32 6.707 1 92.88 293 SER A N 1
ATOM 2211 C CA . SER A 1 293 ? -3.402 -14.039 7.559 1 92.88 293 SER A CA 1
ATOM 2212 C C . SER A 1 293 ? -2.18 -13.672 6.727 1 92.88 293 SER A C 1
ATOM 2214 O O . SER A 1 293 ? -1.523 -14.539 6.152 1 92.88 293 SER A O 1
ATOM 2216 N N . PHE A 1 294 ? -1.812 -12.414 6.73 1 93.06 294 PHE A N 1
ATOM 2217 C CA . PHE A 1 294 ? -0.636 -11.945 6.008 1 93.06 294 PHE A CA 1
ATOM 2218 C C . PHE A 1 294 ? 0.627 -12.617 6.531 1 93.06 294 PHE A C 1
ATOM 2220 O O . PHE A 1 294 ? 1.509 -12.984 5.75 1 93.06 294 PHE A O 1
ATOM 2227 N N . GLN A 1 295 ? 0.667 -12.758 7.777 1 93.88 295 GLN A N 1
ATOM 2228 C CA . GLN A 1 295 ? 1.825 -13.391 8.398 1 93.88 295 GLN A CA 1
ATOM 2229 C C . GLN A 1 295 ? 1.962 -14.844 7.961 1 93.88 295 GLN A C 1
ATOM 2231 O O . GLN A 1 295 ? 3.043 -15.281 7.559 1 93.88 295 GLN A O 1
ATOM 2236 N N . ALA A 1 296 ? 0.877 -15.547 8.047 1 94.81 296 ALA A N 1
ATOM 2237 C CA . ALA A 1 296 ? 0.905 -16.953 7.664 1 94.81 296 ALA A CA 1
ATOM 2238 C C . ALA A 1 296 ? 1.248 -17.125 6.188 1 94.81 296 ALA A C 1
ATOM 2240 O O . ALA A 1 296 ? 2.031 -18 5.816 1 94.81 296 ALA A O 1
ATOM 2241 N N . LEU A 1 297 ? 0.678 -16.266 5.375 1 93.81 297 LEU A N 1
ATOM 2242 C CA . LEU A 1 297 ? 0.98 -16.297 3.949 1 93.81 297 LEU A CA 1
ATOM 2243 C C . LEU A 1 297 ? 2.469 -16.078 3.703 1 93.81 297 LEU A C 1
ATOM 2245 O O . LEU A 1 297 ? 3.096 -16.828 2.949 1 93.81 297 LEU A O 1
ATOM 2249 N N . THR A 1 298 ? 2.998 -15.109 4.348 1 95.44 298 THR A N 1
ATOM 2250 C CA . THR A 1 298 ? 4.41 -14.773 4.203 1 95.44 298 THR A CA 1
ATOM 2251 C C . THR A 1 298 ? 5.293 -15.93 4.664 1 95.44 298 THR A C 1
ATOM 2253 O O . THR A 1 298 ? 6.227 -16.312 3.963 1 95.44 298 THR A O 1
ATOM 2256 N N . GLU A 1 299 ? 4.988 -16.484 5.773 1 94.69 299 GLU A N 1
ATOM 2257 C CA . GLU A 1 299 ? 5.766 -17.594 6.328 1 94.69 299 GLU A CA 1
ATOM 2258 C C . GLU A 1 299 ? 5.758 -18.797 5.387 1 94.69 299 GLU A C 1
ATOM 2260 O O . GLU A 1 299 ? 6.781 -19.453 5.211 1 94.69 299 GLU A O 1
ATOM 2265 N N . LYS A 1 300 ? 4.641 -19.062 4.852 1 93.69 300 LYS A N 1
ATOM 2266 C CA . LYS A 1 300 ? 4.531 -20.188 3.938 1 93.69 300 LYS A CA 1
ATOM 2267 C C . LYS A 1 300 ? 5.344 -19.953 2.67 1 93.69 300 LYS A C 1
ATOM 2269 O O . LYS A 1 300 ? 5.941 -20.891 2.127 1 93.69 300 LYS A O 1
ATOM 2274 N N . VAL A 1 301 ? 5.328 -18.719 2.172 1 93.62 301 VAL A N 1
ATOM 2275 C CA . VAL A 1 301 ? 6.125 -18.391 0.998 1 93.62 301 VAL A CA 1
ATOM 2276 C C . VAL A 1 301 ? 7.609 -18.562 1.312 1 93.62 301 VAL A C 1
ATOM 2278 O O . VAL A 1 301 ? 8.344 -19.172 0.535 1 93.62 301 VAL A O 1
ATOM 2281 N N . LEU A 1 302 ? 8.039 -18.078 2.463 1 94.25 302 LEU A N 1
ATOM 2282 C CA . LEU A 1 302 ? 9.438 -18.172 2.867 1 94.25 302 LEU A CA 1
ATOM 2283 C C . LEU A 1 302 ? 9.844 -19.625 3.059 1 94.25 302 LEU A C 1
ATOM 2285 O O . LEU A 1 302 ? 10.953 -20.016 2.678 1 94.25 302 LEU A O 1
ATOM 2289 N N . SER A 1 303 ? 8.953 -20.406 3.621 1 92 303 SER A N 1
ATOM 2290 C CA . SER A 1 303 ? 9.211 -21.844 3.791 1 92 303 SER A CA 1
ATOM 2291 C C . SER A 1 303 ? 9.352 -22.531 2.443 1 92 303 SER A C 1
ATOM 2293 O O . SER A 1 303 ? 10.219 -23.406 2.277 1 92 303 SER A O 1
ATOM 2295 N N . ALA A 1 304 ? 8.508 -22.125 1.51 1 90.62 304 ALA A N 1
ATOM 2296 C CA . ALA A 1 304 ? 8.57 -22.719 0.171 1 90.62 304 ALA A CA 1
ATOM 2297 C C . ALA A 1 304 ? 9.891 -22.375 -0.519 1 90.62 304 ALA A C 1
ATOM 2299 O O . ALA A 1 304 ? 10.406 -23.172 -1.301 1 90.62 304 ALA A O 1
ATOM 2300 N N . LEU A 1 305 ? 10.391 -21.203 -0.275 1 89.81 305 LEU A N 1
ATOM 2301 C CA . LEU A 1 305 ? 11.664 -20.766 -0.847 1 89.81 305 LEU A CA 1
ATOM 2302 C C . LEU A 1 305 ? 12.812 -21.594 -0.285 1 89.81 305 LEU A C 1
ATOM 2304 O O . LEU A 1 305 ? 13.812 -21.812 -0.973 1 89.81 305 LEU A O 1
ATOM 2308 N N . ASP A 1 306 ? 12.688 -22.047 0.894 1 87 306 ASP A N 1
ATOM 2309 C CA . ASP A 1 306 ? 13.781 -22.719 1.582 1 87 306 ASP A CA 1
ATOM 2310 C C . ASP A 1 306 ? 13.727 -24.219 1.347 1 87 306 ASP A C 1
ATOM 2312 O O . ASP A 1 306 ? 14.688 -24.938 1.651 1 87 306 ASP A O 1
ATOM 2316 N N . SER A 1 307 ? 12.57 -24.672 0.93 1 79.25 307 SER A N 1
ATOM 2317 C CA . SER A 1 307 ? 12.438 -26.109 0.746 1 79.25 307 SER A CA 1
ATOM 2318 C C . SER A 1 307 ? 11.789 -26.438 -0.593 1 79.25 307 SER A C 1
ATOM 2320 O O . SER A 1 307 ? 10.898 -25.719 -1.049 1 79.25 307 SER A O 1
ATOM 2322 N N . ASP A 1 308 ? 12.32 -27.375 -1.282 1 71.25 308 ASP A N 1
ATOM 2323 C CA . ASP A 1 308 ? 11.703 -27.844 -2.516 1 71.25 308 ASP A CA 1
ATOM 2324 C C . ASP A 1 308 ? 10.945 -29.156 -2.289 1 71.25 308 ASP A C 1
ATOM 2326 O O . ASP A 1 308 ? 10.695 -29.906 -3.232 1 71.25 308 ASP A O 1
ATOM 2330 N N . GLU A 1 309 ? 10.57 -29.406 -1.094 1 72.44 309 GLU A N 1
ATOM 2331 C CA . GLU A 1 309 ? 9.852 -30.641 -0.785 1 72.44 309 GLU A CA 1
ATOM 2332 C C . GLU A 1 309 ? 8.43 -30.594 -1.326 1 72.44 309 GLU A C 1
ATOM 2334 O O . GLU A 1 309 ? 7.801 -29.531 -1.361 1 72.44 309 GLU A O 1
ATOM 2339 N N . PRO A 1 310 ? 8 -31.766 -1.736 1 66.56 310 PRO A N 1
ATOM 2340 C CA . PRO A 1 310 ? 6.652 -31.844 -2.307 1 66.56 310 PRO A CA 1
ATOM 2341 C C . PRO A 1 310 ? 5.578 -31.297 -1.377 1 66.56 310 PRO A C 1
ATOM 2343 O O . PRO A 1 310 ? 4.594 -30.719 -1.842 1 66.56 310 PRO A O 1
ATOM 2346 N N . GLU A 1 311 ? 5.754 -31.5 -0.079 1 63.59 311 GLU A N 1
ATOM 2347 C CA . GLU A 1 311 ? 4.754 -31.062 0.883 1 63.59 311 GLU A CA 1
ATOM 2348 C C . GLU A 1 311 ? 4.598 -29.531 0.842 1 63.59 311 GLU A C 1
ATOM 2350 O O . GLU A 1 311 ? 3.568 -29 1.264 1 63.59 311 GLU A O 1
ATOM 2355 N N . THR A 1 312 ? 5.586 -29.031 0.188 1 63.72 312 THR A N 1
ATOM 2356 C CA . THR A 1 312 ? 5.57 -27.562 0.183 1 63.72 312 THR A CA 1
ATOM 2357 C C . THR A 1 312 ? 5.016 -27.031 -1.138 1 63.72 312 THR A C 1
ATOM 2359 O O . THR A 1 312 ? 4.926 -25.828 -1.337 1 63.72 312 THR A O 1
ATOM 2362 N N . ARG A 1 313 ? 4.559 -27.922 -1.923 1 75.88 313 ARG A N 1
ATOM 2363 C CA . ARG A 1 313 ? 4.172 -27.5 -3.268 1 75.88 313 ARG A CA 1
ATOM 2364 C C . ARG A 1 313 ? 2.814 -26.812 -3.258 1 75.88 313 ARG A C 1
ATOM 2366 O O . ARG A 1 313 ? 2.615 -25.812 -3.959 1 75.88 313 ARG A O 1
ATOM 2373 N N . MET A 1 314 ? 1.951 -27.344 -2.436 1 83.12 314 MET A N 1
ATOM 2374 C CA . MET A 1 314 ? 0.672 -26.656 -2.27 1 83.12 314 MET A CA 1
ATOM 2375 C C . MET A 1 314 ? 0.359 -26.453 -0.793 1 83.12 314 MET A C 1
ATOM 2377 O O . MET A 1 314 ? 0.187 -27.406 -0.043 1 83.12 314 MET A O 1
ATOM 2381 N N . GLN A 1 315 ? 0.394 -25.25 -0.365 1 88.69 315 GLN A N 1
ATOM 2382 C CA . GLN A 1 315 ? 0.088 -24.891 1.015 1 88.69 315 GLN A CA 1
ATOM 2383 C C . GLN A 1 315 ? -1.151 -24 1.087 1 88.69 315 GLN A C 1
ATOM 2385 O O . GLN A 1 315 ? -1.33 -23.109 0.258 1 88.69 315 GLN A O 1
ATOM 2390 N N . VAL A 1 316 ? -2.012 -24.328 2.018 1 91.12 316 VAL A N 1
ATOM 2391 C CA . VAL A 1 316 ? -3.236 -23.547 2.199 1 91.12 316 VAL A CA 1
ATOM 2392 C C . VAL A 1 316 ? -3.213 -22.859 3.557 1 91.12 316 VAL A C 1
ATOM 2394 O O . VAL A 1 316 ? -2.928 -23.484 4.578 1 91.12 316 VAL A O 1
ATOM 2397 N N . VAL A 1 317 ? -3.432 -21.594 3.549 1 93.19 317 VAL A N 1
ATOM 2398 C CA . VAL A 1 317 ? -3.486 -20.797 4.773 1 93.19 317 VAL A CA 1
ATOM 2399 C C . VAL A 1 317 ? -4.938 -20.625 5.211 1 93.19 317 VAL A C 1
ATOM 2401 O O . VAL A 1 317 ? -5.797 -20.25 4.41 1 93.19 317 VAL A O 1
ATOM 2404 N N . PRO A 1 318 ? -5.191 -20.969 6.418 1 91.56 318 PRO A N 1
ATOM 2405 C CA . PRO A 1 318 ? -6.566 -20.828 6.902 1 91.56 318 PRO A CA 1
ATOM 2406 C C . PRO A 1 318 ? -7.012 -19.359 6.992 1 91.56 318 PRO A C 1
ATOM 2408 O O . PRO A 1 318 ? -6.176 -18.469 7.141 1 91.56 318 PRO A O 1
ATOM 2411 N N . VAL A 1 319 ? -8.305 -19.172 6.855 1 97.25 319 VAL A N 1
ATOM 2412 C CA . VAL A 1 319 ? -8.914 -17.844 6.941 1 97.25 319 VAL A CA 1
ATOM 2413 C C . VAL A 1 319 ? -9.906 -17.812 8.109 1 97.25 319 VAL A C 1
ATOM 2415 O O . VAL A 1 319 ? -10.352 -18.859 8.578 1 97.25 319 VAL A O 1
ATOM 2418 N N . THR A 1 320 ? -10.156 -16.656 8.656 1 97.88 320 THR A N 1
ATOM 2419 C CA . THR A 1 320 ? -11.086 -16.484 9.766 1 97.88 320 THR A CA 1
ATOM 2420 C C . THR A 1 320 ? -12.016 -15.305 9.508 1 97.88 320 THR A C 1
ATOM 2422 O O . THR A 1 320 ? -11.664 -14.375 8.781 1 97.88 320 THR A O 1
ATOM 2425 N N . LEU A 1 321 ? -13.172 -15.391 10.094 1 98.56 321 LEU A N 1
ATOM 2426 C CA . LEU A 1 321 ? -14.102 -14.266 10.039 1 98.56 321 LEU A CA 1
ATOM 2427 C C . LEU A 1 321 ? -13.781 -13.234 11.117 1 98.56 321 LEU A C 1
ATOM 2429 O O . LEU A 1 321 ? -13.602 -13.594 12.281 1 98.56 321 LEU A O 1
ATOM 2433 N N . VAL A 1 322 ? -13.625 -12.055 10.75 1 98.69 322 VAL A N 1
ATOM 2434 C CA . VAL A 1 322 ? -13.453 -10.938 11.672 1 98.69 322 VAL A CA 1
ATOM 2435 C C . VAL A 1 322 ? -14.742 -10.109 11.719 1 98.69 322 VAL A C 1
ATOM 2437 O O . VAL A 1 322 ? -15.078 -9.422 10.75 1 98.69 322 VAL A O 1
ATOM 2440 N N . GLU A 1 323 ? -15.375 -10.164 12.805 1 98.69 323 GLU A N 1
ATOM 2441 C CA . GLU A 1 323 ? -16.656 -9.477 12.961 1 98.69 323 GLU A CA 1
ATOM 2442 C C . GLU A 1 323 ? -16.453 -8.039 13.438 1 98.69 323 GLU A C 1
ATOM 2444 O O . GLU A 1 323 ? -15.758 -7.797 14.422 1 98.69 323 GLU A O 1
ATOM 2449 N N . ARG A 1 324 ? -17.094 -7.117 12.664 1 98.38 324 ARG A N 1
ATOM 2450 C CA . ARG A 1 324 ? -17.141 -5.723 13.086 1 98.38 324 ARG A CA 1
ATOM 2451 C C . ARG A 1 324 ? -18.547 -5.16 13 1 98.38 324 ARG A C 1
ATOM 2453 O O . ARG A 1 324 ? -19.484 -5.699 13.609 1 98.38 324 ARG A O 1
ATOM 2460 N N . GLN A 1 325 ? -18.812 -4.098 12.133 1 98.12 325 GLN A N 1
ATOM 2461 C CA . GLN A 1 325 ? -20.078 -3.379 12.336 1 98.12 325 GLN A CA 1
ATOM 2462 C C . GLN A 1 325 ? -20.984 -3.494 11.109 1 98.12 325 GLN A C 1
ATOM 2464 O O . GLN A 1 325 ? -22.062 -2.908 11.078 1 98.12 325 GLN A O 1
ATOM 2469 N N . THR A 1 326 ? -20.594 -4.316 10.117 1 98.88 326 THR A N 1
ATOM 2470 C CA . THR A 1 326 ? -21.312 -4.164 8.859 1 98.88 326 THR A CA 1
ATOM 2471 C C . THR A 1 326 ? -22.234 -5.363 8.617 1 98.88 326 THR A C 1
ATOM 2473 O O . THR A 1 326 ? -22.828 -5.484 7.547 1 98.88 326 THR A O 1
ATOM 2476 N N . ALA A 1 327 ? -22.344 -6.27 9.539 1 98.38 327 ALA A N 1
ATOM 2477 C CA . ALA A 1 327 ? -23.297 -7.379 9.461 1 98.38 327 ALA A CA 1
ATOM 2478 C C . ALA A 1 327 ? -24.188 -7.438 10.703 1 98.38 327 ALA A C 1
ATOM 2480 O O . ALA A 1 327 ? -23.703 -7.223 11.82 1 98.38 327 ALA A O 1
ATOM 2481 N N . ARG A 1 328 ? -25.438 -7.781 10.539 1 93 328 ARG A N 1
ATOM 2482 C CA . ARG A 1 328 ? -26.422 -7.781 11.609 1 93 328 ARG A CA 1
ATOM 2483 C C . ARG A 1 328 ? -26.172 -8.914 12.594 1 93 328 ARG A C 1
ATOM 2485 O O . ARG A 1 328 ? -25.734 -10 12.195 1 93 328 ARG A O 1
ATOM 2492 N N . MET B 1 1 ? 28.281 -35.75 -13.375 1 27.52 1 MET B N 1
ATOM 2493 C CA . MET B 1 1 ? 29.094 -34.625 -13.805 1 27.52 1 MET B CA 1
ATOM 2494 C C . MET B 1 1 ? 28.281 -33.312 -13.742 1 27.52 1 MET B C 1
ATOM 2496 O O . MET B 1 1 ? 27.156 -33.25 -14.266 1 27.52 1 MET B O 1
ATOM 2500 N N . ALA B 1 2 ? 28.438 -32.562 -12.805 1 35.97 2 ALA B N 1
ATOM 2501 C CA . ALA B 1 2 ? 27.641 -31.375 -12.469 1 35.97 2 ALA B CA 1
ATOM 2502 C C . ALA B 1 2 ? 27.547 -30.422 -13.664 1 35.97 2 ALA B C 1
ATOM 2504 O O . ALA B 1 2 ? 28.562 -30.062 -14.258 1 35.97 2 ALA B O 1
ATOM 2505 N N . ARG B 1 3 ? 26.547 -30.266 -14.391 1 41.56 3 ARG B N 1
ATOM 2506 C CA . ARG B 1 3 ? 26.406 -29.625 -15.695 1 41.56 3 ARG B CA 1
ATOM 2507 C C . ARG B 1 3 ? 26.875 -28.188 -15.648 1 41.56 3 ARG B C 1
ATOM 2509 O O . ARG B 1 3 ? 26.438 -27.406 -14.805 1 41.56 3 ARG B O 1
ATOM 2516 N N . THR B 1 4 ? 28.109 -27.938 -16.031 1 41.94 4 THR B N 1
ATOM 2517 C CA . THR B 1 4 ? 28.844 -26.703 -16.25 1 41.94 4 THR B CA 1
ATOM 2518 C C . THR B 1 4 ? 28 -25.688 -17.016 1 41.94 4 THR B C 1
ATOM 2520 O O . THR B 1 4 ? 27.203 -26.047 -17.875 1 41.94 4 THR B O 1
ATOM 2523 N N . PHE B 1 5 ? 27.719 -24.5 -16.453 1 48.12 5 PHE B N 1
ATOM 2524 C CA . PHE B 1 5 ? 27.047 -23.438 -17.172 1 48.12 5 PHE B CA 1
ATOM 2525 C C . PHE B 1 5 ? 27.594 -23.297 -18.594 1 48.12 5 PHE B C 1
ATOM 2527 O O . PHE B 1 5 ? 28.797 -23.453 -18.812 1 48.12 5 PHE B O 1
ATOM 2534 N N . VAL B 1 6 ? 26.734 -23.406 -19.5 1 62.62 6 VAL B N 1
ATOM 2535 C CA . VAL B 1 6 ? 27.078 -23.188 -20.906 1 62.62 6 VAL B CA 1
ATOM 2536 C C . VAL B 1 6 ? 27.75 -21.828 -21.062 1 62.62 6 VAL B C 1
ATOM 2538 O O . VAL B 1 6 ? 27.266 -20.812 -20.562 1 62.62 6 VAL B O 1
ATOM 2541 N N . THR B 1 7 ? 28.984 -21.766 -21.328 1 66 7 THR B N 1
ATOM 2542 C CA . THR B 1 7 ? 29.766 -20.547 -21.516 1 66 7 THR B CA 1
ATOM 2543 C C . THR B 1 7 ? 29.469 -19.922 -22.859 1 66 7 THR B C 1
ATOM 2545 O O . THR B 1 7 ? 28.922 -20.578 -23.75 1 66 7 THR B O 1
ATOM 2548 N N . ALA B 1 8 ? 29.828 -18.562 -22.75 1 75.5 8 ALA B N 1
ATOM 2549 C CA . ALA B 1 8 ? 29.703 -17.875 -24.031 1 75.5 8 ALA B CA 1
ATOM 2550 C C . ALA B 1 8 ? 30.516 -18.578 -25.109 1 75.5 8 ALA B C 1
ATOM 2552 O O . ALA B 1 8 ? 30.141 -18.594 -26.281 1 75.5 8 ALA B O 1
ATOM 2553 N N . GLU B 1 9 ? 31.578 -19.234 -24.672 1 79.94 9 GLU B N 1
ATOM 2554 C CA . GLU B 1 9 ? 32.438 -19.953 -25.609 1 79.94 9 GLU B CA 1
ATOM 2555 C C . GLU B 1 9 ? 31.719 -21.188 -26.172 1 79.94 9 GLU B C 1
ATOM 2557 O O . GLU B 1 9 ? 31.844 -21.484 -27.359 1 79.94 9 GLU B O 1
ATOM 2562 N N . GLU B 1 10 ? 30.984 -21.781 -25.328 1 79.44 10 GLU B N 1
ATOM 2563 C CA . GLU B 1 10 ? 30.25 -22.969 -25.766 1 79.44 10 GLU B CA 1
ATOM 2564 C C . GLU B 1 10 ? 29.109 -22.594 -26.703 1 79.44 10 GLU B C 1
ATOM 2566 O O . GLU B 1 10 ? 28.844 -23.297 -27.688 1 79.44 10 GLU B O 1
ATOM 2571 N N . VAL B 1 11 ? 28.547 -21.5 -26.344 1 81.62 11 VAL B N 1
ATOM 2572 C CA . VAL B 1 11 ? 27.484 -20.984 -27.219 1 81.62 11 VAL B CA 1
ATOM 2573 C C . VAL B 1 11 ? 28.094 -20.609 -28.578 1 81.62 11 VAL B C 1
ATOM 2575 O O . VAL B 1 11 ? 27.516 -20.906 -29.625 1 81.62 11 VAL B O 1
ATOM 2578 N N . ALA B 1 12 ? 29.188 -20.016 -28.516 1 86.75 12 ALA B N 1
ATOM 2579 C CA . ALA B 1 12 ? 29.875 -19.609 -29.734 1 86.75 12 ALA B CA 1
ATOM 2580 C C . ALA B 1 12 ? 30.219 -20.828 -30.594 1 86.75 12 ALA B C 1
ATOM 2582 O O . ALA B 1 12 ? 29.984 -20.797 -31.812 1 86.75 12 ALA B O 1
ATOM 2583 N N . LYS B 1 13 ? 30.641 -21.828 -29.969 1 87.56 13 LYS B N 1
ATOM 2584 C CA . LYS B 1 13 ? 31 -23.047 -30.672 1 87.56 13 LYS B CA 1
ATOM 2585 C C . LYS B 1 13 ? 29.766 -23.688 -31.312 1 87.56 13 LYS B C 1
ATOM 2587 O O . LYS B 1 13 ? 29.812 -24.109 -32.469 1 87.56 13 LYS B O 1
ATOM 2592 N N . ARG B 1 14 ? 28.766 -23.672 -30.547 1 86.56 14 ARG B N 1
ATOM 2593 C CA . ARG B 1 14 ? 27.547 -24.297 -31.031 1 86.56 14 ARG B CA 1
ATOM 2594 C C . ARG B 1 14 ? 26.922 -23.484 -32.156 1 86.56 14 ARG B C 1
ATOM 2596 O O . ARG B 1 14 ? 26.375 -24.047 -33.125 1 86.56 14 ARG B O 1
ATOM 2603 N N . ALA B 1 15 ? 26.953 -22.188 -32.031 1 86.88 15 ALA B N 1
ATOM 2604 C CA . ALA B 1 15 ? 26.359 -21.281 -33 1 86.88 15 ALA B CA 1
ATOM 2605 C C . ALA B 1 15 ? 27.266 -21.078 -34.188 1 86.88 15 ALA B C 1
ATOM 2607 O O . ALA B 1 15 ? 26.828 -20.562 -35.219 1 86.88 15 ALA B O 1
ATOM 2608 N N . GLY B 1 16 ? 28.5 -21.5 -34.062 1 90.25 16 GLY B N 1
ATOM 2609 C CA . GLY B 1 16 ? 29.469 -21.297 -35.125 1 90.25 16 GLY B CA 1
ATOM 2610 C C . GLY B 1 16 ? 29.875 -19.844 -35.281 1 90.25 16 GLY B C 1
ATOM 2611 O O . GLY B 1 16 ? 30.062 -19.359 -36.406 1 90.25 16 GLY B O 1
ATOM 2612 N N . VAL B 1 17 ? 29.797 -19.156 -34.219 1 87.88 17 VAL B N 1
ATOM 2613 C CA . VAL B 1 17 ? 30.172 -17.75 -34.25 1 87.88 17 VAL B CA 1
ATOM 2614 C C . VAL B 1 17 ? 31.281 -17.484 -33.219 1 87.88 17 VAL B C 1
ATOM 2616 O O . VAL B 1 17 ? 31.688 -18.406 -32.5 1 87.88 17 VAL B O 1
ATOM 2619 N N . SER B 1 18 ? 31.891 -16.312 -33.344 1 83.75 18 SER B N 1
ATOM 2620 C CA . SER B 1 18 ? 32.906 -15.938 -32.375 1 83.75 18 SER B CA 1
ATOM 2621 C C . SER B 1 18 ? 32.312 -15.672 -31 1 83.75 18 SER B C 1
ATOM 2623 O O . SER B 1 18 ? 31.125 -15.414 -30.875 1 83.75 18 SER B O 1
ATOM 2625 N N . ARG B 1 19 ? 33.125 -15.734 -29.922 1 81 19 ARG B N 1
ATOM 2626 C CA . ARG B 1 19 ? 32.688 -15.383 -28.578 1 81 19 ARG B CA 1
ATOM 2627 C C . ARG B 1 19 ? 32.219 -13.938 -28.516 1 81 19 ARG B C 1
ATOM 2629 O O . ARG B 1 19 ? 31.25 -13.633 -27.812 1 81 19 ARG B O 1
ATOM 2636 N N . SER B 1 20 ? 32.844 -13.125 -29.344 1 78.69 20 SER B N 1
ATOM 2637 C CA . SER B 1 20 ? 32.469 -11.719 -29.406 1 78.69 20 SER B CA 1
ATOM 2638 C C . SER B 1 20 ? 31.078 -11.547 -30 1 78.69 20 SER B C 1
ATOM 2640 O O . SER B 1 20 ? 30.312 -10.695 -29.547 1 78.69 20 SER B O 1
ATOM 2642 N N . ALA B 1 21 ? 30.812 -12.352 -30.922 1 80.81 21 ALA B N 1
ATOM 2643 C CA . ALA B 1 21 ? 29.484 -12.289 -31.531 1 80.81 21 ALA B CA 1
ATOM 2644 C C . ALA B 1 21 ? 28.406 -12.711 -30.547 1 80.81 21 ALA B C 1
ATOM 2646 O O . ALA B 1 21 ? 27.312 -12.133 -30.516 1 80.81 21 ALA B O 1
ATOM 2647 N N . VAL B 1 22 ? 28.75 -13.688 -29.703 1 78.88 22 VAL B N 1
ATOM 2648 C CA . VAL B 1 22 ? 27.812 -14.125 -28.672 1 78.88 22 VAL B CA 1
ATOM 2649 C C . VAL B 1 22 ? 27.594 -12.992 -27.672 1 78.88 22 VAL B C 1
ATOM 2651 O O . VAL B 1 22 ? 26.453 -12.672 -27.328 1 78.88 22 VAL B O 1
ATOM 2654 N N . SER B 1 23 ? 28.641 -12.367 -27.344 1 73.12 23 SER B N 1
ATOM 2655 C CA . SER B 1 23 ? 28.562 -11.258 -26.391 1 73.12 23 SER B CA 1
ATOM 2656 C C . SER B 1 23 ? 27.734 -10.117 -26.969 1 73.12 23 SER B C 1
ATOM 2658 O O . SER B 1 23 ? 26.844 -9.586 -26.297 1 73.12 23 SER B O 1
ATOM 2660 N N . ARG B 1 24 ? 28 -9.859 -28.188 1 73 24 ARG B N 1
ATOM 2661 C CA . ARG B 1 24 ? 27.297 -8.758 -28.828 1 73 24 ARG B CA 1
ATOM 2662 C C . ARG B 1 24 ? 25.812 -9.062 -28.984 1 73 24 ARG B C 1
ATOM 2664 O O . ARG B 1 24 ? 24.984 -8.156 -28.922 1 73 24 ARG B O 1
ATOM 2671 N N . THR B 1 25 ? 25.516 -10.289 -29.188 1 72.31 25 THR B N 1
ATOM 2672 C CA . THR B 1 25 ? 24.125 -10.688 -29.344 1 72.31 25 THR B CA 1
ATOM 2673 C C . THR B 1 25 ? 23.328 -10.422 -28.078 1 72.31 25 THR B C 1
ATOM 2675 O O . THR B 1 25 ? 22.156 -10.047 -28.125 1 72.31 25 THR B O 1
ATOM 2678 N N . PHE B 1 26 ? 24.031 -10.516 -27.016 1 66 26 PHE B N 1
ATOM 2679 C CA . PHE B 1 26 ? 23.328 -10.391 -25.75 1 66 26 PHE B CA 1
ATOM 2680 C C . PHE B 1 26 ? 23.609 -9.039 -25.094 1 66 26 PHE B C 1
ATOM 2682 O O . PHE B 1 26 ? 23.203 -8.797 -23.953 1 66 26 PHE B O 1
ATOM 2689 N N . THR B 1 27 ? 24.328 -8.164 -25.797 1 59.28 27 THR B N 1
ATOM 2690 C CA . THR B 1 27 ? 24.594 -6.793 -25.375 1 59.28 27 THR B CA 1
ATOM 2691 C C . THR B 1 27 ? 23.641 -5.82 -26.062 1 59.28 27 THR B C 1
ATOM 2693 O O . THR B 1 27 ? 23.656 -5.707 -27.297 1 59.28 27 THR B O 1
ATOM 2696 N N . PRO B 1 28 ? 22.75 -5.172 -25.25 1 51.44 28 PRO B N 1
ATOM 2697 C CA . PRO B 1 28 ? 21.828 -4.223 -25.891 1 51.44 28 PRO B CA 1
ATOM 2698 C C . PRO B 1 28 ? 22.578 -3.131 -26.656 1 51.44 28 PRO B C 1
ATOM 2700 O O . PRO B 1 28 ? 23.516 -2.535 -26.141 1 51.44 28 PRO B O 1
ATOM 2703 N N . GLY B 1 29 ? 22.141 -2.992 -27.891 1 53.56 29 GLY B N 1
ATOM 2704 C CA . GLY B 1 29 ? 22.703 -1.933 -28.703 1 53.56 29 GLY B CA 1
ATOM 2705 C C . GLY B 1 29 ? 23.891 -2.393 -29.531 1 53.56 29 GLY B C 1
ATOM 2706 O O . GLY B 1 29 ? 24.375 -1.645 -30.375 1 53.56 29 GLY B O 1
ATOM 2707 N N . ALA B 1 30 ? 24.375 -3.516 -29.172 1 62.22 30 ALA B N 1
ATOM 2708 C CA . ALA B 1 30 ? 25.531 -3.982 -29.938 1 62.22 30 ALA B CA 1
ATOM 2709 C C . ALA B 1 30 ? 25.109 -4.438 -31.344 1 62.22 30 ALA B C 1
ATOM 2711 O O . ALA B 1 30 ? 24 -4.945 -31.531 1 62.22 30 ALA B O 1
ATOM 2712 N N . SER B 1 31 ? 25.859 -4.098 -32.281 1 73.38 31 SER B N 1
ATOM 2713 C CA . SER B 1 31 ? 25.594 -4.457 -33.656 1 73.38 31 SER B CA 1
ATOM 2714 C C . SER B 1 31 ? 25.922 -5.922 -33.938 1 73.38 31 SER B C 1
ATOM 2716 O O . SER B 1 31 ? 27.047 -6.359 -33.719 1 73.38 31 SER B O 1
ATOM 2718 N N . VAL B 1 32 ? 24.828 -6.711 -34.25 1 75.19 32 VAL B N 1
ATOM 2719 C CA . VAL B 1 32 ? 24.953 -8.094 -34.688 1 75.19 32 VAL B CA 1
ATOM 2720 C C . VAL B 1 32 ? 23.938 -8.383 -35.781 1 75.19 32 VAL B C 1
ATOM 2722 O O . VAL B 1 32 ? 22.828 -7.848 -35.781 1 75.19 32 VAL B O 1
ATOM 2725 N N . SER B 1 33 ? 24.422 -9.016 -36.875 1 79.25 33 SER B N 1
ATOM 2726 C CA . SER B 1 33 ? 23.5 -9.312 -37.969 1 79.25 33 SER B CA 1
ATOM 2727 C C . SER B 1 33 ? 22.328 -10.156 -37.5 1 79.25 33 SER B C 1
ATOM 2729 O O . SER B 1 33 ? 22.438 -10.875 -36.5 1 79.25 33 SER B O 1
ATOM 2731 N N . LYS B 1 34 ? 21.219 -10.031 -38.156 1 76.31 34 LYS B N 1
ATOM 2732 C CA . LYS B 1 34 ? 20.016 -10.781 -37.812 1 76.31 34 LYS B CA 1
ATOM 2733 C C . LYS B 1 34 ? 20.297 -12.281 -37.812 1 76.31 34 LYS B C 1
ATOM 2735 O O . LYS B 1 34 ? 19.781 -13.016 -36.938 1 76.31 34 LYS B O 1
ATOM 2740 N N . THR B 1 35 ? 21.078 -12.688 -38.812 1 79.31 35 THR B N 1
ATOM 2741 C CA . THR B 1 35 ? 21.406 -14.102 -38.938 1 79.31 35 THR B CA 1
ATOM 2742 C C . THR B 1 35 ? 22.203 -14.609 -37.75 1 79.31 35 THR B C 1
ATOM 2744 O O . THR B 1 35 ? 21.906 -15.672 -37.219 1 79.31 35 THR B O 1
ATOM 2747 N N . VAL B 1 36 ? 23.156 -13.859 -37.312 1 81.88 36 VAL B N 1
ATOM 2748 C CA . VAL B 1 36 ? 24.016 -14.234 -36.219 1 81.88 36 VAL B CA 1
ATOM 2749 C C . VAL B 1 36 ? 23.203 -14.227 -34.906 1 81.88 36 VAL B C 1
ATOM 2751 O O . VAL B 1 36 ? 23.312 -15.141 -34.094 1 81.88 36 VAL B O 1
ATOM 2754 N N . ARG B 1 37 ? 22.391 -13.258 -34.656 1 79.69 37 ARG B N 1
ATOM 2755 C CA . ARG B 1 37 ? 21.547 -13.156 -33.469 1 79.69 37 ARG B CA 1
ATOM 2756 C C . ARG B 1 37 ? 20.656 -14.391 -33.312 1 79.69 37 ARG B C 1
ATOM 2758 O O . ARG B 1 37 ? 20.547 -14.953 -32.219 1 79.69 37 ARG B O 1
ATOM 2765 N N . ARG B 1 38 ? 20.094 -14.789 -34.438 1 78.75 38 ARG B N 1
ATOM 2766 C CA . ARG B 1 38 ? 19.234 -15.961 -34.438 1 78.75 38 ARG B CA 1
ATOM 2767 C C . ARG B 1 38 ? 20 -17.219 -34.062 1 78.75 38 ARG B C 1
ATOM 2769 O O . ARG B 1 38 ? 19.516 -18.062 -33.312 1 78.75 38 ARG B O 1
ATOM 2776 N N . LYS B 1 39 ? 21.172 -17.438 -34.688 1 81.44 39 LYS B N 1
ATOM 2777 C CA . LYS B 1 39 ? 22 -18.609 -34.438 1 81.44 39 LYS B CA 1
ATOM 2778 C C . LYS B 1 39 ? 22.391 -18.672 -32.969 1 81.44 39 LYS B C 1
ATOM 2780 O O . LYS B 1 39 ? 22.328 -19.734 -32.344 1 81.44 39 LYS B O 1
ATOM 2785 N N . VAL B 1 40 ? 22.75 -17.484 -32.5 1 80.81 40 VAL B N 1
ATOM 2786 C CA . VAL B 1 40 ? 23.234 -17.406 -31.109 1 80.81 40 VAL B CA 1
ATOM 2787 C C . VAL B 1 40 ? 22.078 -17.688 -30.141 1 80.81 40 VAL B C 1
ATOM 2789 O O . VAL B 1 40 ? 22.219 -18.469 -29.203 1 80.81 40 VAL B O 1
ATOM 2792 N N . LEU B 1 41 ? 21 -17.094 -30.359 1 75.38 41 LEU B N 1
ATOM 2793 C CA . LEU B 1 41 ? 19.844 -17.281 -29.5 1 75.38 41 LEU B CA 1
ATOM 2794 C C . LEU B 1 41 ? 19.375 -18.734 -29.516 1 75.38 41 LEU B C 1
ATOM 2796 O O . LEU B 1 41 ? 19.016 -19.281 -28.469 1 75.38 41 LEU B O 1
ATOM 2800 N N . LYS B 1 42 ? 19.375 -19.344 -30.719 1 75.75 42 LYS B N 1
ATOM 2801 C CA . LYS B 1 42 ? 19.031 -20.75 -30.844 1 75.75 42 LYS B CA 1
ATOM 2802 C C . LYS B 1 42 ? 20 -21.625 -30.062 1 75.75 42 LYS B C 1
ATOM 2804 O O . LYS B 1 42 ? 19.578 -22.5 -29.312 1 75.75 42 LYS B O 1
ATOM 2809 N N . ALA B 1 43 ? 21.281 -21.438 -30.328 1 79.69 43 ALA B N 1
ATOM 2810 C CA . ALA B 1 4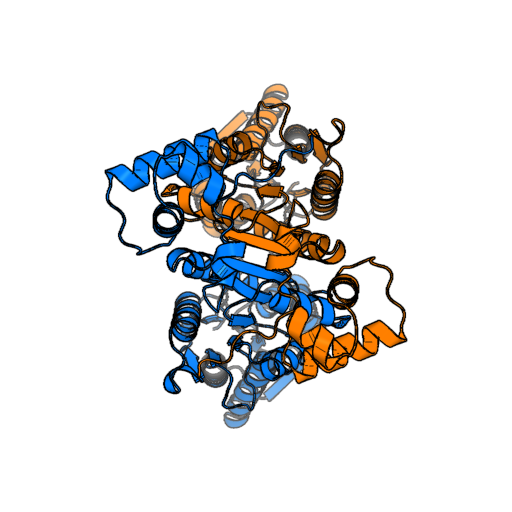3 ? 22.297 -22.203 -29.625 1 79.69 43 ALA B CA 1
ATOM 2811 C C . ALA B 1 43 ? 22.188 -22.016 -28.109 1 79.69 43 ALA B C 1
ATOM 2813 O O . ALA B 1 43 ? 22.328 -22.969 -27.344 1 79.69 43 ALA B O 1
ATOM 2814 N N . ALA B 1 44 ? 21.984 -20.719 -27.734 1 73.5 44 ALA B N 1
ATOM 2815 C CA . ALA B 1 44 ? 21.859 -20.391 -26.328 1 73.5 44 ALA B CA 1
ATOM 2816 C C . ALA B 1 44 ? 20.672 -21.141 -25.688 1 73.5 44 ALA B C 1
ATOM 2818 O O . ALA B 1 44 ? 20.797 -21.688 -24.594 1 73.5 44 ALA B O 1
ATOM 2819 N N . ARG B 1 45 ? 19.672 -21.141 -26.422 1 69.38 45 ARG B N 1
ATOM 2820 C CA . ARG B 1 45 ? 18.484 -21.859 -25.984 1 69.38 45 ARG B CA 1
ATOM 2821 C C . ARG B 1 45 ? 18.75 -23.359 -25.875 1 69.38 45 ARG B C 1
ATOM 2823 O O . ARG B 1 45 ? 18.328 -24 -24.906 1 69.38 45 ARG B O 1
ATOM 2830 N N . GLU B 1 46 ? 19.406 -23.891 -26.891 1 71 46 GLU B N 1
ATOM 2831 C CA . GLU B 1 46 ? 19.688 -25.328 -26.938 1 71 46 GLU B CA 1
ATOM 2832 C C . GLU B 1 46 ? 20.656 -25.75 -25.844 1 71 46 GLU B C 1
ATOM 2834 O O . GLU B 1 46 ? 20.531 -26.859 -25.297 1 71 46 GLU B O 1
ATOM 2839 N N . LEU B 1 47 ? 21.562 -24.828 -25.594 1 68.25 47 LEU B N 1
ATOM 2840 C CA . LEU B 1 47 ? 22.594 -25.156 -24.625 1 68.25 47 LEU B CA 1
ATOM 2841 C C . LEU B 1 47 ? 22.188 -24.719 -23.219 1 68.25 47 LEU B C 1
ATOM 2843 O O . LEU B 1 47 ? 22.859 -25.047 -22.234 1 68.25 47 LEU B O 1
ATOM 2847 N N . GLY B 1 48 ? 21.141 -24 -23.312 1 61.19 48 GLY B N 1
ATOM 2848 C CA . GLY B 1 48 ? 20.703 -23.438 -22.047 1 61.19 48 GLY B CA 1
ATOM 2849 C C . GLY B 1 48 ? 21.594 -22.297 -21.562 1 61.19 48 GLY B C 1
ATOM 2850 O O . GLY B 1 48 ? 21.812 -22.156 -20.359 1 61.19 48 GLY B O 1
ATOM 2851 N N . TYR B 1 49 ? 22.25 -21.719 -22.703 1 58.88 49 TYR B N 1
ATOM 2852 C CA . TYR B 1 49 ? 23.156 -20.609 -22.406 1 58.88 49 TYR B CA 1
ATOM 2853 C C . TYR B 1 49 ? 22.375 -19.391 -21.922 1 58.88 49 TYR B C 1
ATOM 2855 O O . TYR B 1 49 ? 21.375 -19 -22.531 1 58.88 49 TYR B O 1
ATOM 2863 N N . ARG B 1 50 ? 22.656 -19.062 -20.891 1 51.09 50 ARG B N 1
ATOM 2864 C CA . ARG B 1 50 ? 22.031 -17.859 -20.359 1 51.09 50 ARG B CA 1
ATOM 2865 C C . ARG B 1 50 ? 23.078 -16.766 -20.109 1 51.09 50 ARG B C 1
ATOM 2867 O O . ARG B 1 50 ? 24.109 -17.047 -19.5 1 51.09 50 ARG B O 1
ATOM 2874 N N . VAL B 1 51 ? 23.047 -15.672 -20.953 1 48.34 51 VAL B N 1
ATOM 2875 C CA . VAL B 1 51 ? 23.984 -14.578 -20.734 1 48.34 51 VAL B CA 1
ATOM 2876 C C . VAL B 1 51 ? 24 -14.203 -19.25 1 48.34 51 VAL B C 1
ATOM 2878 O O . VAL B 1 51 ? 22.953 -13.992 -18.641 1 48.34 51 VAL B O 1
ATOM 2881 N N . ASN B 1 52 ? 24.984 -14.688 -18.719 1 46.88 52 ASN B N 1
ATOM 2882 C CA . ASN B 1 52 ? 25.125 -14.203 -17.344 1 46.88 52 ASN B CA 1
ATOM 2883 C C . ASN B 1 52 ? 25.359 -12.695 -17.312 1 46.88 52 ASN B C 1
ATOM 2885 O O . ASN B 1 52 ? 26.453 -12.227 -17.578 1 46.88 52 ASN B O 1
ATOM 2889 N N . ARG B 1 53 ? 24.391 -11.938 -17.547 1 44.78 53 ARG B N 1
ATOM 2890 C CA . ARG B 1 53 ? 24.547 -10.484 -17.547 1 44.78 53 ARG B CA 1
ATOM 2891 C C . ARG B 1 53 ? 25.312 -10.016 -16.312 1 44.78 53 ARG B C 1
ATOM 2893 O O . ARG B 1 53 ? 25.938 -8.953 -16.328 1 44.78 53 ARG B O 1
ATOM 2900 N N . LEU B 1 54 ? 25.203 -10.82 -15.273 1 45.19 54 LEU B N 1
ATOM 2901 C CA . LEU B 1 54 ? 26.062 -10.461 -14.156 1 45.19 54 LEU B CA 1
ATOM 2902 C C . LEU B 1 54 ? 27.531 -10.492 -14.57 1 45.19 54 LEU B C 1
ATOM 2904 O O . LEU B 1 54 ? 28.312 -9.633 -14.148 1 45.19 54 LEU B O 1
ATOM 2908 N N . ALA B 1 55 ? 27.859 -11.352 -15.438 1 44.09 55 ALA B N 1
ATOM 2909 C CA . ALA B 1 55 ? 29.203 -11.406 -16.016 1 44.09 55 ALA B CA 1
ATOM 2910 C C . ALA B 1 55 ? 29.438 -10.266 -17 1 44.09 55 ALA B C 1
ATOM 2912 O O . ALA B 1 55 ? 30.547 -9.75 -17.109 1 44.09 55 ALA B O 1
ATOM 2913 N N . GLN B 1 56 ? 28.422 -9.969 -17.703 1 41.84 56 GLN B N 1
ATOM 2914 C CA . GLN B 1 56 ? 28.562 -8.82 -18.594 1 41.84 56 GLN B CA 1
ATOM 2915 C C . GLN B 1 56 ? 28.594 -7.512 -17.797 1 41.84 56 GLN B C 1
ATOM 2917 O O . GLN B 1 56 ? 29.219 -6.535 -18.219 1 41.84 56 GLN B O 1
ATOM 2922 N N . VAL B 1 57 ? 27.781 -7.434 -16.766 1 42.53 57 VAL B N 1
ATOM 2923 C CA . VAL B 1 57 ? 27.891 -6.301 -15.852 1 42.53 57 VAL B CA 1
ATOM 2924 C C . VAL B 1 57 ? 29.328 -6.172 -15.344 1 42.53 57 VAL B C 1
ATOM 2926 O O . VAL B 1 57 ? 29.797 -5.07 -15.07 1 42.53 57 VAL B O 1
ATOM 2929 N N . LEU B 1 58 ? 30.016 -7.23 -15.375 1 39.91 58 LEU B N 1
ATOM 2930 C CA . LEU B 1 58 ? 31.422 -7.18 -14.984 1 39.91 58 LEU B CA 1
ATOM 2931 C C . LEU B 1 58 ? 32.219 -6.297 -15.938 1 39.91 58 LEU B C 1
ATOM 2933 O O . LEU B 1 58 ? 33.219 -5.684 -15.539 1 39.91 58 LEU B O 1
ATOM 2937 N N . ASN B 1 59 ? 31.828 -6.375 -17.125 1 39.03 59 ASN B N 1
ATOM 2938 C CA . ASN B 1 59 ? 32.625 -5.52 -18 1 39.03 59 ASN B CA 1
ATOM 2939 C C . ASN B 1 59 ? 32.094 -4.086 -18.016 1 39.03 59 ASN B C 1
ATOM 2941 O O . ASN B 1 59 ? 32.844 -3.148 -18.312 1 39.03 59 ASN B O 1
ATOM 2945 N N . ASN B 1 60 ? 30.766 -3.877 -18.141 1 43.06 60 ASN B N 1
ATOM 2946 C CA . ASN B 1 60 ? 30.234 -2.52 -18.062 1 43.06 60 ASN B CA 1
ATOM 2947 C C . ASN B 1 60 ? 30.078 -2.072 -16.609 1 43.06 60 ASN B C 1
ATOM 2949 O O . ASN B 1 60 ? 29.734 -2.877 -15.742 1 43.06 60 ASN B O 1
ATOM 2953 N N . ASP B 1 61 ? 30.75 -0.969 -16.125 1 50.94 61 ASP B N 1
ATOM 2954 C CA . ASP B 1 61 ? 31.031 -0.384 -14.828 1 50.94 61 ASP B CA 1
ATOM 2955 C C . ASP B 1 61 ? 29.812 -0.4 -13.93 1 50.94 61 ASP B C 1
ATOM 2957 O O . ASP B 1 61 ? 29.922 -0.487 -12.703 1 50.94 61 ASP B O 1
ATOM 2961 N N . ARG B 1 62 ? 28.609 -0.234 -14.391 1 58.25 62 ARG B N 1
ATOM 2962 C CA . ARG B 1 62 ? 27.484 -0.167 -13.477 1 58.25 62 ARG B CA 1
ATOM 2963 C C . ARG B 1 62 ? 26.312 -1.007 -13.984 1 58.25 62 ARG B C 1
ATOM 2965 O O . ARG B 1 62 ? 26.109 -1.131 -15.188 1 58.25 62 ARG B O 1
ATOM 2972 N N . SER B 1 63 ? 25.703 -1.884 -13.133 1 70.69 63 SER B N 1
ATOM 2973 C CA . SER B 1 63 ? 24.5 -2.646 -13.438 1 70.69 63 SER B CA 1
ATOM 2974 C C . SER B 1 63 ? 23.297 -1.727 -13.633 1 70.69 63 SER B C 1
ATOM 2976 O O . SER B 1 63 ? 23.375 -0.53 -13.352 1 70.69 63 SER B O 1
ATOM 2978 N N . ASN B 1 64 ? 22.281 -2.109 -14.289 1 80.69 64 ASN B N 1
ATOM 2979 C CA . ASN B 1 64 ? 21.031 -1.361 -14.445 1 80.69 64 ASN B CA 1
ATOM 2980 C C . ASN B 1 64 ? 20.141 -1.49 -13.211 1 80.69 64 ASN B C 1
ATOM 2982 O O . ASN B 1 64 ? 18.953 -1.194 -13.273 1 80.69 64 ASN B O 1
ATOM 2986 N N . LEU B 1 65 ? 20.812 -1.851 -12.109 1 85.25 65 LEU B N 1
ATOM 2987 C CA . LEU B 1 65 ? 20.094 -2.012 -10.859 1 85.25 65 LEU B CA 1
ATOM 2988 C C . LEU B 1 65 ? 20.016 -0.688 -10.102 1 85.25 65 LEU B C 1
ATOM 2990 O O . LEU B 1 65 ? 21 0.034 -9.992 1 85.25 65 LEU B O 1
ATOM 2994 N N . ILE B 1 66 ? 18.828 -0.387 -9.734 1 91.5 66 ILE B N 1
ATOM 2995 C CA . ILE B 1 66 ? 18.578 0.742 -8.844 1 91.5 66 ILE B CA 1
ATOM 2996 C C . ILE B 1 66 ? 18.109 0.233 -7.484 1 91.5 66 ILE B C 1
ATOM 2998 O O . ILE B 1 66 ? 17.109 -0.476 -7.395 1 91.5 66 ILE B O 1
ATOM 3002 N N . GLY B 1 67 ? 18.891 0.504 -6.484 1 91.06 67 GLY B N 1
ATOM 3003 C CA . GLY B 1 67 ? 18.422 0.215 -5.137 1 91.06 67 GLY B CA 1
ATOM 3004 C C . GLY B 1 67 ? 17.344 1.16 -4.668 1 91.06 67 GLY B C 1
ATOM 3005 O O . GLY B 1 67 ? 17.484 2.381 -4.766 1 91.06 67 GLY B O 1
ATOM 3006 N N . VAL B 1 68 ? 16.234 0.594 -4.246 1 92.81 68 VAL B N 1
ATOM 3007 C CA . VAL B 1 68 ? 15.156 1.385 -3.66 1 92.81 68 VAL B CA 1
ATOM 3008 C C . VAL B 1 68 ? 14.977 1.01 -2.189 1 92.81 68 VAL B C 1
ATOM 3010 O O . VAL B 1 68 ? 14.68 -0.143 -1.868 1 92.81 68 VAL B O 1
ATOM 3013 N N . VAL B 1 69 ? 15.172 2.025 -1.343 1 89.75 69 VAL B N 1
ATOM 3014 C CA . VAL B 1 69 ? 15.156 1.793 0.097 1 89.75 69 VAL B CA 1
ATOM 3015 C C . VAL B 1 69 ? 13.93 2.463 0.714 1 89.75 69 VAL B C 1
ATOM 3017 O O . VAL B 1 69 ? 13.664 3.641 0.458 1 89.75 69 VAL B O 1
ATOM 3020 N N . GLY B 1 70 ? 13.234 1.698 1.479 1 89.38 70 GLY B N 1
ATOM 3021 C CA . GLY B 1 70 ? 12.086 2.244 2.186 1 89.38 70 GLY B CA 1
ATOM 3022 C C . GLY B 1 70 ? 11.641 1.389 3.357 1 89.38 70 GLY B C 1
ATOM 3023 O O . GLY B 1 70 ? 12.07 0.239 3.488 1 89.38 70 GLY B O 1
ATOM 3024 N N . ALA B 1 71 ? 10.859 2.016 4.18 1 88.44 71 ALA B N 1
ATOM 3025 C CA . ALA B 1 71 ? 10.219 1.325 5.297 1 88.44 71 ALA B CA 1
ATOM 3026 C C . ALA B 1 71 ? 8.711 1.546 5.285 1 88.44 71 ALA B C 1
ATOM 3028 O O . ALA B 1 71 ? 8.211 2.441 4.598 1 88.44 71 ALA B O 1
ATOM 3029 N N . ASN B 1 72 ? 8.023 0.657 6.008 1 90.44 72 ASN B N 1
ATOM 3030 C CA . ASN B 1 72 ? 6.566 0.75 6.051 1 90.44 72 ASN B CA 1
ATOM 3031 C C . ASN B 1 72 ? 5.961 0.775 4.648 1 90.44 72 ASN B C 1
ATOM 3033 O O . ASN B 1 72 ? 5.184 1.672 4.316 1 90.44 72 ASN B O 1
ATOM 3037 N N . LEU B 1 73 ? 6.359 -0.154 3.871 1 93.75 73 LEU B N 1
ATOM 3038 C CA . LEU B 1 73 ? 6.012 -0.17 2.455 1 93.75 73 LEU B CA 1
ATOM 3039 C C . LEU B 1 73 ? 4.508 -0.329 2.266 1 93.75 73 LEU B C 1
ATOM 3041 O O . LEU B 1 73 ? 3.984 -0.086 1.177 1 93.75 73 LEU B O 1
ATOM 3045 N N . SER B 1 74 ? 3.818 -0.697 3.342 1 94.5 74 SER B N 1
ATOM 3046 C CA . SER B 1 74 ? 2.377 -0.888 3.232 1 94.5 74 SER B CA 1
ATOM 3047 C C . SER B 1 74 ? 1.629 0.425 3.439 1 94.5 74 SER B C 1
ATOM 3049 O O . SER B 1 74 ? 0.419 0.499 3.211 1 94.5 74 SER B O 1
ATOM 3051 N N . SER B 1 75 ? 2.352 1.457 3.885 1 94.81 75 SER B N 1
ATOM 3052 C CA . SER B 1 75 ? 1.71 2.764 3.986 1 94.81 75 SER B CA 1
ATOM 3053 C C . SER B 1 75 ? 1.239 3.256 2.621 1 94.81 75 SER B C 1
ATOM 3055 O O . SER B 1 75 ? 1.962 3.139 1.63 1 94.81 75 SER B O 1
ATOM 3057 N N . PRO B 1 76 ? 0.044 3.854 2.609 1 96.75 76 PRO B N 1
ATOM 3058 C CA . PRO B 1 76 ? -0.527 4.234 1.315 1 96.75 76 PRO B CA 1
ATOM 3059 C C . PRO B 1 76 ? 0.373 5.188 0.532 1 96.75 76 PRO B C 1
ATOM 3061 O O . PRO B 1 76 ? 0.477 5.078 -0.692 1 96.75 76 PRO B O 1
ATOM 3064 N N . PHE B 1 77 ? 1.058 6.07 1.184 1 95.5 77 PHE B N 1
ATOM 3065 C CA . PHE B 1 77 ? 1.909 7.031 0.49 1 95.5 77 PHE B CA 1
ATOM 3066 C C . PHE B 1 77 ? 3.146 6.344 -0.077 1 95.5 77 PHE B C 1
ATOM 3068 O O . PHE B 1 77 ? 3.49 6.539 -1.245 1 95.5 77 PHE B O 1
ATOM 3075 N N . ILE B 1 78 ? 3.764 5.516 0.702 1 94.88 78 ILE B N 1
ATOM 3076 C CA . ILE B 1 78 ? 5.008 4.859 0.313 1 94.88 78 ILE B CA 1
ATOM 3077 C C . ILE B 1 78 ? 4.73 3.84 -0.789 1 94.88 78 ILE B C 1
ATOM 3079 O O . ILE B 1 78 ? 5.492 3.74 -1.756 1 94.88 78 ILE B O 1
ATOM 3083 N N . SER B 1 79 ? 3.684 3.111 -0.624 1 96.69 79 SER B N 1
ATOM 3084 C CA . SER B 1 79 ? 3.354 2.092 -1.614 1 96.69 79 SER B CA 1
ATOM 3085 C C . SER B 1 79 ? 3.037 2.719 -2.969 1 96.69 79 SER B C 1
ATOM 3087 O O . SER B 1 79 ? 3.387 2.166 -4.012 1 96.69 79 SER B O 1
ATOM 3089 N N . LYS B 1 80 ? 2.307 3.838 -2.934 1 96.69 80 LYS B N 1
ATOM 3090 C CA . LYS B 1 80 ? 2.016 4.535 -4.184 1 96.69 80 LYS B CA 1
ATOM 3091 C C . LYS B 1 80 ? 3.295 5.047 -4.84 1 96.69 80 LYS B C 1
ATOM 3093 O O . LYS B 1 80 ? 3.471 4.922 -6.051 1 96.69 80 LYS B O 1
ATOM 3098 N N . GLN B 1 81 ? 4.172 5.605 -4.055 1 95.81 81 GLN B N 1
ATOM 3099 C CA . GLN B 1 81 ? 5.469 6.055 -4.555 1 95.81 81 GLN B CA 1
ATOM 3100 C C . GLN B 1 81 ? 6.242 4.902 -5.188 1 95.81 81 GLN B C 1
ATOM 3102 O O . GLN B 1 81 ? 6.77 5.039 -6.293 1 95.81 81 GLN B O 1
ATOM 3107 N N . LEU B 1 82 ? 6.312 3.811 -4.465 1 96.62 82 LEU B N 1
ATOM 3108 C CA . LEU B 1 82 ? 7.047 2.641 -4.934 1 96.62 82 LEU B CA 1
ATOM 3109 C C . LEU B 1 82 ? 6.441 2.096 -6.223 1 96.62 82 LEU B C 1
ATOM 3111 O O . LEU B 1 82 ? 7.168 1.719 -7.145 1 96.62 82 LEU B O 1
ATOM 3115 N N . ASP B 1 83 ? 5.16 2.035 -6.266 1 96.56 83 ASP B N 1
ATOM 3116 C CA . ASP B 1 83 ? 4.445 1.542 -7.438 1 96.56 83 ASP B CA 1
ATOM 3117 C C . ASP B 1 83 ? 4.824 2.34 -8.688 1 96.56 83 ASP B C 1
ATOM 3119 O O . ASP B 1 83 ? 5.336 1.779 -9.656 1 96.56 83 ASP B O 1
ATOM 3123 N N . LEU B 1 84 ? 4.695 3.623 -8.633 1 96.5 84 LEU B N 1
ATOM 3124 C CA . LEU B 1 84 ? 4.953 4.48 -9.781 1 96.5 84 LEU B CA 1
ATOM 3125 C C . LEU B 1 84 ? 6.438 4.496 -10.125 1 96.5 84 LEU B C 1
ATOM 3127 O O . LEU B 1 84 ? 6.805 4.477 -11.305 1 96.5 84 LEU B O 1
ATOM 3131 N N . LEU B 1 85 ? 7.258 4.531 -9.102 1 96.94 85 LEU B N 1
ATOM 3132 C CA . LEU B 1 85 ? 8.695 4.535 -9.336 1 96.94 85 LEU B CA 1
ATOM 3133 C C . LEU B 1 85 ? 9.141 3.248 -10.023 1 96.94 85 LEU B C 1
ATOM 3135 O O . LEU B 1 85 ? 9.922 3.283 -10.969 1 96.94 85 LEU B O 1
ATOM 3139 N N . SER B 1 86 ? 8.664 2.119 -9.508 1 95.62 86 SER B N 1
ATOM 3140 C CA . SER B 1 86 ? 9.062 0.834 -10.07 1 95.62 86 SER B CA 1
ATOM 3141 C C . SER B 1 86 ? 8.609 0.704 -11.523 1 95.62 86 SER B C 1
ATOM 3143 O O . SER B 1 86 ? 9.32 0.132 -12.352 1 95.62 86 SER B O 1
ATOM 3145 N N . ILE B 1 87 ? 7.441 1.226 -11.875 1 93.38 87 ILE B N 1
ATOM 3146 C CA . ILE B 1 87 ? 6.969 1.243 -13.25 1 93.38 87 ILE B CA 1
ATOM 3147 C C . ILE B 1 87 ? 7.887 2.115 -14.102 1 93.38 87 ILE B C 1
ATOM 3149 O O . ILE B 1 87 ? 8.305 1.713 -15.195 1 93.38 87 ILE B O 1
ATOM 3153 N N . GLY B 1 88 ? 8.172 3.285 -13.609 1 94.31 88 GLY B N 1
ATOM 3154 C CA . GLY B 1 88 ? 9.055 4.199 -14.32 1 94.31 88 GLY B CA 1
ATOM 3155 C C . GLY B 1 88 ? 10.438 3.623 -14.562 1 94.31 88 GLY B C 1
ATOM 3156 O O . GLY B 1 88 ? 11 3.783 -15.648 1 94.31 88 GLY B O 1
ATOM 3157 N N . LEU B 1 89 ? 11.008 2.973 -13.531 1 93.31 89 LEU B N 1
ATOM 3158 C CA . LEU B 1 89 ? 12.312 2.334 -13.672 1 93.31 89 LEU B CA 1
ATOM 3159 C C . LEU B 1 89 ? 12.273 1.266 -14.758 1 93.31 89 LEU B C 1
ATOM 3161 O O . LEU B 1 89 ? 13.156 1.226 -15.625 1 93.31 89 LEU B O 1
ATOM 3165 N N . LEU B 1 90 ? 11.297 0.47 -14.695 1 87.56 90 LEU B N 1
ATOM 3166 C CA . LEU B 1 90 ? 11.164 -0.602 -15.672 1 87.56 90 LEU B CA 1
ATOM 3167 C C . LEU B 1 90 ? 11.07 -0.037 -17.094 1 87.56 90 LEU B C 1
ATOM 3169 O O . LEU B 1 90 ? 11.703 -0.553 -18.016 1 87.56 90 LEU B O 1
ATOM 3173 N N . ARG B 1 91 ? 10.32 0.986 -17.25 1 87.88 91 ARG B N 1
ATOM 3174 C CA . ARG B 1 91 ? 10.117 1.613 -18.547 1 87.88 91 ARG B CA 1
ATOM 3175 C C . ARG B 1 91 ? 11.43 2.188 -19.094 1 87.88 91 ARG B C 1
ATOM 3177 O O . ARG B 1 91 ? 11.586 2.354 -20.297 1 87.88 91 ARG B O 1
ATOM 3184 N N . GLN B 1 92 ? 12.367 2.441 -18.203 1 88.81 92 GLN B N 1
ATOM 3185 C CA . GLN B 1 92 ? 13.672 2.967 -18.594 1 88.81 92 GLN B CA 1
ATOM 3186 C C . GLN B 1 92 ? 14.711 1.852 -18.688 1 88.81 92 GLN B C 1
ATOM 3188 O O . GLN B 1 92 ? 15.906 2.119 -18.797 1 88.81 92 GLN B O 1
ATOM 3193 N N . GLY B 1 93 ? 14.188 0.619 -18.516 1 83.19 93 GLY B N 1
ATOM 3194 C CA . GLY B 1 93 ? 15.086 -0.52 -18.609 1 83.19 93 GLY B CA 1
ATOM 3195 C C . GLY B 1 93 ? 15.906 -0.736 -17.359 1 83.19 93 GLY B C 1
ATOM 3196 O O . GLY B 1 93 ? 16.953 -1.399 -17.391 1 83.19 93 GLY B O 1
ATOM 3197 N N . LYS B 1 94 ? 15.539 -0.128 -16.297 1 88.31 94 LYS B N 1
ATOM 3198 C CA . LYS B 1 94 ? 16.203 -0.286 -15.008 1 88.31 94 LYS B CA 1
ATOM 3199 C C . LYS B 1 94 ? 15.43 -1.245 -14.102 1 88.31 94 LYS B C 1
ATOM 3201 O O . LYS B 1 94 ? 14.219 -1.416 -14.258 1 88.31 94 LYS B O 1
ATOM 3206 N N . GLN B 1 95 ? 16.203 -1.849 -13.227 1 87.25 95 GLN B N 1
ATOM 3207 C CA . GLN B 1 95 ? 15.602 -2.828 -12.336 1 87.25 95 GLN B CA 1
ATOM 3208 C C . GLN B 1 95 ? 15.609 -2.336 -10.891 1 87.25 95 GLN B C 1
ATOM 3210 O O . GLN B 1 95 ? 16.578 -1.719 -10.445 1 87.25 95 GLN B O 1
ATOM 3215 N N . CYS B 1 96 ? 14.539 -2.717 -10.219 1 92.62 96 CYS B N 1
ATOM 3216 C CA . CYS B 1 96 ? 14.367 -2.258 -8.844 1 92.62 96 CYS B CA 1
ATOM 3217 C C . CYS B 1 96 ? 14.836 -3.316 -7.852 1 92.62 96 CYS B C 1
ATOM 3219 O O . CYS B 1 96 ? 14.25 -4.398 -7.766 1 92.62 96 CYS B O 1
ATOM 3221 N N . LEU B 1 97 ? 15.883 -3.051 -7.234 1 91.25 97 LEU B N 1
ATOM 3222 C CA . LEU B 1 97 ? 16.312 -3.826 -6.074 1 91.25 97 LEU B CA 1
ATOM 3223 C C . LEU B 1 97 ? 15.75 -3.236 -4.785 1 91.25 97 LEU B C 1
ATOM 3225 O O . LEU B 1 97 ? 16.234 -2.213 -4.301 1 91.25 97 LEU B O 1
ATOM 3229 N N . LEU B 1 98 ? 14.742 -3.891 -4.25 1 93.31 98 LEU B N 1
ATOM 3230 C CA . LEU B 1 98 ? 14.016 -3.348 -3.105 1 93.31 98 LEU B CA 1
ATOM 3231 C C . LEU B 1 98 ? 14.703 -3.729 -1.799 1 93.31 98 LEU B C 1
ATOM 3233 O O . LEU B 1 98 ? 14.961 -4.906 -1.546 1 93.31 98 LEU B O 1
ATOM 3237 N N . LEU B 1 99 ? 14.977 -2.752 -1.039 1 88.19 99 LEU B N 1
ATOM 3238 C CA . LEU B 1 99 ? 15.57 -2.941 0.281 1 88.19 99 LEU B CA 1
ATOM 3239 C C . LEU B 1 99 ? 14.656 -2.396 1.371 1 88.19 99 LEU B C 1
ATOM 3241 O O . LEU B 1 99 ? 14.531 -1.18 1.537 1 88.19 99 LEU B O 1
ATOM 3245 N N . ASN B 1 100 ? 14.031 -3.324 2.074 1 89.94 100 ASN B N 1
ATOM 3246 C CA . ASN B 1 100 ? 13.156 -2.926 3.17 1 89.94 100 ASN B CA 1
ATOM 3247 C C . ASN B 1 100 ? 13.953 -2.553 4.418 1 89.94 100 ASN B C 1
ATOM 3249 O O . ASN B 1 100 ? 14.664 -3.385 4.973 1 89.94 100 ASN B O 1
ATOM 3253 N N . ALA B 1 101 ? 13.773 -1.336 4.891 1 83.25 101 ALA B N 1
ATOM 3254 C CA . ALA B 1 101 ? 14.609 -0.805 5.969 1 83.25 101 ALA B CA 1
ATOM 3255 C C . ALA B 1 101 ? 13.891 -0.915 7.312 1 83.25 101 ALA B C 1
ATOM 3257 O O . ALA B 1 101 ? 14.281 -0.262 8.289 1 83.25 101 ALA B O 1
ATOM 3258 N N . ALA B 1 102 ? 12.812 -1.66 7.375 1 79.38 102 ALA B N 1
ATOM 3259 C CA . ALA B 1 102 ? 12.039 -1.77 8.609 1 79.38 102 ALA B CA 1
ATOM 3260 C C . ALA B 1 102 ? 12.93 -2.186 9.773 1 79.38 102 ALA B C 1
ATOM 3262 O O . ALA B 1 102 ? 12.773 -1.696 10.898 1 79.38 102 ALA B O 1
ATOM 3263 N N . ASP B 1 103 ? 13.867 -3.035 9.516 1 66.25 103 ASP B N 1
ATOM 3264 C CA . ASP B 1 103 ? 14.742 -3.535 10.578 1 66.25 103 ASP B CA 1
ATOM 3265 C C . ASP B 1 103 ? 16.031 -2.729 10.648 1 66.25 103 ASP B C 1
ATOM 3267 O O . ASP B 1 103 ? 16.938 -3.068 11.414 1 66.25 103 ASP B O 1
ATOM 3271 N N . ALA B 1 104 ? 16.188 -1.817 9.766 1 60.53 104 ALA B N 1
ATOM 3272 C CA . ALA B 1 104 ? 17.469 -1.121 9.609 1 60.53 104 ALA B CA 1
ATOM 3273 C C . ALA B 1 104 ? 17.797 -0.294 10.852 1 60.53 104 ALA B C 1
ATOM 3275 O O . ALA B 1 104 ? 18.969 -0.026 11.133 1 60.53 104 ALA B O 1
ATOM 3276 N N . ARG B 1 105 ? 16.797 0.157 11.477 1 57.72 105 ARG B N 1
ATOM 3277 C CA . ARG B 1 105 ? 17.156 0.866 12.695 1 57.72 105 ARG B CA 1
ATOM 3278 C C . ARG B 1 105 ? 18.062 0.015 13.578 1 57.72 105 ARG B C 1
ATOM 3280 O O . ARG B 1 105 ? 18.812 0.545 14.391 1 57.72 105 ARG B O 1
ATOM 3287 N N . GLN B 1 106 ? 18.094 -1.224 13.219 1 53.78 106 GLN B N 1
ATOM 3288 C CA . GLN B 1 106 ? 18.875 -2.123 14.055 1 53.78 106 GLN B CA 1
ATOM 3289 C C . GLN B 1 106 ? 20.234 -2.432 13.406 1 53.78 106 GLN B C 1
ATOM 3291 O O . GLN B 1 106 ? 21.266 -2.434 14.086 1 53.78 106 GLN B O 1
ATOM 3296 N N . ASP B 1 107 ? 20.266 -2.705 12.055 1 56.91 107 ASP B N 1
ATOM 3297 C CA . ASP B 1 107 ? 21.5 -3.041 11.352 1 56.91 107 ASP B CA 1
ATOM 3298 C C . ASP B 1 107 ? 21.406 -2.691 9.867 1 56.91 107 ASP B C 1
ATOM 3300 O O . ASP B 1 107 ? 20.609 -3.289 9.133 1 56.91 107 ASP B O 1
ATOM 3304 N N . ILE B 1 108 ? 22.125 -1.604 9.422 1 60.97 108 ILE B N 1
ATOM 3305 C CA . ILE B 1 108 ? 22.078 -1.107 8.047 1 60.97 108 ILE B CA 1
ATOM 3306 C C . ILE B 1 108 ? 23.141 -1.808 7.207 1 60.97 108 ILE B C 1
ATOM 3308 O O . ILE B 1 108 ? 23.094 -1.777 5.977 1 60.97 108 ILE B O 1
ATOM 3312 N N . ALA B 1 109 ? 23.984 -2.436 7.852 1 61.47 109 ALA B N 1
ATOM 3313 C CA . ALA B 1 109 ? 25.156 -3.016 7.203 1 61.47 109 ALA B CA 1
ATOM 3314 C C . ALA B 1 109 ? 24.75 -3.996 6.109 1 61.47 109 ALA B C 1
ATOM 3316 O O . ALA B 1 109 ? 25.266 -3.932 4.988 1 61.47 109 ALA B O 1
ATOM 3317 N N . PRO B 1 110 ? 23.781 -4.75 6.422 1 63.12 110 PRO B N 1
ATOM 3318 C CA . PRO B 1 110 ? 23.406 -5.699 5.367 1 63.12 110 PRO B CA 1
ATOM 3319 C C . PRO B 1 110 ? 22.859 -5.012 4.121 1 63.12 110 PRO B C 1
ATOM 3321 O O . PRO B 1 110 ? 23.109 -5.469 3 1 63.12 110 PRO B O 1
ATOM 3324 N N . LEU B 1 111 ? 22.219 -3.92 4.309 1 65.94 111 LEU B N 1
ATOM 3325 C CA . LEU B 1 111 ? 21.625 -3.203 3.186 1 65.94 111 LEU B CA 1
ATOM 3326 C C . LEU B 1 111 ? 22.703 -2.559 2.32 1 65.94 111 LEU B C 1
ATOM 3328 O O . LEU B 1 111 ? 22.625 -2.605 1.091 1 65.94 111 LEU B O 1
ATOM 3332 N N . ILE B 1 112 ? 23.625 -2.119 2.992 1 61.59 112 ILE B N 1
ATOM 3333 C CA . ILE B 1 112 ? 24.734 -1.446 2.314 1 61.59 112 ILE B CA 1
ATOM 3334 C C . ILE B 1 112 ? 25.562 -2.467 1.538 1 61.59 112 ILE B C 1
ATOM 3336 O O . ILE B 1 112 ? 25.953 -2.217 0.397 1 61.59 112 ILE B O 1
ATOM 3340 N N . GLU B 1 113 ? 25.766 -3.494 2.219 1 63.91 113 GLU B N 1
ATOM 3341 C CA . GLU B 1 113 ? 26.547 -4.559 1.594 1 63.91 113 GLU B CA 1
ATOM 3342 C C . GLU B 1 113 ? 25.875 -5.059 0.317 1 63.91 113 GLU B C 1
ATOM 3344 O O . GLU B 1 113 ? 26.547 -5.309 -0.686 1 63.91 113 GLU B O 1
ATOM 3349 N N . LEU B 1 114 ? 24.641 -5.109 0.398 1 65 114 LEU B N 1
ATOM 3350 C CA . LEU B 1 114 ? 23.875 -5.617 -0.734 1 65 114 LEU B CA 1
ATOM 3351 C C . LEU B 1 114 ? 23.953 -4.656 -1.916 1 65 114 LEU B C 1
ATOM 3353 O O . LEU B 1 114 ? 24.062 -5.09 -3.066 1 65 114 LEU B O 1
ATOM 3357 N N . LEU B 1 115 ? 23.922 -3.457 -1.57 1 63.66 115 LEU B N 1
ATOM 3358 C CA . LEU B 1 115 ? 23.984 -2.432 -2.607 1 63.66 115 LEU B CA 1
ATOM 3359 C C . LEU B 1 115 ? 25.312 -2.488 -3.357 1 63.66 115 LEU B C 1
ATOM 3361 O O . LEU B 1 115 ? 25.344 -2.328 -4.582 1 63.66 115 LEU B O 1
ATOM 3365 N N . PHE B 1 116 ? 26.25 -2.875 -2.641 1 61.03 116 PHE B N 1
ATOM 3366 C CA . PHE B 1 116 ? 27.578 -2.953 -3.232 1 61.03 116 PHE B CA 1
ATOM 3367 C C . PHE B 1 116 ? 27.766 -4.27 -3.979 1 61.03 116 PHE B C 1
ATOM 3369 O O . PHE B 1 116 ? 28.359 -4.301 -5.055 1 61.03 116 PHE B O 1
ATOM 3376 N N . GLU B 1 117 ? 27.156 -5.164 -3.361 1 65.31 117 GLU B N 1
ATOM 3377 C CA . GLU B 1 117 ? 27.25 -6.5 -3.943 1 65.31 117 GLU B CA 1
ATOM 3378 C C . GLU B 1 117 ? 26.641 -6.543 -5.34 1 65.31 117 GLU B C 1
ATOM 3380 O O . GLU B 1 117 ? 27.188 -7.176 -6.242 1 65.31 117 GLU B O 1
ATOM 3385 N N . PHE B 1 118 ? 25.688 -5.77 -5.527 1 70.62 118 PHE B N 1
ATOM 3386 C CA . PHE B 1 118 ? 24.969 -5.848 -6.797 1 70.62 118 PHE B CA 1
ATOM 3387 C C . PHE B 1 118 ? 25.344 -4.68 -7.703 1 70.62 118 PHE B C 1
ATOM 3389 O O . PHE B 1 118 ? 24.812 -4.555 -8.812 1 70.62 118 PHE B O 1
ATOM 3396 N N . ARG B 1 119 ? 26.234 -3.846 -7.254 1 72.25 119 ARG B N 1
ATOM 3397 C CA . ARG B 1 119 ? 26.75 -2.709 -8.008 1 72.25 119 ARG B CA 1
ATOM 3398 C C . ARG B 1 119 ? 25.609 -1.845 -8.539 1 72.25 119 ARG B C 1
ATOM 3400 O O . ARG B 1 119 ? 25.578 -1.519 -9.727 1 72.25 119 ARG B O 1
ATOM 3407 N N . ALA B 1 120 ? 24.719 -1.532 -7.68 1 80.31 120 ALA B N 1
ATOM 3408 C CA . ALA B 1 120 ? 23.609 -0.686 -8.078 1 80.31 120 ALA B CA 1
ATOM 3409 C C . ALA B 1 120 ? 24.094 0.656 -8.617 1 80.31 120 ALA B C 1
ATOM 3411 O O . ALA B 1 120 ? 25.047 1.234 -8.086 1 80.31 120 ALA B O 1
ATOM 3412 N N . GLN B 1 121 ? 23.438 1.11 -9.664 1 81.06 121 GLN B N 1
ATOM 3413 C CA . GLN B 1 121 ? 23.781 2.391 -10.273 1 81.06 121 GLN B CA 1
ATOM 3414 C C . GLN B 1 121 ? 23.5 3.549 -9.32 1 81.06 121 GLN B C 1
ATOM 3416 O O . GLN B 1 121 ? 24.219 4.551 -9.328 1 81.06 121 GLN B O 1
ATOM 3421 N N . ALA B 1 122 ? 22.516 3.426 -8.664 1 87.69 122 ALA B N 1
ATOM 3422 C CA . ALA B 1 122 ? 22.078 4.461 -7.738 1 87.69 122 ALA B CA 1
ATOM 3423 C C . ALA B 1 122 ? 21.141 3.883 -6.672 1 87.69 122 ALA B C 1
ATOM 3425 O O . ALA B 1 122 ? 20.688 2.748 -6.797 1 87.69 122 ALA B O 1
ATOM 3426 N N . ILE B 1 123 ? 20.969 4.672 -5.668 1 87.88 123 ILE B N 1
ATOM 3427 C CA . ILE B 1 123 ? 20.031 4.336 -4.609 1 87.88 123 ILE B CA 1
ATOM 3428 C C . ILE B 1 123 ? 18.984 5.445 -4.469 1 87.88 123 ILE B C 1
ATOM 3430 O O . ILE B 1 123 ? 19.344 6.629 -4.414 1 87.88 123 ILE B O 1
ATOM 3434 N N . VAL B 1 124 ? 17.781 5.023 -4.516 1 91.56 124 VAL B N 1
ATOM 3435 C CA . VAL B 1 124 ? 16.672 5.93 -4.234 1 91.56 124 VAL B CA 1
ATOM 3436 C C . VAL B 1 124 ? 16.078 5.621 -2.857 1 91.56 124 VAL B C 1
ATOM 3438 O O . VAL B 1 124 ? 15.711 4.48 -2.578 1 91.56 124 VAL B O 1
ATOM 3441 N N . VAL B 1 125 ? 16.062 6.617 -2.051 1 89.5 125 VAL B N 1
ATOM 3442 C CA . VAL B 1 125 ? 15.469 6.461 -0.73 1 89.5 125 VAL B CA 1
ATOM 3443 C C . VAL B 1 125 ? 14.07 7.074 -0.719 1 89.5 125 VAL B C 1
ATOM 3445 O O . VAL B 1 125 ? 13.914 8.281 -0.92 1 89.5 125 VAL B O 1
ATOM 3448 N N . LEU B 1 126 ? 13.109 6.184 -0.499 1 91.25 126 LEU B N 1
ATOM 3449 C CA . LEU B 1 126 ? 11.727 6.648 -0.436 1 91.25 126 LEU B CA 1
ATOM 3450 C C . LEU B 1 126 ? 11.516 7.562 0.767 1 91.25 126 LEU B C 1
ATOM 3452 O O . LEU B 1 126 ? 12.352 7.605 1.675 1 91.25 126 LEU B O 1
ATOM 3456 N N . SER B 1 127 ? 10.383 8.266 0.708 1 82.94 127 SER B N 1
ATOM 3457 C CA . SER B 1 127 ? 10.055 9.18 1.798 1 82.94 127 SER B CA 1
ATOM 3458 C C . SER B 1 127 ? 9.969 8.445 3.131 1 82.94 127 SER B C 1
ATOM 3460 O O . SER B 1 127 ? 9.75 7.23 3.162 1 82.94 127 SER B O 1
ATOM 3462 N N . GLY B 1 128 ? 10.211 9.133 4.133 1 76.06 128 GLY B N 1
ATOM 3463 C CA . GLY B 1 128 ? 10.125 8.547 5.461 1 76.06 128 GLY B CA 1
ATOM 3464 C C . GLY B 1 128 ? 11.43 8.625 6.234 1 76.06 128 GLY B C 1
ATOM 3465 O O . GLY B 1 128 ? 12.203 9.562 6.059 1 76.06 128 GLY B O 1
ATOM 3466 N N . GLU B 1 129 ? 11.602 7.754 7.191 1 63.62 129 GLU B N 1
ATOM 3467 C CA . GLU B 1 129 ? 12.758 7.801 8.086 1 63.62 129 GLU B CA 1
ATOM 3468 C C . GLU B 1 129 ? 13.898 6.938 7.559 1 63.62 129 GLU B C 1
ATOM 3470 O O . GLU B 1 129 ? 13.938 5.73 7.812 1 63.62 129 GLU B O 1
ATOM 3475 N N . PRO B 1 130 ? 14.602 7.504 6.477 1 62.72 130 PRO B N 1
ATOM 3476 C CA . PRO B 1 130 ? 15.75 6.617 6.285 1 62.72 130 PRO B CA 1
ATOM 3477 C C . PRO B 1 130 ? 16.719 6.637 7.465 1 62.72 130 PRO B C 1
ATOM 3479 O O . PRO B 1 130 ? 16.844 7.656 8.148 1 62.72 130 PRO B O 1
ATOM 3482 N N . PRO B 1 131 ? 17.312 5.523 7.715 1 61.41 131 PRO B N 1
ATOM 3483 C CA . PRO B 1 131 ? 18.375 5.629 8.711 1 61.41 131 PRO B CA 1
ATOM 3484 C C . PRO B 1 131 ? 19.531 6.504 8.25 1 61.41 131 PRO B C 1
ATOM 3486 O O . PRO B 1 131 ? 19.953 6.41 7.09 1 61.41 131 PRO B O 1
ATOM 3489 N N . ALA B 1 132 ? 19.828 7.555 8.93 1 62.94 132 ALA B N 1
ATOM 3490 C CA . ALA B 1 132 ? 20.938 8.453 8.633 1 62.94 132 ALA B CA 1
ATOM 3491 C C . ALA B 1 132 ? 22.172 7.676 8.18 1 62.94 132 ALA B C 1
ATOM 3493 O O . ALA B 1 132 ? 22.922 8.125 7.305 1 62.94 132 ALA B O 1
ATOM 3494 N N . SER B 1 133 ? 22.234 6.543 8.617 1 66.94 133 SER B N 1
ATOM 3495 C CA . SER B 1 133 ? 23.422 5.73 8.367 1 66.94 133 SER B CA 1
ATOM 3496 C C . SER B 1 133 ? 23.5 5.293 6.91 1 66.94 133 SER B C 1
ATOM 3498 O O . SER B 1 133 ? 24.578 5.199 6.34 1 66.94 133 SER B O 1
ATOM 3500 N N . ILE B 1 134 ? 22.375 5.172 6.27 1 69 134 ILE B N 1
ATOM 3501 C CA . ILE B 1 134 ? 22.375 4.723 4.883 1 69 134 ILE B CA 1
ATOM 3502 C C . ILE B 1 134 ? 22.953 5.82 3.988 1 69 134 ILE B C 1
ATOM 3504 O O . ILE B 1 134 ? 23.734 5.547 3.08 1 69 134 ILE B O 1
ATOM 3508 N N . VAL B 1 135 ? 22.641 6.996 4.309 1 71.94 135 VAL B N 1
ATOM 3509 C CA . VAL B 1 135 ? 23.062 8.141 3.516 1 71.94 135 VAL B CA 1
ATOM 3510 C C . VAL B 1 135 ? 24.578 8.289 3.582 1 71.94 135 VAL B C 1
ATOM 3512 O O . VAL B 1 135 ? 25.25 8.406 2.551 1 71.94 135 VAL B O 1
ATOM 3515 N N . ASP B 1 136 ? 25.062 8.156 4.766 1 70.56 136 ASP B N 1
ATOM 3516 C CA . ASP B 1 136 ? 26.5 8.344 4.973 1 70.56 136 ASP B CA 1
ATOM 3517 C C . ASP B 1 136 ? 27.297 7.238 4.285 1 70.56 136 ASP B C 1
ATOM 3519 O O . ASP B 1 136 ? 28.312 7.508 3.652 1 70.56 136 ASP B O 1
ATOM 3523 N N . GLU B 1 137 ? 26.828 6.129 4.41 1 67.69 137 GLU B N 1
ATOM 3524 C CA . GLU B 1 137 ? 27.516 4.984 3.836 1 67.69 137 GLU B CA 1
ATOM 3525 C C . GLU B 1 137 ? 27.5 5.027 2.311 1 67.69 137 GLU B C 1
ATOM 3527 O O . GLU B 1 137 ? 28.484 4.695 1.657 1 67.69 137 GLU B O 1
ATOM 3532 N N . CYS B 1 138 ? 26.391 5.41 1.809 1 69.88 138 CYS B N 1
ATOM 3533 C CA . CYS B 1 138 ? 26.281 5.508 0.358 1 69.88 138 CYS B CA 1
ATOM 3534 C C . CYS B 1 138 ? 27.234 6.562 -0.198 1 69.88 138 CYS B C 1
ATOM 3536 O O . CYS B 1 138 ? 27.906 6.324 -1.196 1 69.88 138 CYS B O 1
ATOM 3538 N N . ILE B 1 139 ? 27.328 7.594 0.465 1 68.12 139 ILE B N 1
ATOM 3539 C CA . ILE B 1 139 ? 28.188 8.695 0.042 1 68.12 139 ILE B CA 1
ATOM 3540 C C . ILE B 1 139 ? 29.641 8.273 0.146 1 68.12 139 ILE B C 1
ATOM 3542 O O . ILE B 1 139 ? 30.438 8.508 -0.774 1 68.12 139 ILE B O 1
ATOM 3546 N N . ALA B 1 140 ? 29.906 7.656 1.213 1 66.62 140 ALA B N 1
ATOM 3547 C CA . ALA B 1 140 ? 31.266 7.23 1.48 1 66.62 140 ALA B CA 1
ATOM 3548 C C . ALA B 1 140 ? 31.75 6.242 0.425 1 66.62 140 ALA B C 1
ATOM 3550 O O . ALA B 1 140 ? 32.938 6.184 0.123 1 66.62 140 ALA B O 1
ATOM 3551 N N . ASN B 1 141 ? 30.828 5.613 -0.182 1 65 141 ASN B N 1
ATOM 3552 C CA . ASN B 1 141 ? 31.203 4.574 -1.13 1 65 141 ASN B CA 1
ATOM 3553 C C . ASN B 1 141 ? 30.938 4.996 -2.57 1 65 141 ASN B C 1
ATOM 3555 O O . ASN B 1 141 ? 31 4.176 -3.486 1 65 141 ASN B O 1
ATOM 3559 N N . GLY B 1 142 ? 30.578 6.227 -2.711 1 68.81 142 GLY B N 1
ATOM 3560 C CA . GLY B 1 142 ? 30.453 6.797 -4.043 1 68.81 142 GLY B CA 1
ATOM 3561 C C . GLY B 1 142 ? 29.203 6.359 -4.766 1 68.81 142 GLY B C 1
ATOM 3562 O O . GLY B 1 142 ? 29.141 6.391 -5.996 1 68.81 142 GLY B O 1
ATOM 3563 N N . VAL B 1 143 ? 28.344 5.863 -4.031 1 72.38 143 VAL B N 1
ATOM 3564 C CA . VAL B 1 143 ? 27.078 5.48 -4.648 1 72.38 143 VAL B CA 1
ATOM 3565 C C . VAL B 1 143 ? 26.188 6.711 -4.797 1 72.38 143 VAL B C 1
ATOM 3567 O O . VAL B 1 143 ? 26.062 7.512 -3.865 1 72.38 143 VAL B O 1
ATOM 3570 N N . ARG B 1 144 ? 25.672 6.875 -5.938 1 83.06 144 ARG B N 1
ATOM 3571 C CA . ARG B 1 144 ? 24.766 7.984 -6.188 1 83.06 144 ARG B CA 1
ATOM 3572 C C . ARG B 1 144 ? 23.469 7.816 -5.406 1 83.06 144 ARG B C 1
ATOM 3574 O O . ARG B 1 144 ? 22.812 6.77 -5.484 1 83.06 144 ARG B O 1
ATOM 3581 N N . LEU B 1 145 ? 23.172 8.836 -4.703 1 85.81 145 LEU B N 1
ATOM 3582 C CA . LEU B 1 145 ? 22 8.797 -3.82 1 85.81 145 LEU B CA 1
ATOM 3583 C C . LEU B 1 145 ? 20.969 9.828 -4.242 1 85.81 145 LEU B C 1
ATOM 3585 O O . LEU B 1 145 ? 21.312 10.977 -4.539 1 85.81 145 LEU B O 1
ATOM 3589 N N . ILE B 1 146 ? 19.75 9.383 -4.34 1 90 146 ILE B N 1
ATOM 3590 C CA . ILE B 1 146 ? 18.609 10.266 -4.555 1 90 146 ILE B CA 1
ATOM 3591 C C . ILE B 1 146 ? 17.641 10.164 -3.367 1 90 146 ILE B C 1
ATOM 3593 O O . ILE B 1 146 ? 17.141 9.078 -3.057 1 90 146 ILE B O 1
ATOM 3597 N N . LEU B 1 147 ? 17.406 11.25 -2.719 1 89.31 147 LEU B N 1
ATOM 3598 C CA . LEU B 1 147 ? 16.531 11.312 -1.552 1 89.31 147 LEU B CA 1
ATOM 3599 C C . LEU B 1 147 ? 15.203 11.953 -1.905 1 89.31 147 LEU B C 1
ATOM 3601 O O . LEU B 1 147 ? 15.172 13.031 -2.514 1 89.31 147 LEU B O 1
ATOM 3605 N N . ILE B 1 148 ? 14.125 11.266 -1.51 1 90.56 148 ILE B N 1
ATOM 3606 C CA . ILE B 1 148 ? 12.797 11.836 -1.715 1 90.56 148 ILE B CA 1
ATOM 3607 C C . ILE B 1 148 ? 12.289 12.438 -0.408 1 90.56 148 ILE B C 1
ATOM 3609 O O . ILE B 1 148 ? 12.195 11.742 0.608 1 90.56 148 ILE B O 1
ATOM 3613 N N . ASN B 1 149 ? 11.953 13.672 -0.364 1 88.75 149 ASN B N 1
ATOM 3614 C CA . ASN B 1 149 ? 11.367 14.438 0.734 1 88.75 149 ASN B CA 1
ATOM 3615 C C . ASN B 1 149 ? 12.281 14.445 1.956 1 88.75 149 ASN B C 1
ATOM 3617 O O . ASN B 1 149 ? 11.805 14.453 3.092 1 88.75 149 ASN B O 1
ATOM 3621 N N . GLN B 1 150 ? 13.508 14.336 1.724 1 82.88 150 GLN B N 1
ATOM 3622 C CA . GLN B 1 150 ? 14.531 14.453 2.758 1 82.88 150 GLN B CA 1
ATOM 3623 C C . GLN B 1 150 ? 15.617 15.445 2.348 1 82.88 150 GLN B C 1
ATOM 3625 O O . GLN B 1 150 ? 16.281 15.266 1.324 1 82.88 150 GLN B O 1
ATOM 3630 N N . ARG B 1 151 ? 15.68 16.375 3.139 1 77.19 151 ARG B N 1
ATOM 3631 C CA . ARG B 1 151 ? 16.688 17.406 2.848 1 77.19 151 ARG B CA 1
ATOM 3632 C C . ARG B 1 151 ? 17.938 17.188 3.689 1 77.19 151 ARG B C 1
ATOM 3634 O O . ARG B 1 151 ? 17.844 16.984 4.902 1 77.19 151 ARG B O 1
ATOM 3641 N N . LEU B 1 152 ? 19.016 16.969 3.021 1 73.56 152 LEU B N 1
ATOM 3642 C CA . LEU B 1 152 ? 20.312 16.922 3.672 1 73.56 152 LEU B CA 1
ATOM 3643 C C . LEU B 1 152 ? 21.125 18.172 3.357 1 73.56 152 LEU B C 1
ATOM 3645 O O . LEU B 1 152 ? 20.922 18.797 2.318 1 73.56 152 LEU B O 1
ATOM 3649 N N . ASP B 1 153 ? 21.812 18.547 4.316 1 71.81 153 ASP B N 1
ATOM 3650 C CA . ASP B 1 153 ? 22.719 19.672 4.074 1 71.81 153 ASP B CA 1
ATOM 3651 C C . ASP B 1 153 ? 23.953 19.219 3.311 1 71.81 153 ASP B C 1
ATOM 3653 O O . ASP B 1 153 ? 25.062 19.266 3.842 1 71.81 153 ASP B O 1
ATOM 3657 N N . ARG B 1 154 ? 23.703 18.594 2.203 1 70 154 ARG B N 1
ATOM 3658 C CA . ARG B 1 154 ? 24.812 18.141 1.367 1 70 154 ARG B CA 1
ATOM 3659 C C . ARG B 1 154 ? 24.562 18.484 -0.097 1 70 154 ARG B C 1
ATOM 3661 O O . ARG B 1 154 ? 23.438 18.438 -0.573 1 70 154 ARG B O 1
ATOM 3668 N N . THR B 1 155 ? 25.625 18.891 -0.741 1 64.06 155 THR B N 1
ATOM 3669 C CA . THR B 1 155 ? 25.531 19.359 -2.121 1 64.06 155 THR B CA 1
ATOM 3670 C C . THR B 1 155 ? 25.719 18.188 -3.094 1 64.06 155 THR B C 1
ATOM 3672 O O . THR B 1 155 ? 25.406 18.312 -4.281 1 64.06 155 THR B O 1
ATOM 3675 N N . ASP B 1 156 ? 26.156 17.094 -2.67 1 70.38 156 ASP B N 1
ATOM 3676 C CA . ASP B 1 156 ? 26.531 16.047 -3.604 1 70.38 156 ASP B CA 1
ATOM 3677 C C . ASP B 1 156 ? 25.453 14.961 -3.674 1 70.38 156 ASP B C 1
ATOM 3679 O O . ASP B 1 156 ? 25.688 13.891 -4.234 1 70.38 156 ASP B O 1
ATOM 3683 N N . THR B 1 157 ? 24.281 15.273 -3.15 1 79.5 157 THR B N 1
ATOM 3684 C CA . THR B 1 157 ? 23.203 14.297 -3.146 1 79.5 157 THR B CA 1
ATOM 3685 C C . THR B 1 157 ? 21.969 14.859 -3.854 1 79.5 157 THR B C 1
ATOM 3687 O O . THR B 1 157 ? 21.641 16.031 -3.689 1 79.5 157 THR B O 1
ATOM 3690 N N . ASN B 1 158 ? 21.406 14.086 -4.707 1 87.62 158 ASN B N 1
ATOM 3691 C CA . ASN B 1 158 ? 20.172 14.5 -5.363 1 87.62 158 ASN B CA 1
ATOM 3692 C C . ASN B 1 158 ? 18.984 14.43 -4.41 1 87.62 158 ASN B C 1
ATOM 3694 O O . ASN B 1 158 ? 18.812 13.438 -3.701 1 87.62 158 ASN B O 1
ATOM 3698 N N . MET B 1 159 ? 18.328 15.5 -4.363 1 89.25 159 MET B N 1
ATOM 3699 C CA . MET B 1 159 ? 17.156 15.57 -3.504 1 89.25 159 MET B CA 1
ATOM 3700 C C . MET B 1 159 ? 15.922 15.984 -4.305 1 89.25 159 MET B C 1
ATOM 3702 O O . MET B 1 159 ? 15.969 16.938 -5.078 1 89.25 159 MET B O 1
ATOM 3706 N N . VAL B 1 160 ? 14.914 15.227 -4.207 1 91.88 160 VAL B N 1
ATOM 3707 C CA . VAL B 1 160 ? 13.602 15.547 -4.758 1 91.88 160 VAL B CA 1
ATOM 3708 C C . VAL B 1 160 ? 12.617 15.836 -3.627 1 91.88 160 VAL B C 1
ATOM 3710 O O . VAL B 1 160 ? 12.25 14.93 -2.871 1 91.88 160 VAL B O 1
ATOM 3713 N N . LEU B 1 161 ? 12.195 17.062 -3.535 1 91.38 161 LEU B N 1
ATOM 3714 C CA . LEU B 1 161 ? 11.43 17.516 -2.379 1 91.38 161 LEU B CA 1
ATOM 3715 C C . LEU B 1 161 ? 10.055 18.031 -2.803 1 91.38 161 LEU B C 1
ATOM 3717 O O . LEU B 1 161 ? 9.906 18.594 -3.887 1 91.38 161 LEU B O 1
ATOM 3721 N N . SER B 1 162 ? 9.086 17.734 -1.989 1 92.81 162 SER B N 1
ATOM 3722 C CA . SER B 1 162 ? 7.848 18.5 -2.074 1 92.81 162 SER B CA 1
ATOM 3723 C C . SER B 1 162 ? 7.992 19.844 -1.376 1 92.81 162 SER B C 1
ATOM 3725 O O . SER B 1 162 ? 8.82 20 -0.475 1 92.81 162 SER B O 1
ATOM 3727 N N . ASP B 1 163 ? 7.258 20.797 -1.801 1 94.06 163 ASP B N 1
ATOM 3728 C CA . ASP B 1 163 ? 7.305 22.109 -1.156 1 94.06 163 ASP B CA 1
ATOM 3729 C C . ASP B 1 163 ? 6.5 22.109 0.142 1 94.06 163 ASP B C 1
ATOM 3731 O O . ASP B 1 163 ? 5.391 22.641 0.191 1 94.06 163 ASP B O 1
ATOM 3735 N N . ASP B 1 164 ? 7.094 21.625 1.161 1 94.25 164 ASP B N 1
ATOM 3736 C CA . ASP B 1 164 ? 6.449 21.422 2.457 1 94.25 164 ASP B CA 1
ATOM 3737 C C . ASP B 1 164 ? 5.977 22.75 3.041 1 94.25 164 ASP B C 1
ATOM 3739 O O . ASP B 1 164 ? 4.863 22.859 3.555 1 94.25 164 ASP B O 1
ATOM 3743 N N . SER B 1 165 ? 6.82 23.75 2.967 1 95.38 165 SER B N 1
ATOM 3744 C CA . SER B 1 165 ? 6.5 25.031 3.555 1 95.38 165 SER B CA 1
ATOM 3745 C C . SER B 1 165 ? 5.32 25.688 2.842 1 95.38 165 SER B C 1
ATOM 3747 O O . SER B 1 165 ? 4.387 26.172 3.488 1 95.38 165 SER B O 1
ATOM 3749 N N . HIS B 1 166 ? 5.398 25.625 1.552 1 96.88 166 HIS B N 1
ATOM 3750 C CA . HIS B 1 166 ? 4.285 26.188 0.795 1 96.88 166 HIS B CA 1
ATOM 3751 C C . HIS B 1 166 ? 3.002 25.406 1.045 1 96.88 166 HIS B C 1
ATOM 3753 O O . HIS B 1 166 ? 1.925 25.984 1.182 1 96.88 166 HIS B O 1
ATOM 3759 N N . GLY B 1 167 ? 3.129 24.109 1.045 1 98.25 167 GLY B N 1
ATOM 3760 C CA . GLY B 1 167 ? 1.97 23.281 1.334 1 98.25 167 GLY B CA 1
ATOM 3761 C C . GLY B 1 167 ? 1.355 23.562 2.691 1 98.25 167 GLY B C 1
ATOM 3762 O O . GLY B 1 167 ? 0.131 23.625 2.824 1 98.25 167 GLY B O 1
ATOM 3763 N N . ALA B 1 168 ? 2.199 23.719 3.652 1 98.31 168 ALA B N 1
ATOM 3764 C CA . ALA B 1 168 ? 1.722 24.047 4.992 1 98.31 168 ALA B CA 1
ATOM 3765 C C . ALA B 1 168 ? 1.039 25.406 5.016 1 98.31 168 ALA B C 1
ATOM 3767 O O . ALA B 1 168 ? 0.051 25.609 5.727 1 98.31 168 ALA B O 1
ATOM 3768 N N . ASP B 1 169 ? 1.59 26.297 4.262 1 98.12 169 ASP B N 1
ATOM 3769 C CA . ASP B 1 169 ? 0.981 27.625 4.133 1 98.12 169 ASP B CA 1
ATOM 3770 C C . ASP B 1 169 ? -0.42 27.531 3.533 1 98.12 169 ASP B C 1
ATOM 3772 O O . ASP B 1 169 ? -1.341 28.219 3.98 1 98.12 169 ASP B O 1
ATOM 3776 N N . LEU B 1 170 ? -0.571 26.719 2.496 1 98.62 170 LEU B N 1
ATOM 3777 C CA . LEU B 1 170 ? -1.876 26.5 1.883 1 98.62 170 LEU B CA 1
ATOM 3778 C C . LEU B 1 170 ? -2.873 25.969 2.904 1 98.62 170 LEU B C 1
ATOM 3780 O O . LEU B 1 170 ? -4.027 26.391 2.941 1 98.62 170 LEU B O 1
ATOM 3784 N N . ALA B 1 171 ? -2.4 25.016 3.723 1 98.81 171 ALA B N 1
ATOM 3785 C CA . ALA B 1 171 ? -3.254 24.453 4.766 1 98.81 171 ALA B CA 1
ATOM 3786 C C . ALA B 1 171 ? -3.666 25.531 5.773 1 98.81 171 ALA B C 1
ATOM 3788 O O . ALA B 1 171 ? -4.832 25.609 6.168 1 98.81 171 ALA B O 1
ATOM 3789 N N . ALA B 1 172 ? -2.723 26.344 6.164 1 98.81 172 ALA B N 1
ATOM 3790 C CA . ALA B 1 172 ? -2.986 27.422 7.109 1 98.81 172 ALA B CA 1
ATOM 3791 C C . ALA B 1 172 ? -3.998 28.406 6.543 1 98.81 172 ALA B C 1
ATOM 3793 O O . ALA B 1 172 ? -4.969 28.766 7.211 1 98.81 172 ALA B O 1
ATOM 3794 N N . LEU B 1 173 ? -3.746 28.812 5.34 1 98.44 173 LEU B N 1
ATOM 3795 C CA . LEU B 1 173 ? -4.629 29.781 4.691 1 98.44 173 LEU B CA 1
ATOM 3796 C C . LEU B 1 173 ? -6.051 29.234 4.594 1 98.44 173 LEU B C 1
ATOM 3798 O O . LEU B 1 173 ? -7.02 29.984 4.773 1 98.44 173 LEU B O 1
ATOM 3802 N N . ARG B 1 174 ? -6.137 27.938 4.348 1 98.62 174 ARG B N 1
ATOM 3803 C CA . ARG B 1 174 ? -7.457 27.328 4.234 1 98.62 174 ARG B CA 1
ATOM 3804 C C . ARG B 1 174 ? -8.195 27.375 5.57 1 98.62 174 ARG B C 1
ATOM 3806 O O . ARG B 1 174 ? -9.406 27.578 5.609 1 98.62 174 ARG B O 1
ATOM 3813 N N . LEU B 1 175 ? -7.508 27.125 6.641 1 98.75 175 LEU B N 1
ATOM 3814 C CA . LEU B 1 175 ? -8.125 27.141 7.965 1 98.75 175 LEU B CA 1
ATOM 3815 C C . LEU B 1 175 ? -8.438 28.578 8.391 1 98.75 175 LEU B C 1
ATOM 3817 O O . LEU B 1 175 ? -9.43 28.812 9.086 1 98.75 175 LEU B O 1
ATOM 3821 N N . ILE B 1 176 ? -7.637 29.547 7.969 1 98.44 176 ILE B N 1
ATOM 3822 C CA . ILE B 1 176 ? -7.906 30.953 8.227 1 98.44 176 ILE B CA 1
ATOM 3823 C C . ILE B 1 176 ? -9.18 31.391 7.5 1 98.44 176 ILE B C 1
ATOM 3825 O O . ILE B 1 176 ? -10.023 32.062 8.07 1 98.44 176 ILE B O 1
ATOM 3829 N N . GLU B 1 177 ? -9.219 30.922 6.234 1 98.19 177 GLU B N 1
ATOM 3830 C CA . GLU B 1 177 ? -10.422 31.203 5.457 1 98.19 177 GLU B CA 1
ATOM 3831 C C . GLU B 1 177 ? -11.664 30.625 6.133 1 98.19 177 GLU B C 1
ATOM 3833 O O . GLU B 1 177 ? -12.758 31.172 6.012 1 98.19 177 GLU B O 1
ATOM 3838 N N . SER B 1 178 ? -11.461 29.531 6.879 1 98.19 178 SER B N 1
ATOM 3839 C CA . SER B 1 178 ? -12.531 28.891 7.629 1 98.19 178 SER B CA 1
ATOM 3840 C C . SER B 1 178 ? -12.805 29.609 8.945 1 98.19 178 SER B C 1
ATOM 3842 O O . SER B 1 178 ? -13.656 29.188 9.727 1 98.19 178 SER B O 1
ATOM 3844 N N . ARG B 1 179 ? -11.969 30.672 9.289 1 98 179 ARG B N 1
ATOM 3845 C CA . ARG B 1 179 ? -12.102 31.531 10.461 1 98 179 ARG B CA 1
ATOM 3846 C C . ARG B 1 179 ? -11.82 30.766 11.742 1 98 179 ARG B C 1
ATOM 3848 O O . ARG B 1 179 ? -12.492 30.984 12.758 1 98 179 ARG B O 1
ATOM 3855 N N . CYS B 1 180 ? -10.953 29.797 11.648 1 98.44 180 CYS B N 1
ATOM 3856 C CA . CYS B 1 180 ? -10.531 29.062 12.844 1 98.44 180 CYS B CA 1
ATOM 3857 C C . CYS B 1 180 ? -9.773 29.984 13.797 1 98.44 180 CYS B C 1
ATOM 3859 O O . CYS B 1 180 ? -9.008 30.844 13.359 1 98.44 180 CYS B O 1
ATOM 3861 N N . LYS B 1 181 ? -9.953 29.766 15.07 1 98.19 181 LYS B N 1
ATOM 3862 C CA . LYS B 1 181 ? -9.359 30.641 16.078 1 98.19 181 LYS B CA 1
ATOM 3863 C C . LYS B 1 181 ? -8.297 29.906 16.891 1 98.19 181 LYS B C 1
ATOM 3865 O O . LYS B 1 181 ? -7.352 30.516 17.391 1 98.19 181 LYS B O 1
ATOM 3870 N N . LYS B 1 182 ? -8.547 28.672 17.125 1 98.75 182 LYS B N 1
ATOM 3871 C CA . LYS B 1 182 ? -7.617 27.781 17.797 1 98.75 182 LYS B CA 1
ATOM 3872 C C . LYS B 1 182 ? -7.441 26.469 17.031 1 98.75 182 LYS B C 1
ATOM 3874 O O . LYS B 1 182 ? -8.398 25.719 16.859 1 98.75 182 LYS B O 1
ATOM 3879 N N . VAL B 1 183 ? -6.227 26.234 16.656 1 98.88 183 VAL B N 1
ATOM 3880 C CA . VAL B 1 183 ? -6.039 25.109 15.734 1 98.88 183 VAL B CA 1
ATOM 3881 C C . VAL B 1 183 ? -4.984 24.156 16.297 1 98.88 183 VAL B C 1
ATOM 3883 O O . VAL B 1 183 ? -4.086 24.578 17.031 1 98.88 183 VAL B O 1
ATOM 3886 N N . ALA B 1 184 ? -5.137 22.906 15.961 1 98.94 184 ALA B N 1
ATOM 3887 C CA . ALA B 1 184 ? -4.145 21.875 16.297 1 98.94 184 ALA B CA 1
ATOM 3888 C C . ALA B 1 184 ? -3.213 21.625 15.109 1 98.94 184 ALA B C 1
ATOM 3890 O O . ALA B 1 184 ? -3.637 21.672 13.953 1 98.94 184 A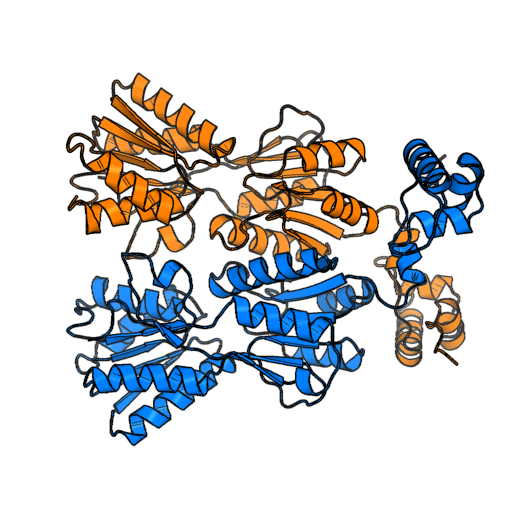LA B O 1
ATOM 3891 N N . VAL B 1 185 ? -1.994 21.391 15.367 1 98.94 185 VAL B N 1
ATOM 3892 C CA . VAL B 1 185 ? -1.059 20.812 14.414 1 98.94 185 VAL B CA 1
ATOM 3893 C C . VAL B 1 185 ? -0.597 19.438 14.906 1 98.94 185 VAL B C 1
ATOM 3895 O O . VAL B 1 185 ? -0.09 19.312 16.031 1 98.94 185 VAL B O 1
ATOM 3898 N N . VAL B 1 186 ? -0.791 18.422 14.109 1 98.88 186 VAL B N 1
ATOM 3899 C CA . VAL B 1 186 ? -0.607 17.031 14.539 1 98.88 186 VAL B CA 1
ATOM 3900 C C . VAL B 1 186 ? 0.54 16.391 13.758 1 98.88 186 VAL B C 1
ATOM 3902 O O . VAL B 1 186 ? 0.497 16.328 12.523 1 98.88 186 VAL B O 1
ATOM 3905 N N . THR B 1 187 ? 1.54 15.93 14.414 1 98.38 187 THR B N 1
ATOM 3906 C CA . THR B 1 187 ? 2.662 15.188 13.852 1 98.38 187 THR B CA 1
ATOM 3907 C C . THR B 1 187 ? 2.781 13.812 14.508 1 98.38 187 THR B C 1
ATOM 3909 O O . THR B 1 187 ? 2.24 13.594 15.594 1 98.38 187 THR B O 1
ATOM 3912 N N . SER B 1 188 ? 3.434 12.906 13.773 1 96.31 188 SER B N 1
ATOM 3913 C CA . SER B 1 188 ? 3.734 11.633 14.414 1 96.31 188 SER B CA 1
ATOM 3914 C C . SER B 1 188 ? 5.012 11.719 15.242 1 96.31 188 SER B C 1
ATOM 3916 O O . SER B 1 188 ? 5.727 12.727 15.188 1 96.31 188 SER B O 1
ATOM 3918 N N . GLY B 1 189 ? 5.266 10.625 15.992 1 93.38 189 GLY B N 1
ATOM 3919 C CA . GLY B 1 189 ? 6.484 10.539 16.781 1 93.38 189 GLY B CA 1
ATOM 3920 C C . GLY B 1 189 ? 7.723 10.32 15.945 1 93.38 189 GLY B C 1
ATOM 3921 O O . GLY B 1 189 ? 8.844 10.461 16.438 1 93.38 189 GLY B O 1
ATOM 3922 N N . SER B 1 190 ? 7.551 10.055 14.688 1 84.81 190 SER B N 1
ATOM 3923 C CA . SER B 1 190 ? 8.695 9.852 13.805 1 84.81 190 SER B CA 1
ATOM 3924 C C . SER B 1 190 ? 9.453 11.156 13.57 1 84.81 190 SER B C 1
ATOM 3926 O O . SER B 1 190 ? 10.664 11.148 13.336 1 84.81 190 SER B O 1
ATOM 3928 N N . GLN B 1 191 ? 8.688 12.211 13.516 1 85.69 191 GLN B N 1
ATOM 3929 C CA . GLN B 1 191 ? 9.219 13.562 13.375 1 85.69 191 GLN B CA 1
ATOM 3930 C C . GLN B 1 191 ? 10.227 13.633 12.227 1 85.69 191 GLN B C 1
ATOM 3932 O O . GLN B 1 191 ? 11.344 14.125 12.398 1 85.69 191 GLN B O 1
ATOM 3937 N N . THR B 1 192 ? 9.797 13.07 11.141 1 85 192 THR B N 1
ATOM 3938 C CA . THR B 1 192 ? 10.656 13.18 9.969 1 85 192 THR B CA 1
ATOM 3939 C C . THR B 1 192 ? 10.891 14.641 9.602 1 85 192 THR B C 1
ATOM 3941 O O . THR B 1 192 ? 10.086 15.508 9.953 1 85 192 THR B O 1
ATOM 3944 N N . PRO B 1 193 ? 11.93 14.93 8.883 1 84.56 193 PRO B N 1
ATOM 3945 C CA . PRO B 1 193 ? 12.195 16.312 8.492 1 84.56 193 PRO B CA 1
ATOM 3946 C C . PRO B 1 193 ? 11.023 16.953 7.742 1 84.56 193 PRO B C 1
ATOM 3948 O O . PRO B 1 193 ? 10.703 18.125 7.973 1 84.56 193 PRO B O 1
ATOM 3951 N N . ALA B 1 194 ? 10.406 16.234 6.926 1 89.94 194 ALA B N 1
ATOM 3952 C CA . ALA B 1 194 ? 9.266 16.75 6.172 1 89.94 194 ALA B CA 1
ATOM 3953 C C . ALA B 1 194 ? 8.125 17.141 7.109 1 89.94 194 ALA B C 1
ATOM 3955 O O . ALA B 1 194 ? 7.547 18.219 6.98 1 89.94 194 ALA B O 1
ATOM 3956 N N . GLN B 1 195 ? 7.812 16.25 8.07 1 93.69 195 GLN B N 1
ATOM 3957 C CA . GLN B 1 195 ? 6.734 16.531 9.008 1 93.69 195 GLN B CA 1
ATOM 3958 C C . GLN B 1 195 ? 7.035 17.766 9.844 1 93.69 195 GLN B C 1
ATOM 3960 O O . GLN B 1 195 ? 6.152 18.594 10.078 1 93.69 195 GLN B O 1
ATOM 3965 N N . LEU B 1 196 ? 8.266 17.906 10.242 1 93.25 196 LEU B N 1
ATOM 3966 C CA . LEU B 1 196 ? 8.672 19.031 11.07 1 93.25 196 LEU B CA 1
ATOM 3967 C C . LEU B 1 196 ? 8.602 20.344 10.289 1 93.25 196 LEU B C 1
ATOM 3969 O O . LEU B 1 196 ? 8.156 21.359 10.82 1 93.25 196 LEU B O 1
ATOM 3973 N N . ARG B 1 197 ? 9.031 20.297 9.062 1 94.19 197 ARG B N 1
ATOM 3974 C CA . ARG B 1 197 ? 8.961 21.484 8.219 1 94.19 197 ARG B CA 1
ATOM 3975 C C . ARG B 1 197 ? 7.516 21.922 8 1 94.19 197 ARG B C 1
ATOM 3977 O O . ARG B 1 197 ? 7.203 23.109 8.078 1 94.19 197 ARG B O 1
ATOM 3984 N N . ARG B 1 198 ? 6.652 21 7.73 1 97.44 198 ARG B N 1
ATOM 3985 C CA . ARG B 1 198 ? 5.234 21.281 7.543 1 97.44 198 ARG B CA 1
ATOM 3986 C C . ARG B 1 198 ? 4.633 21.906 8.797 1 97.44 198 ARG B C 1
ATOM 3988 O O . ARG B 1 198 ? 3.98 22.953 8.734 1 97.44 198 ARG B O 1
ATOM 3995 N N . ALA B 1 199 ? 4.941 21.25 9.922 1 98.5 199 ALA B N 1
ATOM 3996 C CA . ALA B 1 199 ? 4.383 21.719 11.188 1 98.5 199 ALA B CA 1
ATOM 3997 C C . ALA B 1 199 ? 4.887 23.125 11.523 1 98.5 199 ALA B C 1
ATOM 3999 O O . ALA B 1 199 ? 4.109 23.984 11.953 1 98.5 199 ALA B O 1
ATOM 4000 N N . LYS B 1 200 ? 6.168 23.328 11.328 1 98.06 200 LYS B N 1
ATOM 4001 C CA . LYS B 1 200 ? 6.785 24.609 11.641 1 98.06 200 LYS B CA 1
ATOM 4002 C C . LYS B 1 200 ? 6.211 25.719 10.766 1 98.06 200 LYS B C 1
ATOM 4004 O O . LYS B 1 200 ? 5.84 26.781 11.273 1 98.06 200 LYS B O 1
ATOM 4009 N N . ALA B 1 201 ? 6.195 25.484 9.492 1 98.38 201 ALA B N 1
ATOM 4010 C CA . ALA B 1 201 ? 5.684 26.484 8.562 1 98.38 201 ALA B CA 1
ATOM 4011 C C . ALA B 1 201 ? 4.227 26.812 8.859 1 98.38 201 ALA B C 1
ATOM 4013 O O . ALA B 1 201 ? 3.83 27.984 8.828 1 98.38 201 ALA B O 1
ATOM 4014 N N . PHE B 1 202 ? 3.426 25.828 9.188 1 98.81 202 PHE B N 1
ATOM 4015 C CA . PHE B 1 202 ? 2.023 26.016 9.539 1 98.81 202 PHE B CA 1
ATOM 4016 C C . PHE B 1 202 ? 1.887 26.875 10.789 1 98.81 202 PHE B C 1
ATOM 4018 O O . PHE B 1 202 ? 1.115 27.828 10.805 1 98.81 202 PHE B O 1
ATOM 4025 N N . THR B 1 203 ? 2.619 26.484 11.781 1 98.81 203 THR B N 1
ATOM 4026 C CA . THR B 1 203 ? 2.564 27.188 13.055 1 98.81 203 THR B CA 1
ATOM 4027 C C . THR B 1 203 ? 2.947 28.656 12.891 1 98.81 203 THR B C 1
ATOM 4029 O O . THR B 1 203 ? 2.27 29.547 13.406 1 98.81 203 THR B O 1
ATOM 4032 N N . GLN B 1 204 ? 3.973 28.891 12.164 1 98.31 204 GLN B N 1
ATOM 4033 C CA . GLN B 1 204 ? 4.449 30.25 11.93 1 98.31 204 GLN B CA 1
ATOM 4034 C C . GLN B 1 204 ? 3.385 31.109 11.242 1 98.31 204 GLN B C 1
ATOM 4036 O O . GLN B 1 204 ? 3.137 32.25 11.641 1 98.31 204 GLN B O 1
ATOM 4041 N N . ARG B 1 205 ? 2.766 30.516 10.242 1 98.25 205 ARG B N 1
ATOM 4042 C CA . ARG B 1 205 ? 1.735 31.234 9.5 1 98.25 205 ARG B CA 1
ATOM 4043 C C . ARG B 1 205 ? 0.531 31.531 10.391 1 98.25 205 ARG B C 1
ATOM 4045 O O . ARG B 1 205 ? 0.01 32.656 10.383 1 98.25 205 ARG B O 1
ATOM 4052 N N . MET B 1 206 ? 0.118 30.594 11.172 1 98.62 206 MET B N 1
ATOM 4053 C CA . MET B 1 206 ? -1.034 30.766 12.055 1 98.62 206 MET B CA 1
ATOM 4054 C C . MET B 1 206 ? -0.76 31.828 13.102 1 98.62 206 MET B C 1
ATOM 4056 O O . MET B 1 206 ? -1.594 32.719 13.336 1 98.62 206 MET B O 1
ATOM 4060 N N . GLN B 1 207 ? 0.384 31.75 13.641 1 97.5 207 GLN B N 1
ATOM 4061 C CA . GLN B 1 207 ? 0.759 32.719 14.68 1 97.5 207 GLN B CA 1
ATOM 4062 C C . GLN B 1 207 ? 0.85 34.125 14.117 1 97.5 207 GLN B C 1
ATOM 4064 O O . GLN B 1 207 ? 0.462 35.094 14.781 1 97.5 207 GLN B O 1
ATOM 4069 N N . ALA B 1 208 ? 1.332 34.219 12.953 1 97.56 208 ALA B N 1
ATOM 4070 C CA . ALA B 1 208 ? 1.423 35.5 12.297 1 97.56 208 ALA B CA 1
ATOM 4071 C C . ALA B 1 208 ? 0.039 36.125 12.102 1 97.56 208 ALA B C 1
ATOM 4073 O O . ALA B 1 208 ? -0.102 37.344 12.062 1 97.56 208 ALA B O 1
ATOM 4074 N N . GLU B 1 209 ? -0.949 35.344 12.016 1 97.25 209 GLU B N 1
ATOM 4075 C CA . GLU B 1 209 ? -2.316 35.812 11.805 1 97.25 209 GLU B CA 1
ATOM 4076 C C . GLU B 1 209 ? -3.08 35.875 13.125 1 97.25 209 GLU B C 1
ATOM 4078 O O . GLU B 1 209 ? -4.285 36.156 13.133 1 97.25 209 GLU B O 1
ATOM 4083 N N . GLY B 1 210 ? -2.43 35.594 14.227 1 97.62 210 GLY B N 1
ATOM 4084 C CA . GLY B 1 210 ? -3.014 35.719 15.555 1 97.62 210 GLY B CA 1
ATOM 4085 C C . GLY B 1 210 ? -3.857 34.531 15.969 1 97.62 210 GLY B C 1
ATOM 4086 O O . GLY B 1 210 ? -4.699 34.656 16.859 1 97.62 210 GLY B O 1
ATOM 4087 N N . VAL B 1 211 ? -3.674 33.438 15.297 1 98.5 211 VAL B N 1
ATOM 4088 C CA . VAL B 1 211 ? -4.43 32.219 15.617 1 98.5 211 VAL B CA 1
ATOM 4089 C C . VAL B 1 211 ? -3.641 31.359 16.609 1 98.5 211 VAL B C 1
ATOM 4091 O O . VAL B 1 211 ? -2.438 31.156 16.438 1 98.5 211 VAL B O 1
ATOM 4094 N N . ASP B 1 212 ? -4.258 30.875 17.641 1 98.25 212 ASP B N 1
ATOM 4095 C CA . ASP B 1 212 ? -3.629 30.016 18.641 1 98.25 212 ASP B CA 1
ATOM 4096 C C . ASP B 1 212 ? -3.357 28.625 18.062 1 98.25 212 ASP B C 1
ATOM 4098 O O . ASP B 1 212 ? -4.223 28.031 17.422 1 98.25 212 ASP B O 1
ATOM 4102 N N . VAL B 1 213 ? -2.164 28.094 18.359 1 98.81 213 VAL B N 1
ATOM 4103 C CA . VAL B 1 213 ? -1.797 26.797 17.828 1 98.81 213 VAL B CA 1
ATOM 4104 C C . VAL B 1 213 ? -1.435 25.844 18.984 1 98.81 213 VAL B C 1
ATOM 4106 O O . VAL B 1 213 ? -0.639 26.203 19.859 1 98.81 213 VAL B O 1
ATOM 4109 N N . VAL B 1 214 ? -2.025 24.703 18.969 1 98.75 214 VAL B N 1
ATOM 4110 C CA . VAL B 1 214 ? -1.689 23.641 19.906 1 98.75 214 VAL B CA 1
ATOM 4111 C C . VAL B 1 214 ? -1.021 22.484 19.141 1 98.75 214 VAL B C 1
ATOM 4113 O O . VAL B 1 214 ? -1.586 21.953 18.188 1 98.75 214 VAL B O 1
ATOM 4116 N N . ALA B 1 215 ? 0.117 22.094 19.625 1 98.62 215 ALA B N 1
ATOM 4117 C CA . ALA B 1 215 ? 0.869 21.047 18.938 1 98.62 215 ALA B CA 1
ATOM 4118 C C . ALA B 1 215 ? 0.68 19.688 19.625 1 98.62 215 ALA B C 1
ATOM 4120 O O . ALA B 1 215 ? 0.607 19.625 20.859 1 98.62 215 ALA B O 1
ATOM 4121 N N . TRP B 1 216 ? 0.565 18.656 18.828 1 98.69 216 TRP B N 1
ATOM 4122 C CA . TRP B 1 216 ? 0.522 17.266 19.297 1 98.69 216 TRP B CA 1
ATOM 4123 C C . TRP B 1 216 ? 1.501 16.406 18.516 1 98.69 216 TRP B C 1
ATOM 4125 O O . TRP B 1 216 ? 1.611 16.531 17.297 1 98.69 216 TRP B O 1
ATOM 4135 N N . SER B 1 217 ? 2.273 15.578 19.188 1 98.31 217 SER B N 1
ATOM 4136 C CA . SER B 1 217 ? 3.195 14.625 18.578 1 98.31 217 SER B CA 1
ATOM 4137 C C . SER B 1 217 ? 3.182 13.289 19.312 1 98.31 217 SER B C 1
ATOM 4139 O O . SER B 1 217 ? 3.303 13.258 20.547 1 98.31 217 SER B O 1
ATOM 4141 N N . GLY B 1 218 ? 2.975 12.25 18.531 1 97.31 218 GLY B N 1
ATOM 4142 C CA . GLY B 1 218 ? 2.984 10.961 19.203 1 97.31 218 GLY B CA 1
ATOM 4143 C C . GLY B 1 218 ? 2.822 9.789 18.266 1 97.31 218 GLY B C 1
ATOM 4144 O O . GLY B 1 218 ? 2.27 9.93 17.172 1 97.31 218 GLY B O 1
ATOM 4145 N N . GLY B 1 219 ? 3.391 8.609 18.688 1 96.06 219 GLY B N 1
ATOM 4146 C CA . GLY B 1 219 ? 3.207 7.352 17.984 1 96.06 219 GLY B CA 1
ATOM 4147 C C . GLY B 1 219 ? 3.852 7.336 16.609 1 96.06 219 GLY B C 1
ATOM 4148 O O . GLY B 1 219 ? 4.445 8.328 16.188 1 96.06 219 GLY B O 1
ATOM 4149 N N . PRO B 1 220 ? 3.699 6.219 15.867 1 93.56 220 PRO B N 1
ATOM 4150 C CA . PRO B 1 220 ? 4.16 6.133 14.477 1 93.56 220 PRO B CA 1
ATOM 4151 C C . PRO B 1 220 ? 3.244 6.875 13.508 1 93.56 220 PRO B C 1
ATOM 4153 O O . PRO B 1 220 ? 2.156 7.312 13.891 1 93.56 220 PRO B O 1
ATOM 4156 N N . THR B 1 221 ? 3.742 7.137 12.32 1 94.56 221 THR B N 1
ATOM 4157 C CA . THR B 1 221 ? 2.877 7.715 11.297 1 94.56 221 THR B CA 1
ATOM 4158 C C . THR B 1 221 ? 1.801 6.723 10.867 1 94.56 221 THR B C 1
ATOM 4160 O O . THR B 1 221 ? 2.031 5.887 9.992 1 94.56 221 THR B O 1
ATOM 4163 N N . SER B 1 222 ? 0.668 6.828 11.539 1 96.62 222 SER B N 1
ATOM 4164 C CA . SER B 1 222 ? -0.381 5.836 11.328 1 96.62 222 SER B CA 1
ATOM 4165 C C . SER B 1 222 ? -1.764 6.434 11.57 1 96.62 222 SER B C 1
ATOM 4167 O O . SER B 1 222 ? -1.886 7.523 12.133 1 96.62 222 SER B O 1
ATOM 4169 N N . TYR B 1 223 ? -2.703 5.719 11.07 1 98.31 223 TYR B N 1
ATOM 4170 C CA . TYR B 1 223 ? -4.102 6.031 11.344 1 98.31 223 TYR B CA 1
ATOM 4171 C C . TYR B 1 223 ? -4.375 6.047 12.844 1 98.31 223 TYR B C 1
ATOM 4173 O O . TYR B 1 223 ? -5.02 6.969 13.352 1 98.31 223 TYR B O 1
ATOM 4181 N N . GLU B 1 224 ? -3.885 5.121 13.578 1 98.56 224 GLU B N 1
ATOM 4182 C CA . GLU B 1 224 ? -4.117 4.98 15.016 1 98.56 224 GLU B CA 1
ATOM 4183 C C . GLU B 1 224 ? -3.57 6.184 15.781 1 98.56 224 GLU B C 1
ATOM 4185 O O . GLU B 1 224 ? -4.188 6.645 16.75 1 98.56 224 GLU B O 1
ATOM 4190 N N . SER B 1 225 ? -2.443 6.633 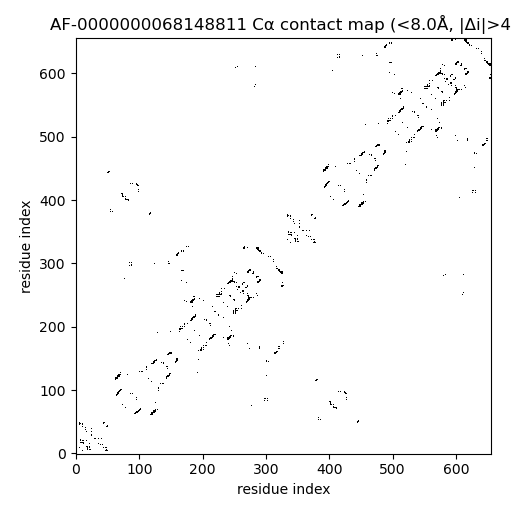15.383 1 98.62 225 SER B N 1
ATOM 4191 C CA . SER B 1 225 ? -1.887 7.828 16 1 98.62 225 SER B CA 1
ATOM 4192 C C . SER B 1 225 ? -2.789 9.039 15.789 1 98.62 225 SER B C 1
ATOM 4194 O O . SER B 1 225 ? -2.922 9.883 16.672 1 98.62 225 SER B O 1
ATOM 4196 N N . GLY B 1 226 ? -3.375 9.156 14.594 1 98.88 226 GLY B N 1
ATOM 4197 C CA . GLY B 1 226 ? -4.336 10.219 14.328 1 98.88 226 GLY B CA 1
ATOM 4198 C C . GLY B 1 226 ? -5.559 10.156 15.227 1 98.88 226 GLY B C 1
ATOM 4199 O O . GLY B 1 226 ? -6.027 11.188 15.711 1 98.88 226 GLY B O 1
ATOM 4200 N N . VAL B 1 227 ? -5.984 8.93 15.438 1 98.94 227 VAL B N 1
ATOM 4201 C CA . VAL B 1 227 ? -7.125 8.727 16.328 1 98.94 227 VAL B CA 1
ATOM 4202 C C . VAL B 1 227 ? -6.766 9.195 17.734 1 98.94 227 VAL B C 1
ATOM 4204 O O . VAL B 1 227 ? -7.539 9.914 18.375 1 98.94 227 VAL B O 1
ATOM 4207 N N . GLN B 1 228 ? -5.629 8.797 18.156 1 98.88 228 GLN B N 1
ATOM 4208 C CA . GLN B 1 228 ? -5.172 9.18 19.5 1 98.88 228 GLN B CA 1
ATOM 4209 C C . GLN B 1 228 ? -5.07 10.695 19.625 1 98.88 228 GLN B C 1
ATOM 4211 O O . GLN B 1 228 ? -5.48 11.258 20.641 1 98.88 228 GLN B O 1
ATOM 4216 N N . ALA B 1 229 ? -4.555 11.328 18.656 1 98.94 229 ALA B N 1
ATOM 4217 C CA . ALA B 1 229 ? -4.441 12.789 18.672 1 98.94 229 ALA B CA 1
ATOM 4218 C C . ALA B 1 229 ? -5.812 13.445 18.781 1 98.94 229 ALA B C 1
ATOM 4220 O O . ALA B 1 229 ? -6.004 14.359 19.578 1 98.94 229 ALA B O 1
ATOM 4221 N N . GLY B 1 230 ? -6.75 13.016 17.969 1 98.88 230 GLY B N 1
ATOM 4222 C CA . GLY B 1 230 ? -8.102 13.555 18.031 1 98.88 230 GLY B CA 1
ATOM 4223 C C . GLY B 1 230 ? -8.734 13.406 19.406 1 98.88 230 GLY B C 1
ATOM 4224 O O . GLY B 1 230 ? -9.32 14.359 19.922 1 98.88 230 GLY B O 1
ATOM 4225 N N . ARG B 1 231 ? -8.516 12.219 19.984 1 98.62 231 ARG B N 1
ATOM 4226 C CA . ARG B 1 231 ? -9.078 11.906 21.297 1 98.62 231 ARG B CA 1
ATOM 4227 C C . ARG B 1 231 ? -8.523 12.852 22.359 1 98.62 231 ARG B C 1
ATOM 4229 O O . ARG B 1 231 ? -9.258 13.32 23.219 1 98.62 231 ARG B O 1
ATOM 4236 N N . GLU B 1 232 ? -7.281 13.086 22.266 1 98.81 232 GLU B N 1
ATOM 4237 C CA . GLU B 1 232 ? -6.605 13.875 23.297 1 98.81 232 GLU B CA 1
ATOM 4238 C C . GLU B 1 232 ? -6.844 15.367 23.094 1 98.81 232 GLU B C 1
ATOM 4240 O O . GLU B 1 232 ? -7.062 16.094 24.062 1 98.81 232 GLU B O 1
ATOM 4245 N N . LEU B 1 233 ? -6.863 15.844 21.891 1 98.88 233 LEU B N 1
ATOM 4246 C CA . LEU B 1 233 ? -6.898 17.281 21.609 1 98.88 233 LEU B CA 1
ATOM 4247 C C . LEU B 1 233 ? -8.328 17.797 21.656 1 98.88 233 LEU B C 1
ATOM 4249 O O . LEU B 1 233 ? -8.562 18.922 22.109 1 98.88 233 LEU B O 1
ATOM 4253 N N . LEU B 1 234 ? -9.281 17.062 21.266 1 98.75 234 LEU B N 1
ATOM 4254 C CA . LEU B 1 234 ? -10.617 17.594 21.016 1 98.75 234 LEU B CA 1
ATOM 4255 C C . LEU B 1 234 ? -11.461 17.547 22.297 1 98.75 234 LEU B C 1
ATOM 4257 O O . LEU B 1 234 ? -12.648 17.875 22.266 1 98.75 234 LEU B O 1
ATOM 4261 N N . VAL B 1 235 ? -10.797 17.078 23.391 1 98.38 235 VAL B N 1
ATOM 4262 C CA . VAL B 1 235 ? -11.398 17.344 24.688 1 98.38 235 VAL B CA 1
ATOM 4263 C C . VAL B 1 235 ? -11.562 18.859 24.891 1 98.38 235 VAL B C 1
ATOM 4265 O O . VAL B 1 235 ? -12.523 19.297 25.516 1 98.38 235 VAL B O 1
ATOM 4268 N N . ASP B 1 236 ? -10.609 19.594 24.328 1 98.44 236 ASP B N 1
ATOM 4269 C CA . ASP B 1 236 ? -10.711 21.047 24.281 1 98.44 236 ASP B CA 1
ATOM 4270 C C . ASP B 1 236 ? -11.695 21.5 23.203 1 98.44 236 ASP B C 1
ATOM 4272 O O . ASP B 1 236 ? -11.367 21.5 22.016 1 98.44 236 ASP B O 1
ATOM 4276 N N . LYS B 1 237 ? -12.773 22 23.578 1 97.75 237 LYS B N 1
ATOM 4277 C CA . LYS B 1 237 ? -13.867 22.344 22.672 1 97.75 237 LYS B CA 1
ATOM 4278 C C . LYS B 1 237 ? -13.547 23.625 21.906 1 97.75 237 LYS B C 1
ATOM 4280 O O . LYS B 1 237 ? -14.219 23.938 20.922 1 97.75 237 LYS B O 1
ATOM 4285 N N . ALA B 1 238 ? -12.547 24.328 22.328 1 98.44 238 ALA B N 1
ATOM 4286 C CA . ALA B 1 238 ? -12.18 25.578 21.672 1 98.44 238 ALA B CA 1
ATOM 4287 C C . ALA B 1 238 ? -11.438 25.312 20.359 1 98.44 238 ALA B C 1
ATOM 4289 O O . ALA B 1 238 ? -11.328 26.203 19.516 1 98.44 238 ALA B O 1
ATOM 4290 N N . ILE B 1 239 ? -10.93 24.078 20.188 1 98.88 239 ILE B N 1
ATOM 4291 C CA . ILE B 1 239 ? -10.219 23.766 18.953 1 98.88 239 ILE B CA 1
ATOM 4292 C C . ILE B 1 239 ? -11.211 23.609 17.812 1 98.88 239 ILE B C 1
ATOM 4294 O O . ILE B 1 239 ? -12.07 22.734 17.828 1 98.88 239 ILE B O 1
ATOM 4298 N N . ASP B 1 240 ? -11.031 24.422 16.844 1 98.88 240 ASP B N 1
ATOM 4299 C CA . ASP B 1 240 ? -12 24.422 15.75 1 98.88 240 ASP B CA 1
ATOM 4300 C C . ASP B 1 240 ? -11.32 24.188 14.406 1 98.88 240 ASP B C 1
ATOM 4302 O O . ASP B 1 240 ? -11.945 24.312 13.352 1 98.88 240 ASP B O 1
ATOM 4306 N N . GLY B 1 241 ? -10.047 23.812 14.398 1 98.88 241 GLY B N 1
ATOM 4307 C CA . GLY B 1 241 ? -9.281 23.453 13.211 1 98.88 241 GLY B CA 1
ATOM 4308 C C . GLY B 1 241 ? -8.117 22.531 13.516 1 98.88 241 GLY B C 1
ATOM 4309 O O . GLY B 1 241 ? -7.625 22.484 14.641 1 98.88 241 GLY B O 1
ATOM 4310 N N . ALA B 1 242 ? -7.734 21.828 12.562 1 98.94 242 ALA B N 1
ATOM 4311 C CA . ALA B 1 242 ? -6.566 20.953 12.711 1 98.94 242 ALA B CA 1
ATOM 4312 C C . ALA B 1 242 ? -5.852 20.766 11.375 1 98.94 242 ALA B C 1
ATOM 4314 O O . ALA B 1 242 ? -6.496 20.594 10.336 1 98.94 242 ALA B O 1
ATOM 4315 N N . PHE B 1 243 ? -4.57 20.906 11.422 1 98.94 243 PHE B N 1
ATOM 4316 C CA . PHE B 1 243 ? -3.688 20.484 10.344 1 98.94 243 PHE B CA 1
ATOM 4317 C C . PHE B 1 243 ? -2.91 19.234 10.75 1 98.94 243 PHE B C 1
ATOM 4319 O O . PHE B 1 243 ? -2.062 19.281 11.648 1 98.94 243 PHE B O 1
ATOM 4326 N N . CYS B 1 244 ? -3.262 18.094 10.148 1 98.94 244 CYS B N 1
ATOM 4327 C CA . CYS B 1 244 ? -2.453 16.891 10.289 1 98.94 244 CYS B CA 1
ATOM 4328 C C . CYS B 1 244 ? -1.431 16.781 9.164 1 98.94 244 CYS B C 1
ATOM 4330 O O . CYS B 1 244 ? -1.796 16.766 7.988 1 98.94 244 CYS B O 1
ATOM 4332 N N . VAL B 1 245 ? -0.256 16.547 9.492 1 98.44 245 VAL B N 1
ATOM 4333 C CA . VAL B 1 245 ? 0.837 16.75 8.547 1 98.44 245 VAL B CA 1
ATOM 4334 C C . VAL B 1 245 ? 0.889 15.594 7.551 1 98.44 245 VAL B C 1
ATOM 4336 O O . VAL B 1 245 ? 1.682 15.617 6.605 1 98.44 245 VAL B O 1
ATOM 4339 N N . THR B 1 246 ? 0.113 14.531 7.707 1 97.88 246 THR B N 1
ATOM 4340 C CA . THR B 1 246 ? -0.12 13.484 6.723 1 97.88 246 THR B CA 1
ATOM 4341 C C . THR B 1 246 ? -1.596 13.094 6.68 1 97.88 246 THR B C 1
ATOM 4343 O O . THR B 1 246 ? -2.309 13.242 7.676 1 97.88 246 THR B O 1
ATOM 4346 N N . ASP B 1 247 ? -1.989 12.586 5.602 1 98.69 247 ASP B N 1
ATOM 4347 C CA . ASP B 1 247 ? -3.379 12.164 5.441 1 98.69 247 ASP B CA 1
ATOM 4348 C C . ASP B 1 247 ? -3.736 11.055 6.426 1 98.69 247 ASP B C 1
ATOM 4350 O O . ASP B 1 247 ? -4.859 11.008 6.934 1 98.69 247 ASP B O 1
ATOM 4354 N N . LEU B 1 248 ? -2.855 10.141 6.695 1 98.31 248 LEU B N 1
ATOM 4355 C CA . LEU B 1 248 ? -3.15 9.039 7.605 1 98.31 248 LEU B CA 1
ATOM 4356 C C . LEU B 1 248 ? -3.512 9.562 8.992 1 98.31 248 LEU B C 1
ATOM 4358 O O . LEU B 1 248 ? -4.5 9.125 9.586 1 98.31 248 LEU B O 1
ATOM 4362 N N . LEU B 1 249 ? -2.709 10.484 9.469 1 98.81 249 LEU B N 1
ATOM 4363 C CA . LEU B 1 249 ? -3.031 11.125 10.734 1 98.81 249 LEU B CA 1
ATOM 4364 C C . LEU B 1 249 ? -4.375 11.844 10.656 1 98.81 249 LEU B C 1
ATOM 4366 O O . LEU B 1 249 ? -5.184 11.758 11.586 1 98.81 249 LEU B O 1
ATOM 4370 N N . ALA B 1 250 ? -4.594 12.516 9.523 1 98.94 250 ALA B N 1
ATOM 4371 C CA . ALA B 1 250 ? -5.816 13.289 9.352 1 98.94 250 ALA B CA 1
ATOM 4372 C C . ALA B 1 250 ? -7.047 12.383 9.344 1 98.94 250 ALA B C 1
ATOM 4374 O O . ALA B 1 250 ? -8.078 12.727 9.922 1 98.94 250 ALA B O 1
ATOM 4375 N N . LEU B 1 251 ? -6.918 11.234 8.672 1 98.94 251 LEU B N 1
ATOM 4376 C CA . LEU B 1 251 ? -8.047 10.305 8.586 1 98.94 251 LEU B CA 1
ATOM 4377 C C . LEU B 1 251 ? -8.383 9.742 9.961 1 98.94 251 LEU B C 1
ATOM 4379 O O . LEU B 1 251 ? -9.555 9.648 10.328 1 98.94 251 LEU B O 1
ATOM 4383 N N . GLY B 1 252 ? -7.336 9.375 10.727 1 98.94 252 GLY B N 1
ATOM 4384 C CA . GLY B 1 252 ? -7.566 8.953 12.094 1 98.94 252 GLY B CA 1
ATOM 4385 C C . GLY B 1 252 ? -8.172 10.039 12.961 1 98.94 252 GLY B C 1
ATOM 4386 O O . GLY B 1 252 ? -9.109 9.789 13.727 1 98.94 252 GLY B O 1
ATOM 4387 N N . PHE B 1 253 ? -7.66 11.258 12.844 1 98.94 253 PHE B N 1
ATOM 4388 C CA . PHE B 1 253 ? -8.156 12.414 13.586 1 98.94 253 PHE B CA 1
ATOM 4389 C C . PHE B 1 253 ? -9.617 12.688 13.25 1 98.94 253 PHE B C 1
ATOM 4391 O O . PHE B 1 253 ? -10.422 12.945 14.148 1 98.94 253 PHE B O 1
ATOM 4398 N N . LEU B 1 254 ? -9.961 12.633 11.977 1 98.94 254 LEU B N 1
ATOM 4399 C CA . LEU B 1 254 ? -11.312 12.859 11.477 1 98.94 254 LEU B CA 1
ATOM 4400 C C . LEU B 1 254 ? -12.289 11.859 12.086 1 98.94 254 LEU B C 1
ATOM 4402 O O . LEU B 1 254 ? -13.367 12.242 12.547 1 98.94 254 LEU B O 1
ATOM 4406 N N . ASP B 1 255 ? -11.859 10.602 12.094 1 98.88 255 ASP B N 1
ATOM 4407 C CA . ASP B 1 255 ? -12.719 9.562 12.656 1 98.88 255 ASP B CA 1
ATOM 4408 C C . ASP B 1 255 ? -12.906 9.758 14.156 1 98.88 255 ASP B C 1
ATOM 4410 O O . ASP B 1 255 ? -14.016 9.594 14.672 1 98.88 255 ASP B O 1
ATOM 4414 N N . ALA B 1 256 ? -11.828 10.086 14.859 1 98.88 256 ALA B N 1
ATOM 4415 C CA . ALA B 1 256 ? -11.945 10.375 16.281 1 98.88 256 ALA B CA 1
ATOM 4416 C C . ALA B 1 256 ? -12.898 11.539 16.531 1 98.88 256 ALA B C 1
ATOM 4418 O O . ALA B 1 256 ? -13.742 11.477 17.438 1 98.88 256 ALA B O 1
ATOM 4419 N N . ALA B 1 257 ? -12.758 12.578 15.734 1 98.88 257 ALA B N 1
ATOM 4420 C CA . ALA B 1 257 ? -13.617 13.75 15.875 1 98.88 257 ALA B CA 1
ATOM 4421 C C . ALA B 1 257 ? -15.086 13.375 15.711 1 98.88 257 ALA B C 1
ATOM 4423 O O . ALA B 1 257 ? -15.906 13.664 16.594 1 98.88 257 ALA B O 1
ATOM 4424 N N . ARG B 1 258 ? -15.352 12.625 14.625 1 98.38 258 ARG B N 1
ATOM 4425 C CA . ARG B 1 258 ? -16.734 12.344 14.234 1 98.38 258 ARG B CA 1
ATOM 4426 C C . ARG B 1 258 ? -17.328 11.242 15.109 1 98.38 258 ARG B C 1
ATOM 4428 O O . ARG B 1 258 ? -18.484 11.344 15.523 1 98.38 258 ARG B O 1
ATOM 4435 N N . LEU B 1 259 ? -16.5 10.273 15.398 1 97.81 259 LEU B N 1
ATOM 4436 C CA . LEU B 1 259 ? -17.094 9.023 15.867 1 97.81 259 LEU B CA 1
ATOM 4437 C C . LEU B 1 259 ? -16.844 8.828 17.359 1 97.81 259 LEU B C 1
ATOM 4439 O O . LEU B 1 259 ? -17.484 8 18 1 97.81 259 LEU B O 1
ATOM 4443 N N . GLU B 1 260 ? -15.922 9.578 17.891 1 98.12 260 GLU B N 1
ATOM 4444 C CA . GLU B 1 260 ? -15.625 9.422 19.312 1 98.12 260 GLU B CA 1
ATOM 4445 C C . GLU B 1 260 ? -15.922 10.695 20.094 1 98.12 260 GLU B C 1
ATOM 4447 O O . GLU B 1 260 ? -16.453 10.648 21.203 1 98.12 260 GLU B O 1
ATOM 4452 N N . MET B 1 261 ? -15.609 11.836 19.5 1 98.44 261 MET B N 1
ATOM 4453 C CA . MET B 1 261 ? -15.656 13.094 20.25 1 98.44 261 MET B CA 1
ATOM 4454 C C . MET B 1 261 ? -16.922 13.883 19.891 1 98.44 261 MET B C 1
ATOM 4456 O O . MET B 1 261 ? -17.125 14.977 20.422 1 98.44 261 MET B O 1
ATOM 4460 N N . ASN B 1 262 ? -17.719 13.391 19 1 97.94 262 ASN B N 1
ATOM 4461 C CA . ASN B 1 262 ? -19 13.969 18.609 1 97.94 262 ASN B CA 1
ATOM 4462 C C . ASN B 1 262 ? -18.828 15.398 18.078 1 97.94 262 ASN B C 1
ATOM 4464 O O . ASN B 1 262 ? -19.562 16.297 18.5 1 97.94 262 ASN B O 1
ATOM 4468 N N . ARG B 1 263 ? -17.812 15.586 17.297 1 98.44 263 ARG B N 1
ATOM 4469 C CA . ARG B 1 263 ? -17.594 16.859 16.625 1 98.44 263 ARG B CA 1
ATOM 4470 C C . ARG B 1 263 ? -18.016 16.766 15.156 1 98.44 263 ARG B C 1
ATOM 4472 O O . ARG B 1 263 ? -17.688 15.805 14.461 1 98.44 263 ARG B O 1
ATOM 4479 N N . ARG B 1 264 ? -18.938 17.766 14.812 1 98.06 264 ARG B N 1
ATOM 4480 C CA . ARG B 1 264 ? -19.312 17.828 13.398 1 98.06 264 ARG B CA 1
ATOM 4481 C C . ARG B 1 264 ? -18.156 18.391 12.562 1 98.06 264 ARG B C 1
ATOM 4483 O O . ARG B 1 264 ? -17.562 19.406 12.922 1 98.06 264 ARG B O 1
ATOM 4490 N N . VAL B 1 265 ? -17.781 17.703 11.477 1 98.75 265 VAL B N 1
ATOM 4491 C CA . VAL B 1 265 ? -16.781 18.156 10.523 1 98.75 265 VAL B CA 1
ATOM 4492 C C . VAL B 1 265 ? -17.453 18.453 9.18 1 98.75 265 VAL B C 1
ATOM 4494 O O . VAL B 1 265 ? -18.109 17.594 8.602 1 98.75 265 VAL B O 1
ATOM 4497 N N . PRO B 1 266 ? -17.328 19.672 8.734 1 98.25 266 PRO B N 1
ATOM 4498 C CA . PRO B 1 266 ? -16.359 20.719 9.109 1 98.25 266 PRO B CA 1
ATOM 4499 C C . PRO B 1 266 ? -16.953 21.766 10.047 1 98.25 266 PRO B C 1
ATOM 4501 O O . PRO B 1 266 ? -16.281 22.719 10.414 1 98.25 266 PRO B O 1
ATOM 4504 N N . GLN B 1 267 ? -18.156 21.609 10.453 1 98.25 267 GLN B N 1
ATOM 4505 C CA . GLN B 1 267 ? -18.906 22.672 11.109 1 98.25 267 GLN B CA 1
ATOM 4506 C C . GLN B 1 267 ? -18.266 23.062 12.43 1 98.25 267 GLN B C 1
ATOM 4508 O O . GLN B 1 267 ? -18.125 24.25 12.742 1 98.25 267 GLN B O 1
ATOM 4513 N N . ASP B 1 268 ? -17.859 22.078 13.242 1 98.38 268 ASP B N 1
ATOM 4514 C CA . ASP B 1 268 ? -17.266 22.344 14.547 1 98.38 268 ASP B CA 1
ATOM 4515 C C . ASP B 1 268 ? -15.742 22.391 14.453 1 98.38 268 ASP B C 1
ATOM 4517 O O . ASP B 1 268 ? -15.094 23.125 15.195 1 98.38 268 ASP B O 1
ATOM 4521 N N . VAL B 1 269 ? -15.227 21.578 13.586 1 98.75 269 VAL B N 1
ATOM 4522 C CA . VAL B 1 269 ? -13.781 21.516 13.438 1 98.75 269 VAL B CA 1
ATOM 4523 C C . VAL B 1 269 ? -13.414 21.281 11.969 1 98.75 269 VAL B C 1
ATOM 4525 O O . VAL B 1 269 ? -13.859 20.312 11.367 1 98.75 269 VAL B O 1
ATOM 4528 N N . SER B 1 270 ? -12.68 22.188 11.375 1 98.88 270 SER B N 1
ATOM 4529 C CA . SER B 1 270 ? -12.117 22 10.039 1 98.88 270 SER B CA 1
ATOM 4530 C C . SER B 1 270 ? -10.82 21.203 10.086 1 98.88 270 SER B C 1
ATOM 4532 O O . SER B 1 270 ? -9.984 21.422 10.977 1 98.88 270 SER B O 1
ATOM 4534 N N . ILE B 1 271 ? -10.664 20.25 9.172 1 98.94 271 ILE B N 1
ATOM 4535 C CA . ILE B 1 271 ? -9.492 19.375 9.18 1 98.94 271 ILE B CA 1
ATOM 4536 C C . ILE B 1 271 ? -8.836 19.359 7.805 1 98.94 271 ILE B C 1
ATOM 4538 O O . ILE B 1 271 ? -9.508 19.172 6.789 1 98.94 271 ILE B O 1
ATOM 4542 N N . VAL B 1 272 ? -7.547 19.594 7.719 1 98.94 272 VAL B N 1
ATOM 4543 C CA . VAL B 1 272 ? -6.758 19.562 6.492 1 98.94 272 VAL B CA 1
ATOM 4544 C C . VAL B 1 272 ? -5.609 18.578 6.637 1 98.94 272 VAL B C 1
ATOM 4546 O O . VAL B 1 272 ? -4.945 18.516 7.676 1 98.94 272 VAL B O 1
ATOM 4549 N N . GLY B 1 273 ? -5.434 17.766 5.637 1 98.88 273 GLY B N 1
ATOM 4550 C CA . GLY B 1 273 ? -4.332 16.828 5.617 1 98.88 273 GLY B CA 1
ATOM 4551 C C . GLY B 1 273 ? -3.223 17.219 4.66 1 98.88 273 GLY B C 1
ATOM 4552 O O . GLY B 1 27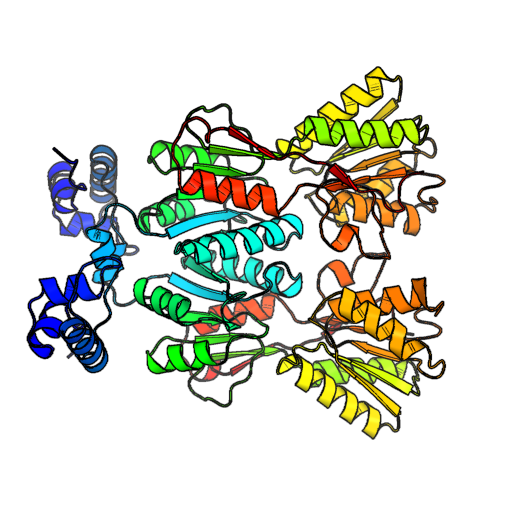3 ? -3.133 18.375 4.242 1 98.88 273 GLY B O 1
ATOM 4553 N N . PHE B 1 274 ? -2.328 16.266 4.387 1 98.69 274 PHE B N 1
ATOM 4554 C CA . PHE B 1 274 ? -1.202 16.422 3.477 1 98.69 274 PHE B CA 1
ATOM 4555 C C . PHE B 1 274 ? -0.84 15.102 2.822 1 98.69 274 PHE B C 1
ATOM 4557 O O . PHE B 1 274 ? -0.766 14.07 3.496 1 98.69 274 PHE B O 1
ATOM 4564 N N . ASP B 1 275 ? -0.563 15.078 1.502 1 97.31 275 ASP B N 1
ATOM 4565 C CA . ASP B 1 275 ? -0.137 13.953 0.674 1 97.31 275 ASP B CA 1
ATOM 4566 C C . ASP B 1 275 ? -1.11 13.719 -0.48 1 97.31 275 ASP B C 1
ATOM 4568 O O . ASP B 1 275 ? -0.701 13.648 -1.641 1 97.31 275 ASP B O 1
ATOM 4572 N N . ASP B 1 276 ? -2.408 13.578 -0.104 1 98.19 276 ASP B N 1
ATOM 4573 C CA . ASP B 1 276 ? -3.518 13.211 -0.981 1 98.19 276 ASP B CA 1
ATOM 4574 C C . ASP B 1 276 ? -3.428 11.742 -1.396 1 98.19 276 ASP B C 1
ATOM 4576 O O . ASP B 1 276 ? -3.445 11.43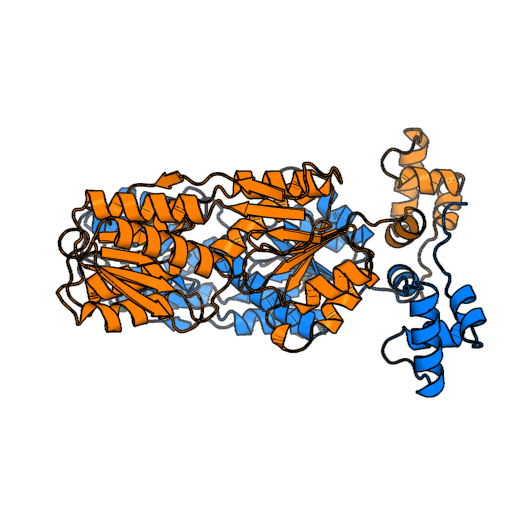 -2.588 1 98.19 276 ASP B O 1
ATOM 4580 N N . ILE B 1 277 ? -3.328 10.883 -0.426 1 97.94 277 ILE B N 1
ATOM 4581 C CA . ILE B 1 277 ? -3.385 9.445 -0.682 1 97.94 277 ILE B CA 1
ATOM 4582 C C . ILE B 1 277 ? -4.77 9.07 -1.202 1 97.94 277 ILE B C 1
ATOM 4584 O O . ILE B 1 277 ? -5.742 9.805 -0.99 1 97.94 277 ILE B O 1
ATOM 4588 N N . PRO B 1 278 ? -4.91 7.934 -1.821 1 97 278 PRO B N 1
ATOM 4589 C CA . PRO B 1 278 ? -6.199 7.566 -2.414 1 97 278 PRO B CA 1
ATOM 4590 C C . PRO B 1 278 ? -7.336 7.562 -1.395 1 97 278 PRO B C 1
ATOM 4592 O O . PRO B 1 278 ? -8.445 8.008 -1.699 1 97 278 PRO B O 1
ATOM 4595 N N . GLN B 1 279 ? -7.105 7.172 -0.201 1 98.25 279 GLN B N 1
ATOM 4596 C CA . GLN B 1 279 ? -8.109 7.043 0.85 1 98.25 279 GLN B CA 1
ATOM 4597 C C . GLN B 1 279 ? -8.672 8.406 1.242 1 98.25 279 GLN B C 1
ATOM 4599 O O . GLN B 1 279 ? -9.781 8.492 1.774 1 98.25 279 GLN B O 1
ATOM 4604 N N . ALA B 1 280 ? -7.879 9.469 1.036 1 98.62 280 ALA B N 1
ATOM 4605 C CA . ALA B 1 280 ? -8.328 10.82 1.362 1 98.62 280 ALA B CA 1
ATOM 4606 C C . ALA B 1 280 ? -9.586 11.18 0.572 1 98.62 280 ALA B C 1
ATOM 4608 O O . ALA B 1 280 ? -10.43 11.938 1.055 1 98.62 280 ALA B O 1
ATOM 4609 N N . GLY B 1 281 ? -9.688 10.562 -0.651 1 98.38 281 GLY B N 1
ATOM 4610 C CA . GLY B 1 281 ? -10.805 10.883 -1.534 1 98.38 281 GLY B CA 1
ATOM 4611 C C . GLY B 1 281 ? -11.977 9.938 -1.376 1 98.38 281 GLY B C 1
ATOM 4612 O O . GLY B 1 281 ? -13.023 10.133 -2.006 1 98.38 281 GLY B O 1
ATOM 4613 N N . TRP B 1 282 ? -11.844 8.875 -0.578 1 98.69 282 TRP B N 1
ATOM 4614 C CA . TRP B 1 282 ? -12.969 7.98 -0.356 1 98.69 282 TRP B CA 1
ATOM 4615 C C . TRP B 1 282 ? -14.148 8.734 0.252 1 98.69 282 TRP B C 1
ATOM 4617 O O . TRP B 1 282 ? -13.961 9.656 1.052 1 98.69 282 TRP B O 1
ATOM 4627 N N . LYS B 1 283 ? -15.312 8.352 0.006 1 98.25 283 LYS B N 1
ATOM 4628 C CA . LYS B 1 283 ? -16.516 9.117 0.305 1 98.25 283 LYS B CA 1
ATOM 4629 C C . LYS B 1 283 ? -16.719 9.273 1.811 1 98.25 283 LYS B C 1
ATOM 4631 O O . LYS B 1 283 ? -17.203 10.305 2.275 1 98.25 283 LYS B O 1
ATOM 4636 N N . SER B 1 284 ? -16.344 8.32 2.588 1 97.94 284 SER B N 1
ATOM 4637 C CA . SER B 1 284 ? -16.484 8.398 4.039 1 97.94 284 SER B CA 1
ATOM 4638 C C . SER B 1 284 ? -15.594 9.484 4.625 1 97.94 284 SER B C 1
ATOM 4640 O O . SER B 1 284 ? -15.805 9.93 5.754 1 97.94 284 SER B O 1
ATOM 4642 N N . TYR B 1 285 ? -14.602 9.906 3.883 1 98.69 285 TYR B N 1
ATOM 4643 C CA . TYR B 1 285 ? -13.656 10.867 4.438 1 98.69 285 TYR B CA 1
ATOM 4644 C C . TYR B 1 285 ? -13.758 12.211 3.721 1 98.69 285 TYR B C 1
ATOM 4646 O O . TYR B 1 285 ? -14.102 13.219 4.336 1 98.69 285 TYR B O 1
ATOM 4654 N N . GLY B 1 286 ? -13.602 12.188 2.309 1 98.56 286 GLY B N 1
ATOM 4655 C CA . GLY B 1 286 ? -13.633 13.445 1.59 1 98.56 286 GLY B CA 1
ATOM 4656 C C . GLY B 1 286 ? -12.719 14.5 2.191 1 98.56 286 GLY B C 1
ATOM 4657 O O . GLY B 1 286 ? -13.141 15.633 2.438 1 98.56 286 GLY B O 1
ATOM 4658 N N . LEU B 1 287 ? -11.492 14.125 2.396 1 98.88 287 LEU B N 1
ATOM 4659 C CA . LEU B 1 287 ? -10.539 14.922 3.162 1 98.88 287 LEU B CA 1
ATOM 4660 C C . LEU B 1 287 ? -9.977 16.062 2.314 1 98.88 287 LEU B C 1
ATOM 4662 O O . LEU B 1 287 ? -9.445 15.828 1.229 1 98.88 287 LEU B O 1
ATOM 4666 N N . THR B 1 288 ? -10.164 17.297 2.742 1 98.94 288 THR B N 1
ATOM 4667 C CA . THR B 1 288 ? -9.383 18.406 2.213 1 98.94 288 THR B CA 1
ATOM 4668 C C . THR B 1 288 ? -7.91 18.266 2.566 1 98.94 288 THR B C 1
ATOM 4670 O O . THR B 1 288 ? -7.562 18.031 3.727 1 98.94 288 THR B O 1
ATOM 4673 N N . THR B 1 289 ? -7.074 18.297 1.592 1 98.88 289 THR B N 1
ATOM 4674 C CA . THR B 1 289 ? -5.672 17.969 1.843 1 98.88 289 THR B CA 1
ATOM 4675 C C . THR B 1 289 ? -4.77 18.703 0.856 1 98.88 289 THR B C 1
ATOM 4677 O O . THR B 1 289 ? -5.25 19.312 -0.108 1 98.88 289 THR B O 1
ATOM 4680 N N . VAL B 1 290 ? -3.516 18.812 1.177 1 98.81 290 VAL B N 1
ATOM 4681 C CA . VAL B 1 290 ? -2.49 19.281 0.257 1 98.81 290 VAL B CA 1
ATOM 4682 C C . VAL B 1 290 ? -1.901 18.109 -0.521 1 98.81 290 VAL B C 1
ATOM 4684 O O . VAL B 1 290 ? -1.435 17.141 0.075 1 98.81 290 VAL B O 1
ATOM 4687 N N . ALA B 1 291 ? -1.928 18.203 -1.784 1 98.38 291 ALA B N 1
ATOM 4688 C CA . ALA B 1 291 ? -1.515 17.109 -2.643 1 98.38 291 ALA B CA 1
ATOM 4689 C C . ALA B 1 291 ? -0.052 17.25 -3.055 1 98.38 291 ALA B C 1
ATOM 4691 O O . ALA B 1 291 ? 0.377 18.312 -3.486 1 98.38 291 ALA B O 1
ATOM 4692 N N . GLN B 1 292 ? 0.63 16.125 -2.83 1 95.62 292 GLN B N 1
ATOM 4693 C CA . GLN B 1 292 ? 1.923 15.945 -3.482 1 95.62 292 GLN B CA 1
ATOM 4694 C C . GLN B 1 292 ? 1.769 15.234 -4.82 1 95.62 292 GLN B C 1
ATOM 4696 O O . GLN B 1 292 ? 1.102 14.195 -4.906 1 95.62 292 GLN B O 1
ATOM 4701 N N . SER B 1 293 ? 2.162 15.742 -5.852 1 93.06 293 SER B N 1
ATOM 4702 C CA . SER B 1 293 ? 2.027 15.062 -7.133 1 93.06 293 SER B CA 1
ATOM 4703 C C . SER B 1 293 ? 2.936 13.836 -7.203 1 93.06 293 SER B C 1
ATOM 4705 O O . SER B 1 293 ? 4.141 13.961 -7.43 1 93.06 293 SER B O 1
ATOM 4707 N N . PHE B 1 294 ? 2.375 12.656 -7.129 1 93.25 294 PHE B N 1
ATOM 4708 C CA . PHE B 1 294 ? 3.131 11.414 -7.223 1 93.25 294 PHE B CA 1
ATOM 4709 C C . PHE B 1 294 ? 3.822 11.305 -8.578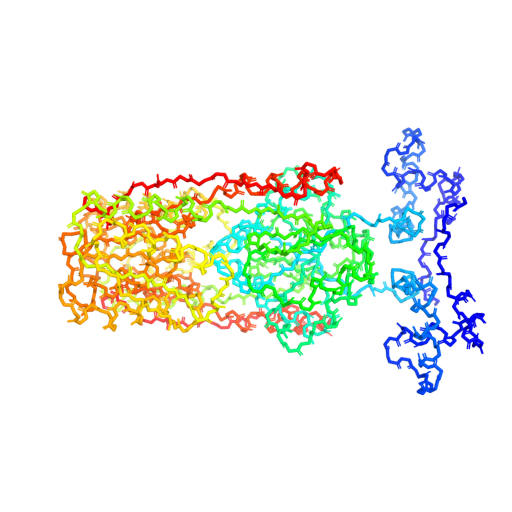 1 93.25 294 PHE B C 1
ATOM 4711 O O . PHE B 1 294 ? 4.969 10.859 -8.656 1 93.25 294 PHE B O 1
ATOM 4718 N N . GLN B 1 295 ? 3.135 11.703 -9.547 1 93.88 295 GLN B N 1
ATOM 4719 C CA . GLN B 1 295 ? 3.684 11.648 -10.891 1 93.88 295 GLN B CA 1
ATOM 4720 C C . GLN B 1 295 ? 4.898 12.57 -11.031 1 93.88 295 GLN B C 1
ATOM 4722 O O . GLN B 1 295 ? 5.945 12.148 -11.523 1 93.88 295 GLN B O 1
ATOM 4727 N N . ALA B 1 296 ? 4.73 13.773 -10.578 1 94.88 296 ALA B N 1
ATOM 4728 C CA . ALA B 1 296 ? 5.824 14.734 -10.68 1 94.88 296 ALA B CA 1
ATOM 4729 C C . ALA B 1 296 ? 7.027 14.281 -9.852 1 94.88 296 ALA B C 1
ATOM 4731 O O . ALA B 1 296 ? 8.172 14.383 -10.305 1 94.88 296 ALA B O 1
ATOM 4732 N N . LEU B 1 297 ? 6.754 13.758 -8.68 1 93.94 297 LEU B N 1
ATOM 4733 C CA . LEU B 1 297 ? 7.824 13.242 -7.84 1 93.94 297 LEU B CA 1
ATOM 4734 C C . LEU B 1 297 ? 8.586 12.125 -8.547 1 93.94 297 LEU B C 1
ATOM 4736 O O . LEU B 1 297 ? 9.812 12.133 -8.586 1 93.94 297 LEU B O 1
ATOM 4740 N N . THR B 1 298 ? 7.855 11.234 -9.109 1 95.5 298 THR B N 1
ATOM 4741 C CA . THR B 1 298 ? 8.445 10.102 -9.812 1 95.5 298 THR B CA 1
ATOM 4742 C C . THR B 1 298 ? 9.273 10.57 -11 1 95.5 298 THR B C 1
ATOM 4744 O O . THR B 1 298 ? 10.414 10.133 -11.18 1 95.5 298 THR B O 1
ATOM 4747 N N . GLU B 1 299 ? 8.75 11.453 -11.766 1 94.69 299 GLU B N 1
ATOM 4748 C CA . GLU B 1 299 ? 9.445 11.969 -12.938 1 94.69 299 GLU B CA 1
ATOM 4749 C C . GLU B 1 299 ? 10.758 12.656 -12.555 1 94.69 299 GLU B C 1
ATOM 4751 O O . GLU B 1 299 ? 11.766 12.508 -13.242 1 94.69 299 GLU B O 1
ATOM 4756 N N . LYS B 1 300 ? 10.711 13.391 -11.523 1 93.69 300 LYS B N 1
ATOM 4757 C CA . LYS B 1 300 ? 11.914 14.086 -11.07 1 93.69 300 LYS B CA 1
ATOM 4758 C C . LYS B 1 300 ? 12.977 13.102 -10.602 1 93.69 300 LYS B C 1
ATOM 4760 O O . LYS B 1 300 ? 14.164 13.312 -10.812 1 93.69 300 LYS B O 1
ATOM 4765 N N . VAL B 1 301 ? 12.539 12.047 -9.914 1 93.69 301 VAL B N 1
ATOM 4766 C CA . VAL B 1 301 ? 13.469 11.008 -9.477 1 93.69 301 VAL B CA 1
ATOM 4767 C C . VAL B 1 301 ? 14.109 10.336 -10.688 1 93.69 301 VAL B C 1
ATOM 4769 O O . VAL B 1 301 ? 15.328 10.164 -10.742 1 93.69 301 VAL B O 1
ATOM 4772 N N . LEU B 1 302 ? 13.297 10 -11.664 1 94.19 302 LEU B N 1
ATOM 4773 C CA . LEU B 1 302 ? 13.789 9.336 -12.875 1 94.19 302 LEU B CA 1
ATOM 4774 C C . LEU B 1 302 ? 14.742 10.25 -13.641 1 94.19 302 LEU B C 1
ATOM 4776 O O . LEU B 1 302 ? 15.766 9.789 -14.156 1 94.19 302 LEU B O 1
ATOM 4780 N N . SER B 1 303 ? 14.406 11.523 -13.695 1 92 303 SER B N 1
ATOM 4781 C CA . SER B 1 303 ? 15.281 12.5 -14.344 1 92 303 SER B CA 1
ATOM 4782 C C . SER B 1 303 ? 16.625 12.602 -13.625 1 92 303 SER B C 1
ATOM 4784 O O . SER B 1 303 ? 17.672 12.711 -14.273 1 92 303 SER B O 1
ATOM 4786 N N . ALA B 1 304 ? 16.562 12.555 -12.305 1 90.69 304 ALA B N 1
ATOM 4787 C CA . ALA B 1 304 ? 17.781 12.625 -11.508 1 90.69 304 ALA B CA 1
ATOM 4788 C C . ALA B 1 304 ? 18.656 11.398 -11.75 1 90.69 304 ALA B C 1
ATOM 4790 O O . ALA B 1 304 ? 19.891 11.5 -11.711 1 90.69 304 ALA B O 1
ATOM 4791 N N . LEU B 1 305 ? 18.047 10.273 -11.953 1 89.88 305 LEU B N 1
ATOM 4792 C CA . LEU B 1 305 ? 18.781 9.039 -12.227 1 89.88 305 LEU B CA 1
ATOM 4793 C C . LEU B 1 305 ? 19.484 9.117 -13.578 1 89.88 305 LEU B C 1
ATOM 4795 O O . LEU B 1 305 ? 20.547 8.516 -13.766 1 89.88 305 LEU B O 1
ATOM 4799 N N . ASP B 1 306 ? 18.922 9.828 -14.469 1 86.94 306 ASP B N 1
ATOM 4800 C CA . ASP B 1 306 ? 19.438 9.859 -15.836 1 86.94 306 ASP B CA 1
ATOM 4801 C C . ASP B 1 306 ? 20.469 10.969 -16.016 1 86.94 306 ASP B C 1
ATOM 4803 O O . ASP B 1 306 ? 21.172 11 -17.016 1 86.94 306 ASP B O 1
ATOM 4807 N N . SER B 1 307 ? 20.422 11.906 -15.094 1 79.12 307 SER B N 1
ATOM 4808 C CA . SER B 1 307 ? 21.344 13.039 -15.242 1 79.12 307 SER B CA 1
ATOM 4809 C C . SER B 1 307 ? 22.078 13.328 -13.938 1 79.12 307 SER B C 1
ATOM 4811 O O . SER B 1 307 ? 21.5 13.203 -12.859 1 79.12 307 SER B O 1
ATOM 4813 N N . ASP B 1 308 ? 23.344 13.539 -14.023 1 71.25 308 ASP B N 1
ATOM 4814 C CA . ASP B 1 308 ? 24.094 13.945 -12.852 1 71.25 308 ASP B CA 1
ATOM 4815 C C . ASP B 1 308 ? 24.375 15.453 -12.867 1 71.25 308 ASP B C 1
ATOM 4817 O O . ASP B 1 308 ? 25.297 15.93 -12.211 1 71.25 308 ASP B O 1
ATOM 4821 N N . GLU B 1 309 ? 23.562 16.172 -13.562 1 72.25 309 GLU B N 1
ATOM 4822 C CA . GLU B 1 309 ? 23.766 17.609 -13.641 1 72.25 309 GLU B CA 1
ATOM 4823 C C . GLU B 1 309 ? 23.375 18.297 -12.328 1 72.25 309 GLU B C 1
ATOM 4825 O O . GLU B 1 309 ? 22.453 17.859 -11.633 1 72.25 309 GLU B O 1
ATOM 4830 N N . PRO B 1 310 ? 24.141 19.312 -12.047 1 66.62 310 PRO B N 1
ATOM 4831 C CA . PRO B 1 310 ? 23.891 20.047 -10.805 1 66.62 310 PRO B CA 1
ATOM 4832 C C . PRO B 1 310 ? 22.453 20.5 -10.656 1 66.62 310 PRO B C 1
ATOM 4834 O O . PRO B 1 310 ? 21.906 20.531 -9.547 1 66.62 310 PRO B O 1
ATOM 4837 N N . GLU B 1 311 ? 21.844 20.906 -11.789 1 63.56 311 GLU B N 1
ATOM 4838 C CA . GLU B 1 311 ? 20.484 21.406 -11.734 1 63.56 311 GLU B CA 1
ATOM 4839 C C . GLU B 1 311 ? 19.516 20.344 -11.227 1 63.56 311 GLU B C 1
ATOM 4841 O O . GLU B 1 311 ? 18.422 20.672 -10.742 1 63.56 311 GLU B O 1
ATOM 4846 N N . THR B 1 312 ? 20.094 19.203 -11.227 1 63.5 312 THR B N 1
ATOM 4847 C CA . THR B 1 312 ? 19.219 18.109 -10.844 1 63.5 312 THR B CA 1
ATOM 4848 C C . THR B 1 312 ? 19.453 17.703 -9.391 1 63.5 312 THR B C 1
ATOM 4850 O O . THR B 1 312 ? 18.797 16.797 -8.875 1 63.5 312 THR B O 1
ATOM 4853 N N . ARG B 1 313 ? 20.25 18.469 -8.742 1 75.69 313 ARG B N 1
ATOM 4854 C CA . ARG B 1 313 ? 20.656 18.047 -7.41 1 75.69 313 ARG B CA 1
ATOM 4855 C C . ARG B 1 313 ? 19.562 18.328 -6.383 1 75.69 313 ARG B C 1
ATOM 4857 O O . ARG B 1 313 ? 19.328 17.516 -5.48 1 75.69 313 ARG B O 1
ATOM 4864 N N . MET B 1 314 ? 18.938 19.453 -6.578 1 83.31 314 MET B N 1
ATOM 4865 C CA . MET B 1 314 ? 17.781 19.734 -5.715 1 83.31 314 MET B CA 1
ATOM 4866 C C . MET B 1 314 ? 16.578 20.141 -6.543 1 83.31 314 MET B C 1
ATOM 4868 O O . MET B 1 314 ? 16.594 21.156 -7.23 1 83.31 314 MET B O 1
ATOM 4872 N N . GLN B 1 315 ? 15.617 19.312 -6.582 1 88.81 315 GLN B N 1
ATOM 4873 C CA . GLN B 1 315 ? 14.375 19.578 -7.301 1 88.81 315 GLN B CA 1
ATOM 4874 C C . GLN B 1 315 ? 13.188 19.656 -6.344 1 88.81 315 GLN B C 1
ATOM 4876 O O . GLN B 1 315 ? 13.094 18.875 -5.398 1 88.81 315 GLN B O 1
ATOM 4881 N N . VAL B 1 316 ? 12.375 20.656 -6.559 1 91.12 316 VAL B N 1
ATOM 4882 C CA . VAL B 1 316 ? 11.195 20.844 -5.723 1 91.12 316 VAL B CA 1
ATOM 4883 C C . VAL B 1 316 ? 9.93 20.656 -6.555 1 91.12 316 VAL B C 1
ATOM 4885 O O . VAL B 1 316 ? 9.797 21.219 -7.645 1 91.12 316 VAL B O 1
ATOM 4888 N N . VAL B 1 317 ? 9.07 19.812 -6.094 1 93.19 317 VAL B N 1
ATOM 4889 C CA . VAL B 1 317 ? 7.797 19.547 -6.754 1 93.19 317 VAL B CA 1
ATOM 4890 C C . VAL B 1 317 ? 6.699 20.391 -6.113 1 93.19 317 VAL B C 1
ATOM 4892 O O . VAL B 1 317 ? 6.559 20.422 -4.891 1 93.19 317 VAL B O 1
ATOM 4895 N N . PRO B 1 318 ? 6.008 21.109 -6.926 1 91.5 318 PRO B N 1
ATOM 4896 C CA . PRO B 1 318 ? 4.934 21.938 -6.371 1 91.5 318 PRO B CA 1
ATOM 4897 C C . PRO B 1 318 ? 3.789 21.125 -5.789 1 91.5 318 PRO B C 1
ATOM 4899 O O . PRO B 1 318 ? 3.572 19.984 -6.203 1 91.5 318 PRO B O 1
ATOM 4902 N N . VAL B 1 319 ? 3.115 21.703 -4.812 1 97.25 319 VAL B N 1
ATOM 4903 C CA . VAL B 1 319 ? 1.969 21.094 -4.156 1 97.25 319 VAL B CA 1
ATOM 4904 C C . VAL B 1 319 ? 0.725 21.953 -4.375 1 97.25 319 VAL B C 1
ATOM 4906 O O . VAL B 1 319 ? 0.83 23.125 -4.691 1 97.25 319 VAL B O 1
ATOM 4909 N N . THR B 1 320 ? -0.427 21.359 -4.324 1 97.88 320 THR B N 1
ATOM 4910 C CA . THR B 1 320 ? -1.69 22.062 -4.5 1 97.88 320 THR B CA 1
ATOM 4911 C C . THR B 1 320 ? -2.693 21.656 -3.426 1 97.88 320 THR B C 1
ATOM 4913 O O . THR B 1 320 ? -2.613 20.562 -2.879 1 97.88 320 THR B O 1
ATOM 4916 N N . LEU B 1 321 ? -3.586 22.562 -3.137 1 98.56 321 LEU B N 1
ATOM 4917 C CA . LEU B 1 321 ? -4.676 22.25 -2.221 1 98.56 321 LEU B CA 1
ATOM 4918 C C . LEU B 1 321 ? -5.812 21.547 -2.953 1 98.56 321 LEU B C 1
ATOM 4920 O O . LEU B 1 321 ? -6.254 22 -4.012 1 98.56 321 LEU B O 1
ATOM 4924 N N . VAL B 1 322 ? -6.211 20.453 -2.475 1 98.69 322 VAL B N 1
ATOM 4925 C CA . VAL B 1 322 ? -7.379 19.734 -2.971 1 98.69 322 VAL B CA 1
ATOM 4926 C C . VAL B 1 322 ? -8.531 19.891 -1.983 1 98.69 322 VAL B C 1
ATOM 4928 O O . VAL B 1 322 ? -8.492 19.328 -0.886 1 98.69 322 VAL B O 1
ATOM 4931 N N . GLU B 1 323 ? -9.516 20.578 -2.389 1 98.69 323 GLU B N 1
ATOM 4932 C CA . GLU B 1 323 ? -10.656 20.859 -1.519 1 98.69 323 GLU B CA 1
ATOM 4933 C C . GLU B 1 323 ? -11.719 19.766 -1.626 1 98.69 323 GLU B C 1
ATOM 4935 O O . GLU B 1 323 ? -12.133 19.406 -2.729 1 98.69 323 GLU B O 1
ATOM 4940 N N . ARG B 1 324 ? -12.086 19.266 -0.428 1 98.38 324 ARG B N 1
ATOM 4941 C CA . ARG B 1 324 ? -13.203 18.328 -0.362 1 98.38 324 ARG B CA 1
ATOM 4942 C C . ARG B 1 324 ? -14.18 18.719 0.745 1 98.38 324 ARG B C 1
ATOM 4944 O O . ARG B 1 324 ? -14.711 19.828 0.748 1 98.38 324 ARG B O 1
ATOM 4951 N N . GLN B 1 325 ? -14.383 17.859 1.82 1 98.19 325 GLN B N 1
ATOM 4952 C CA . GLN B 1 325 ? -15.562 18.109 2.648 1 98.19 325 GLN B CA 1
ATOM 4953 C C . GLN B 1 325 ? -15.164 18.422 4.09 1 98.19 325 GLN B C 1
ATOM 4955 O O . GLN B 1 325 ? -16.031 18.594 4.953 1 98.19 325 GLN B O 1
ATOM 4960 N N . THR B 1 326 ? -13.859 18.578 4.352 1 98.88 326 THR B N 1
ATOM 4961 C CA . THR B 1 326 ? -13.508 18.578 5.77 1 98.88 326 THR B CA 1
ATOM 4962 C C . THR B 1 326 ? -13.086 19.969 6.219 1 98.88 326 THR B C 1
ATOM 4964 O O . THR B 1 326 ? -12.633 20.156 7.352 1 98.88 326 THR B O 1
ATOM 4967 N N . ALA B 1 327 ? -13.188 20.969 5.391 1 98.38 327 ALA B N 1
ATOM 4968 C CA . ALA B 1 327 ? -12.938 22.359 5.766 1 98.38 327 ALA B CA 1
ATOM 4969 C C . ALA B 1 327 ? -14.133 23.25 5.406 1 98.38 327 ALA B C 1
ATOM 4971 O O . ALA B 1 327 ? -14.734 23.078 4.348 1 98.38 327 ALA B O 1
ATOM 4972 N N . ARG B 1 328 ? -14.438 24.219 6.238 1 92.88 328 ARG B N 1
ATOM 4973 C CA . ARG B 1 328 ? -15.602 25.078 6.09 1 92.88 328 ARG B CA 1
ATOM 4974 C C . ARG B 1 328 ? -15.43 26.031 4.914 1 92.88 328 ARG B C 1
ATOM 4976 O O . ARG B 1 328 ? -14.32 26.5 4.645 1 92.88 328 ARG B O 1
#

Nearest PDB structures (foldseek):
  1rzr-assembly1_G  TM=8.803E-01  e=1.022E-19  Priestia megaterium
  2pe5-assembly2_C-2  TM=8.578E-01  e=1.617E-20  Escherichia coli
  1zvv-assembly2_B  TM=8.653E-01  e=3.493E-19  Bacillus subtilis
  3c3k-assembly1_A  TM=8.798E-01  e=7.544E-18  Actinobacillus succinogenes 130Z
  2o20-assembly3_E  TM=8.869E-01  e=1.361E-15  Lactococcus lactis